Protein AF-A0A4P7U8J5-F1 (afdb_monomer)

Solvent-accessible surface area (backbone atoms only — not comparable to full-atom values): 35203 Å² total; per-residue (Å²): 111,86,79,91,78,89,62,98,45,68,66,58,45,52,50,46,52,50,49,41,49,44,25,62,70,63,44,39,82,47,34,66,60,30,37,75,66,49,39,64,59,63,67,57,52,42,52,40,6,74,71,35,60,39,12,22,60,36,51,53,96,56,41,22,54,55,38,52,48,50,54,44,32,50,49,28,16,47,33,5,31,53,33,48,37,57,22,49,46,44,38,42,25,40,45,30,48,40,48,45,77,73,45,36,53,71,67,53,34,72,72,47,33,43,50,42,20,44,18,82,39,44,36,12,51,36,64,28,24,92,93,7,60,96,49,51,62,67,56,76,30,31,29,45,83,59,89,70,25,26,38,25,38,41,58,28,35,75,16,50,36,35,78,72,27,52,29,34,32,36,52,27,30,60,53,92,52,71,64,24,20,20,26,33,61,43,56,48,84,39,65,45,48,46,51,50,76,68,6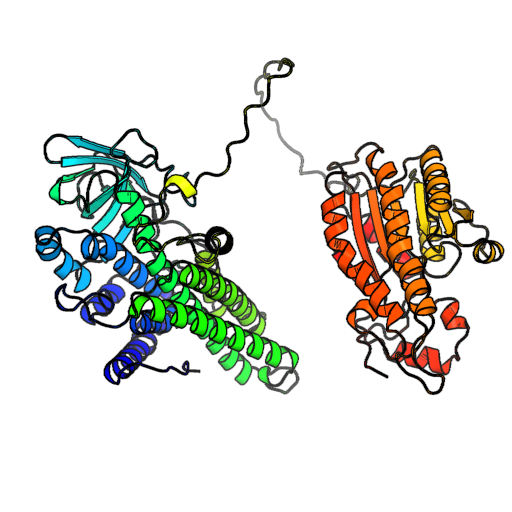4,93,60,87,35,44,36,26,36,42,26,7,34,37,38,30,52,69,20,70,41,52,55,83,38,44,37,55,54,87,40,38,16,56,60,51,52,55,65,39,44,44,60,38,22,38,36,53,13,20,19,27,24,10,32,21,46,32,24,46,36,52,32,51,57,47,26,70,68,41,68,56,98,91,39,42,42,50,76,39,66,75,50,39,50,52,53,49,52,36,52,50,38,36,51,52,17,46,52,40,35,45,52,23,26,48,30,48,67,69,73,41,93,28,63,56,41,16,32,50,12,25,39,48,6,17,55,33,14,37,51,29,12,49,50,23,18,58,69,49,43,79,55,15,76,33,88,93,35,69,33,41,54,46,34,37,39,28,57,55,58,38,46,53,87,56,28,49,65,51,25,49,50,52,45,54,58,61,67,73,53,70,94,81,70,84,87,67,99,65,78,84,65,83,80,77,74,68,74,87,78,76,78,84,80,81,87,76,84,89,80,86,83,81,81,88,84,83,91,77,83,90,82,86,90,78,80,85,76,84,83,75,97,81,85,74,55,56,74,54,48,73,20,16,32,42,19,27,27,18,46,44,47,54,14,27,34,31,40,51,57,40,20,78,51,47,15,48,24,35,23,29,22,44,60,79,48,48,77,74,32,81,93,49,83,50,55,44,79,41,74,27,53,54,69,37,68,68,47,39,46,57,51,45,50,51,43,52,66,65,84,30,53,35,31,39,36,38,38,48,43,66,64,71,82,77,50,41,72,64,50,99,91,43,67,52,62,63,68,60,36,50,49,31,28,39,42,35,29,49,8,44,49,47,48,48,54,59,42,46,58,56,17,51,70,37,76,63,48,78,94,52,35,25,30,40,37,37,39,59,42,30,46,42,38,79,55,33,46,74,26,28,60,40,42,18,52,17,22,31,47,43,59,67,43,27,42,58,51,15,62,67,36,42,84,49,21,27,35,20,34,29,41,21,39,42,66,56,66,28,72,75,61,70,76,53,56,68,70,58,52,51,56,54,14,69,58,16,72,47,66,66,42,59,44,49,27,61,59,52,23,51,50,54,51,51,57,51,38,40,73,84,72,59,34,47,74,48,75,54,36,34,81,50,71,56,71,83,107

Mean predicted aligned error: 16.63 Å

Foldseek 3Di:
DDDDDDDPDPVLVVLLVVLLVCLVPPVQVCALVLFVVLAAPLVVLLVCLQVQLLQACACVVLQHNVDFLLSNLLSLLSNLLRHLLVLLQSLQLNLQCQLCRPQNDPVSSVVPSNCSSSRVFGEKEFQADPVDAQNSLPDDWAWEDDPQKTFTFDKGFFIWCAVNGQWYFHWHAHDPDSLQIWTFIGGCPFPQWHWDDFDDALASSNTTTTMIGGDRGIGGPSRTGHDGSCRVVSNVVSLLSSLLSLLSSLLSLLVSLLVLLVVQQQPDDDPHDRNCVPPVLVVLSVLSVVLSVVLSVLSSVLSVCVSVVHDRSLSSLVSLLSSLVSSLSSLVSSLVSVPPVSCDSVDCSSNSNSHSPCSCPPSAHNVRSVVSNVVVVPDDPPDDDDPDDDDPVPPDDDDDDDDDDDDDDDDDDDDDDDDDDDDDDDDDDDPDAAFQQLAQAFEEFEVCQWFLNVLLQQLSVVSHHQYEYEYAPVSNVNGDDDPSYDYQHDQLLDLVSLLVSLVVRCPVNGAHAYYEYPWADFDFAACADPVGGDDVVVLVVRLSGQAVSLVSNCVSNLVRQLVDAAGPPRARHEYEHEAACCLPQNEGRRPSNNVNSVNVLVVFQVVQVVSVVSNYAGEYEHEAAEPIVVCVPDDPVVQLVSLCQQQPPSHHHYSNVSSVVSVVVNGHRPDGSYYHYHHNPHRDDYD

Radius of gyration: 32.77 Å; Cα contacts (8 Å, |Δi|>4): 1343; chains: 1; bounding box: 68×78×96 Å

pLDDT: mean 90.34, std 17.29, range [29.05, 98.94]

Secondary structure (DSSP, 8-state):
-------SSHHHHHHHHHHHHHIIIIIHHHHHHHHHTT---HHHHHHHHHTT-TTTTS-GGGTS----HHHHHHHHHHHHTT-HHHHHHHHHHHHHHHHHHHH--HHHHHHHHHHHHTTSS-EEEE--BTTBSS-GGG---EEEEETTEEEEEEEEEEEETTTT-SEEEEEEE-SSSTT-EEEEEEETTSTTEEE-PPP--SS-TTS-EEEEEEEEEEEEGGGEESSTT-HHHHHHHHHHHHHHHHHHHHHHHHHHHHHHHHHHHHH-EETTEEGGGSHHHHHHHHHHHHHHHHHHHHHHHHHHHHHTT---HHHHHHHHHHHHHHHHHHHHHHHHHHGGGGGSTTSTHHHHHHHHHHHTTSSS-HHHHHHHHHHHHSS-TT---------GGGGPPPPPPPPPPPPP-PPPPPPPP-------PPP---S-SSS---TT-EEEEETTTSHHHHHHHHHHHHTT-EEEEEE-HHHHTTS---TTEEEEE--TT-HHHHHHHHHHHHTSSS-EEEEEE-------B-SEETTEE--HHHHHHHHIIIIIHHHHHHHHHHHHHHHSPP-GGG--EEEEEE--GGGTS--TTBHHHHHHHHHHHHHHHHHHHHHHTTTEEEEEEEE-SB--TTGGGS-HHHHHHHHTTSSSSSS-B-HHHHHHHHHHHHH-SS--S-EEEESTT------

Sequence (687 aa):
MPARRTMPTTEARDLLSLVRQVATTELLPRSAQSEATETFPRDVFRMLGSMGVLGLPYPEELGGGGQPYEVYLQVLEEIGAVWSSVGVGVSVHALSCFGLATFGTDEQKQQWLPDMLGGDLLGAYCLSEPHAGSDPAAMRTTARLDGDEYVLNGAKAWTTHGGEADFYKVMARTGEGRNDISCFLVPADTPGLSADHPEKKMGLTGSTTATMLFNDVRVPVERRLGAEGDGLRIALAGLDSGRLGIAAVATGLAQGALDQAVAYAQQRETFGERIIDHQGLAFLLADMEAAVQTARATTLHAARLKDAGLEFSREASIAKLVATDNAMKVTTDAVQVFGGFGYTRDFPVERYMREAKVMQIFEGTNQIQRMVISRSLDRAPGGDHRPGGLSPTSYALPVRPPRTPSARLQHAPPQPDTAQPDTAGPPRHTREGITMQVNDTAAIVTGGASGLGAATAAALAERGATVFAFDLPASIENAPAVEGISYVPVDVTDAEQVQGAVDTAAGAGVPLRTVVNCAGIGPSARILSRKGPHDLALFAKIVQVNLLGSFNVMTLAAEKIAATEPLEHDQRGVIINTASVAAYDGQVGQAAYSASKGGIVGLTLPAARDLAQFGIRVLTIAPGIIETPMLATVSEEFRASLAAGVPFPQRLGRPDEYAQLALSLIDHDYLNGEVIRMDGALRMAPR

Organism: NCBI:txid402297

Nearest PDB structures (foldseek):
  2vig-assembly2_G  TM=9.762E-01  e=6.461E-37  Homo sapiens
  5jsc-assembly1_A-2  TM=9.267E-01  e=1.061E-30  Paraburkholderia xenovorans LB400
  5jsc-assembly1_D  TM=9.277E-01  e=2.181E-30  Paraburkholderia xenovorans LB400
  5jsc-assembly1_C  TM=9.252E-01  e=4.071E-30  Paraburkholderia xenovorans LB400
  5idu-assembly1_B  TM=9.352E-01  e=9.211E-30  Paraburkholderia phymatum STM815

Structure (mmCIF, N/CA/C/O backbone):
data_AF-A0A4P7U8J5-F1
#
_entry.id   AF-A0A4P7U8J5-F1
#
loop_
_atom_site.group_PDB
_atom_site.id
_atom_site.type_symbol
_atom_site.label_atom_id
_atom_site.label_alt_id
_atom_site.label_comp_id
_atom_site.label_asym_id
_atom_site.label_entity_id
_atom_site.label_seq_id
_atom_site.pdbx_PDB_ins_code
_atom_site.Cartn_x
_atom_site.Cartn_y
_atom_site.Cartn_z
_atom_site.occupancy
_atom_site.B_iso_or_equiv
_atom_site.auth_seq_id
_atom_site.auth_comp_id
_atom_site.auth_asym_id
_atom_site.auth_atom_id
_atom_site.pdbx_PDB_model_num
ATOM 1 N N . MET A 1 1 ? -19.398 11.813 -4.703 1.00 61.66 1 MET A N 1
ATOM 2 C CA . MET A 1 1 ? -19.413 13.280 -4.904 1.00 61.66 1 MET A CA 1
ATOM 3 C C . MET A 1 1 ? -18.322 13.610 -5.903 1.00 61.66 1 MET A C 1
ATOM 5 O O . MET A 1 1 ? -17.231 13.076 -5.755 1.00 61.66 1 MET A O 1
ATOM 9 N N . PRO A 1 2 ? -18.563 14.465 -6.912 1.00 65.50 2 PRO A N 1
ATOM 10 C CA . PRO A 1 2 ? -17.525 14.770 -7.888 1.00 65.50 2 PRO A CA 1
ATOM 11 C C . PRO A 1 2 ? -16.310 15.399 -7.199 1.00 65.50 2 PRO A C 1
ATOM 13 O O . PRO A 1 2 ? -16.456 16.304 -6.373 1.00 65.50 2 PRO A O 1
ATOM 16 N N . ALA A 1 3 ? -15.114 14.932 -7.561 1.00 80.88 3 ALA A N 1
ATOM 17 C CA . ALA A 1 3 ? -13.868 15.486 -7.052 1.00 80.88 3 ALA A CA 1
ATOM 18 C C . ALA A 1 3 ? -13.797 16.995 -7.336 1.00 80.88 3 ALA A C 1
ATOM 20 O O . ALA A 1 3 ? -14.087 17.455 -8.447 1.00 80.88 3 ALA A O 1
ATOM 21 N N . ARG A 1 4 ? -13.380 17.779 -6.336 1.00 84.19 4 ARG A N 1
ATOM 22 C CA . ARG A 1 4 ? -13.104 19.206 -6.517 1.00 84.19 4 ARG A CA 1
ATOM 23 C C . ARG A 1 4 ? -11.762 19.362 -7.231 1.00 84.19 4 ARG A C 1
ATOM 25 O O . ARG A 1 4 ? -10.722 19.056 -6.655 1.00 84.19 4 ARG A O 1
ATOM 32 N N . ARG A 1 5 ? -11.788 19.851 -8.473 1.00 87.62 5 ARG A N 1
ATOM 33 C CA . ARG A 1 5 ? -10.603 19.959 -9.339 1.00 87.62 5 ARG A CA 1
ATOM 34 C C . ARG A 1 5 ? -10.240 21.411 -9.633 1.00 87.62 5 ARG A C 1
ATOM 36 O O . ARG A 1 5 ? -11.112 22.260 -9.815 1.00 87.62 5 ARG A O 1
ATOM 43 N N . THR A 1 6 ? -8.941 21.673 -9.719 1.00 86.94 6 THR A N 1
ATOM 44 C CA . THR A 1 6 ? -8.375 22.888 -10.315 1.00 86.94 6 THR A CA 1
ATOM 45 C C . THR A 1 6 ? -7.746 22.500 -11.645 1.00 86.94 6 THR A C 1
ATOM 47 O O . THR A 1 6 ? -6.842 21.666 -11.650 1.00 86.94 6 THR A O 1
ATOM 50 N N . MET A 1 7 ? -8.225 23.085 -12.743 1.00 91.94 7 MET A N 1
ATOM 51 C CA . MET A 1 7 ? -7.727 22.805 -14.094 1.00 91.94 7 MET A CA 1
ATOM 52 C C . MET A 1 7 ? -6.913 23.984 -14.625 1.00 91.94 7 MET A C 1
ATOM 54 O O . MET A 1 7 ? -7.284 25.123 -14.326 1.00 91.94 7 MET A O 1
ATOM 58 N N . PRO A 1 8 ? -5.849 23.728 -15.408 1.00 89.31 8 PRO A N 1
ATOM 59 C CA . PRO A 1 8 ? -4.989 24.779 -15.942 1.00 89.31 8 PRO A CA 1
ATOM 60 C C . PRO A 1 8 ? -5.705 25.638 -16.991 1.00 89.31 8 PRO A C 1
ATOM 62 O O . PRO A 1 8 ? -5.408 26.824 -17.109 1.00 89.31 8 PRO A O 1
ATOM 65 N N . THR A 1 9 ? -6.673 25.071 -17.719 1.00 92.69 9 THR A N 1
ATOM 66 C CA . THR A 1 9 ? -7.418 25.756 -18.785 1.00 92.69 9 THR A CA 1
ATOM 67 C C . THR A 1 9 ? -8.913 25.416 -18.754 1.00 92.69 9 THR A C 1
ATOM 69 O O . THR A 1 9 ? -9.350 24.503 -18.039 1.00 92.69 9 THR A O 1
ATOM 72 N N . THR A 1 10 ? -9.715 26.173 -19.509 1.00 92.19 10 THR A N 1
ATOM 73 C CA . THR A 1 10 ? -11.150 25.891 -19.691 1.00 92.19 10 THR A CA 1
ATOM 74 C C . THR A 1 10 ? -11.338 24.633 -20.532 1.00 92.19 10 THR A C 1
ATOM 76 O O . THR A 1 10 ? -12.123 23.769 -20.161 1.00 92.19 10 THR A O 1
ATOM 79 N N . GLU A 1 11 ? -10.530 24.465 -21.574 1.00 91.62 11 GLU A N 1
ATOM 80 C CA . GLU A 1 11 ? -10.522 23.301 -22.458 1.00 91.62 11 GLU A CA 1
ATOM 81 C C . GLU A 1 11 ? -10.271 22.011 -21.663 1.00 91.62 11 GLU A C 1
ATOM 83 O O . GLU A 1 11 ? -10.993 21.029 -21.819 1.00 91.62 11 GLU A O 1
ATOM 88 N N . ALA A 1 12 ? -9.320 22.030 -20.722 1.00 93.69 12 ALA A N 1
ATOM 89 C CA . ALA A 1 12 ? -9.046 20.888 -19.852 1.00 93.69 12 ALA A CA 1
ATOM 90 C C . ALA A 1 12 ? -10.222 20.565 -18.907 1.00 93.69 12 ALA A C 1
ATOM 92 O O . ALA A 1 12 ? -10.451 19.405 -18.557 1.00 93.69 12 ALA A O 1
ATOM 93 N N . ARG A 1 13 ? -10.990 21.580 -18.483 1.00 94.00 13 ARG A N 1
ATOM 94 C CA . ARG A 1 13 ? -12.208 21.393 -17.676 1.00 94.00 13 ARG A CA 1
ATOM 95 C C . ARG A 1 13 ? -13.341 20.784 -18.502 1.00 94.00 13 ARG A C 1
ATOM 97 O O . ARG A 1 13 ? -14.036 19.897 -18.000 1.00 94.00 13 ARG A O 1
ATOM 104 N N . ASP A 1 14 ? -13.519 21.245 -19.733 1.00 93.94 14 ASP A N 1
ATOM 105 C CA . ASP A 1 14 ? -14.551 20.747 -20.644 1.00 93.94 14 ASP A CA 1
ATOM 106 C C . ASP A 1 14 ? -14.247 19.302 -21.058 1.00 93.94 14 ASP A C 1
ATOM 108 O O . ASP A 1 14 ? -15.127 18.443 -20.980 1.00 93.94 14 ASP A O 1
ATOM 112 N N . LEU A 1 15 ? -12.977 18.999 -21.351 1.00 94.06 15 LEU A N 1
ATOM 113 C CA . LEU A 1 15 ? -12.490 17.644 -21.603 1.00 94.06 15 LEU A CA 1
ATOM 114 C C . LEU A 1 15 ? -12.809 16.695 -20.441 1.00 94.06 15 LEU A C 1
ATOM 116 O O . LEU A 1 15 ? -13.383 15.630 -20.649 1.00 94.06 15 LEU A O 1
ATOM 120 N N . LEU A 1 16 ? -12.480 17.075 -19.203 1.00 94.88 16 LEU A N 1
ATOM 121 C CA . LEU A 1 16 ? -12.802 16.256 -18.030 1.00 94.88 16 LEU A CA 1
ATOM 122 C C . LEU A 1 16 ? -14.303 16.055 -17.838 1.00 94.88 16 LEU A C 1
ATOM 124 O O . LEU A 1 16 ? -14.733 14.983 -17.416 1.00 94.88 16 LEU A O 1
ATOM 128 N N . SER A 1 17 ? -15.099 17.083 -18.127 1.00 93.88 17 SER A N 1
ATOM 129 C CA . SER A 1 17 ? -16.557 17.000 -18.032 1.00 93.88 17 SER A CA 1
ATOM 130 C C . SER A 1 17 ? -17.109 16.001 -19.052 1.00 93.88 17 SER A C 1
ATOM 132 O O . SER A 1 17 ? -17.935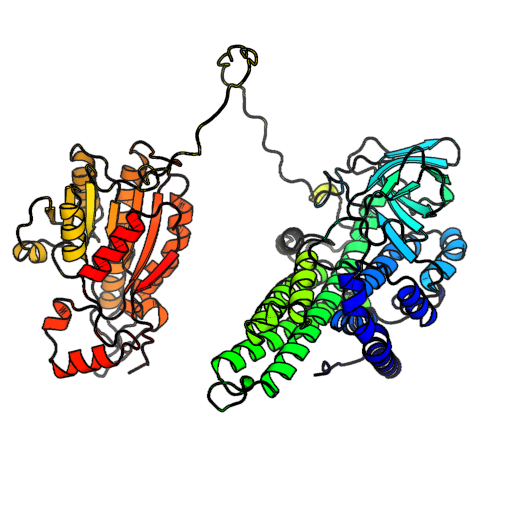 15.162 -18.691 1.00 93.88 17 SER A O 1
ATOM 134 N N . LEU A 1 18 ? -16.589 16.025 -20.284 1.00 95.00 18 LEU A N 1
ATOM 135 C CA . LEU A 1 18 ? -16.916 15.057 -21.329 1.00 95.00 18 LEU A CA 1
ATOM 136 C C . LEU A 1 18 ? -16.490 13.635 -20.941 1.00 95.00 18 LEU A C 1
ATOM 138 O O . LEU A 1 18 ? -17.295 12.712 -21.027 1.00 95.00 18 LEU A O 1
ATOM 142 N N . VAL A 1 19 ? -15.257 13.448 -20.460 1.00 96.38 19 VAL A N 1
ATOM 143 C CA . VAL A 1 19 ? -14.762 12.134 -20.018 1.00 96.38 19 VAL A CA 1
ATOM 144 C C . VAL A 1 19 ? -15.615 11.584 -18.881 1.00 96.38 19 VAL A C 1
ATOM 146 O O . VAL A 1 19 ? -15.977 10.413 -18.913 1.00 96.38 19 VAL A O 1
ATOM 149 N N . ARG A 1 20 ? -15.995 12.410 -17.901 1.00 95.38 20 ARG A N 1
ATOM 150 C CA . ARG A 1 20 ? -16.896 11.992 -16.819 1.00 95.38 20 ARG A CA 1
ATOM 151 C C . ARG A 1 20 ? -18.266 11.578 -17.349 1.00 95.38 20 ARG A C 1
ATOM 153 O O . ARG A 1 20 ? -18.826 10.580 -16.894 1.00 95.38 20 ARG A O 1
ATOM 160 N N . GLN A 1 21 ? -18.819 12.329 -18.299 1.00 96.12 21 GLN A N 1
ATOM 161 C CA . GLN A 1 21 ? -20.080 11.967 -18.940 1.00 96.12 21 GLN A CA 1
ATOM 162 C C . GLN A 1 21 ? -19.958 10.611 -19.642 1.00 96.12 21 GLN A C 1
ATOM 164 O O . GLN A 1 21 ? -20.782 9.736 -19.402 1.00 96.12 21 GLN A O 1
ATOM 169 N N . VAL A 1 22 ? -18.907 10.392 -20.432 1.00 97.25 22 VAL A N 1
ATOM 170 C CA . VAL A 1 22 ? -18.656 9.108 -21.104 1.00 97.25 22 VAL A CA 1
ATOM 171 C C . VAL A 1 22 ? -18.448 7.984 -20.087 1.00 97.25 22 VAL A C 1
ATOM 173 O O . VAL A 1 22 ? -19.083 6.939 -20.189 1.00 97.25 22 VAL A O 1
ATOM 176 N N . ALA A 1 23 ? -17.656 8.205 -19.037 1.00 96.94 23 ALA A N 1
ATOM 177 C CA . ALA A 1 23 ? -17.443 7.223 -17.978 1.00 96.94 23 ALA A CA 1
ATOM 178 C C . ALA A 1 23 ? -18.766 6.803 -17.313 1.00 96.94 23 ALA A C 1
ATOM 180 O O . ALA A 1 23 ? -19.017 5.619 -17.105 1.00 96.94 23 ALA A O 1
ATOM 181 N N . THR A 1 24 ? -19.649 7.757 -17.025 1.00 94.06 24 THR A N 1
ATOM 182 C CA . THR A 1 24 ? -20.931 7.483 -16.356 1.00 94.06 24 THR A CA 1
ATOM 183 C C . THR A 1 24 ? -21.998 6.891 -17.276 1.00 94.06 24 THR A C 1
ATOM 185 O O . THR A 1 24 ? -22.774 6.053 -16.823 1.00 94.06 24 THR A O 1
ATOM 188 N N . THR A 1 25 ? -22.048 7.299 -18.544 1.00 96.44 25 THR A N 1
ATOM 189 C CA . THR A 1 25 ? -23.111 6.898 -19.485 1.00 96.44 25 THR A CA 1
ATOM 190 C C . THR A 1 25 ? -22.755 5.667 -20.313 1.00 96.44 25 THR A C 1
ATOM 192 O O . THR A 1 25 ? -23.612 4.812 -20.508 1.00 96.44 25 THR A O 1
ATOM 195 N N . GLU A 1 26 ? -21.494 5.531 -20.726 1.00 97.19 26 GLU A N 1
ATOM 196 C CA . GLU A 1 26 ? -21.039 4.465 -21.625 1.00 97.19 26 GLU A CA 1
ATOM 197 C C . GLU A 1 26 ? -20.281 3.356 -20.880 1.00 97.19 26 GLU A C 1
ATOM 199 O O . GLU A 1 26 ? -20.496 2.170 -21.131 1.00 97.19 26 GLU A O 1
ATOM 204 N N . LEU A 1 27 ? -19.393 3.706 -19.938 1.00 97.94 27 LEU A N 1
ATOM 205 C CA . LEU A 1 27 ? -18.515 2.718 -19.289 1.00 97.94 27 LEU A CA 1
ATOM 206 C C . LEU A 1 27 ? -19.191 2.049 -18.084 1.00 97.94 27 LEU A C 1
ATOM 208 O O . LEU A 1 27 ? -19.151 0.823 -17.949 1.00 97.94 27 LEU A O 1
ATOM 212 N N . LEU A 1 28 ? -19.816 2.835 -17.200 1.00 96.38 28 LEU A N 1
ATOM 213 C CA . LEU A 1 28 ? -20.381 2.345 -15.937 1.00 96.38 28 LEU A CA 1
ATOM 214 C C . LEU A 1 28 ? -21.385 1.199 -16.127 1.00 96.38 28 LEU A C 1
ATOM 216 O O . LEU A 1 28 ? -21.189 0.172 -15.465 1.00 96.38 28 LEU A O 1
ATOM 220 N N . PRO A 1 29 ? -22.372 1.287 -17.046 1.00 96.25 29 PRO A N 1
ATOM 221 C CA . PRO A 1 29 ? -23.368 0.228 -17.229 1.00 96.25 29 PRO A CA 1
ATOM 222 C C . PRO A 1 29 ? -22.776 -1.112 -17.685 1.00 96.25 29 PRO A C 1
ATOM 224 O O . PRO A 1 29 ? -23.374 -2.161 -17.465 1.00 96.25 29 PRO A O 1
ATOM 227 N N . ARG A 1 30 ? -21.596 -1.090 -18.314 1.00 96.38 30 ARG A N 1
ATOM 228 C CA . ARG A 1 30 ? -20.950 -2.265 -18.919 1.00 96.38 30 ARG A CA 1
ATOM 229 C C . ARG A 1 30 ? -19.931 -2.934 -18.003 1.00 96.38 30 ARG A C 1
ATOM 231 O O . ARG A 1 30 ? -19.630 -4.118 -18.166 1.00 96.38 30 ARG A O 1
ATOM 238 N N . SER A 1 31 ? -19.395 -2.170 -17.054 1.00 95.75 31 SER A N 1
ATOM 239 C CA . SER A 1 31 ? -18.229 -2.559 -16.266 1.00 95.75 31 SER A CA 1
ATOM 240 C C . SER A 1 31 ? -18.448 -3.845 -15.459 1.00 95.75 31 SER A C 1
ATOM 242 O O . SER A 1 31 ? -17.624 -4.749 -15.512 1.00 95.75 31 SER A O 1
ATOM 244 N N . ALA A 1 32 ? -19.560 -3.976 -14.729 1.00 94.00 32 ALA A N 1
ATOM 245 C CA . ALA A 1 32 ? -19.788 -5.127 -13.849 1.00 94.00 32 ALA A CA 1
ATOM 246 C C . ALA A 1 32 ? -19.934 -6.441 -14.631 1.00 94.00 32 ALA A C 1
ATOM 248 O O . ALA A 1 32 ? -19.315 -7.441 -14.273 1.00 94.00 32 ALA A O 1
ATOM 249 N N . GLN A 1 33 ? -20.705 -6.422 -15.723 1.00 95.12 33 GLN A N 1
ATOM 250 C CA . GLN A 1 33 ? -20.909 -7.601 -16.561 1.00 95.12 33 GLN A CA 1
ATOM 251 C C . GLN A 1 33 ? -19.608 -8.032 -17.236 1.00 95.12 33 GLN A C 1
ATOM 253 O O . GLN A 1 33 ? -19.260 -9.203 -17.167 1.00 95.12 33 GLN A O 1
ATOM 258 N N . SER A 1 34 ? -18.878 -7.088 -17.832 1.00 96.19 34 SER A N 1
ATOM 259 C CA . SER A 1 34 ? -17.638 -7.391 -18.555 1.00 96.19 34 SER A CA 1
ATOM 260 C C . SER A 1 34 ? -16.556 -7.946 -17.629 1.00 96.19 34 SER A C 1
ATOM 262 O O . SER A 1 34 ? -15.823 -8.849 -18.011 1.00 96.19 34 SER A O 1
ATOM 264 N N . GLU A 1 35 ? -16.478 -7.448 -16.392 1.00 97.12 35 GLU A N 1
ATOM 265 C CA . GLU A 1 35 ? -15.586 -8.003 -15.371 1.00 97.12 35 GLU A CA 1
ATOM 266 C C . GLU A 1 35 ? -16.028 -9.413 -14.955 1.00 97.12 35 GLU A C 1
ATOM 268 O O . GLU A 1 35 ? -15.208 -10.322 -14.888 1.00 97.12 35 GLU A O 1
ATOM 273 N N . ALA A 1 36 ? -17.328 -9.639 -14.746 1.00 95.50 36 ALA A N 1
ATOM 274 C CA . ALA A 1 36 ? -17.849 -10.956 -14.381 1.00 95.50 36 ALA A CA 1
ATOM 275 C C . ALA A 1 36 ? -17.676 -12.015 -15.485 1.00 95.50 36 ALA A C 1
ATOM 277 O O . ALA A 1 36 ? -17.515 -13.192 -15.166 1.00 95.50 36 ALA A O 1
ATOM 278 N N . THR A 1 37 ? -17.719 -11.616 -16.760 1.00 96.75 37 THR A N 1
ATOM 279 C CA . THR A 1 37 ? -17.520 -12.506 -17.915 1.00 96.75 37 THR A CA 1
ATOM 280 C C . THR A 1 37 ? -16.092 -12.480 -18.458 1.00 96.75 37 THR A C 1
ATOM 282 O O . THR A 1 37 ? -15.853 -13.055 -19.517 1.00 96.75 37 THR A O 1
ATOM 285 N N . GLU A 1 38 ? -15.159 -11.807 -17.771 1.00 97.31 38 GLU A N 1
ATOM 286 C CA . GLU A 1 38 ? -13.746 -11.676 -18.168 1.00 97.31 38 GLU A CA 1
ATOM 287 C C . GLU A 1 38 ? -13.576 -11.201 -19.628 1.00 97.31 38 GLU A C 1
ATOM 289 O O . GLU A 1 38 ? -12.707 -11.653 -20.368 1.00 97.31 38 GLU A O 1
ATOM 294 N N . THR A 1 39 ? -14.465 -10.313 -20.085 1.00 97.31 39 THR A N 1
ATOM 295 C CA . THR A 1 39 ? -14.545 -9.886 -21.488 1.00 97.31 39 THR A CA 1
ATOM 296 C C . THR A 1 39 ? -13.713 -8.632 -21.733 1.00 97.31 39 THR A C 1
ATOM 298 O O . THR A 1 39 ? -13.939 -7.599 -21.099 1.00 97.31 39 THR A O 1
ATOM 301 N N . PHE A 1 40 ? -12.794 -8.704 -22.701 1.00 98.06 40 PHE A N 1
ATOM 302 C CA . PHE A 1 40 ? -11.969 -7.571 -23.111 1.00 98.06 40 PHE A CA 1
ATOM 303 C C . PHE A 1 40 ? -12.784 -6.507 -23.876 1.00 98.06 40 PHE A C 1
ATOM 305 O O . PHE A 1 40 ? -13.367 -6.810 -24.923 1.00 98.06 40 PHE A O 1
ATOM 312 N N . PRO A 1 41 ? -12.824 -5.241 -23.419 1.00 97.12 41 PRO A N 1
ATOM 313 C CA . PRO A 1 41 ? -13.689 -4.218 -24.004 1.00 97.12 41 PRO A CA 1
ATOM 314 C C . PRO A 1 41 ? -13.013 -3.483 -25.178 1.00 97.12 41 PRO A C 1
ATOM 316 O O . PRO A 1 41 ? -12.803 -2.269 -25.134 1.00 97.12 41 PRO A O 1
ATOM 319 N N . ARG A 1 42 ? -12.649 -4.206 -26.249 1.00 97.00 42 ARG A N 1
ATOM 320 C CA . ARG A 1 42 ? -11.929 -3.641 -27.414 1.00 97.00 42 ARG A CA 1
ATOM 321 C C . ARG A 1 42 ? -12.650 -2.450 -28.052 1.00 97.00 42 ARG A C 1
ATOM 323 O O . ARG A 1 42 ? -12.009 -1.503 -28.499 1.00 97.00 42 ARG A O 1
ATOM 330 N N . ASP A 1 43 ? -13.975 -2.492 -28.112 1.00 96.44 43 ASP A N 1
ATOM 331 C CA . ASP A 1 43 ? -14.797 -1.414 -28.659 1.00 96.44 43 ASP A CA 1
ATOM 332 C C . ASP A 1 43 ? -14.735 -0.135 -27.806 1.00 96.44 43 ASP A C 1
ATOM 334 O O . ASP A 1 43 ? -14.691 0.960 -28.362 1.00 96.44 43 ASP A O 1
ATOM 338 N N . VAL A 1 44 ? -14.626 -0.263 -26.477 1.00 97.62 44 VAL A N 1
ATOM 339 C CA . VAL A 1 44 ? -14.413 0.880 -25.572 1.00 97.62 44 VAL A CA 1
ATOM 340 C C . VAL A 1 44 ? -13.067 1.541 -25.853 1.00 97.62 44 VAL A C 1
ATOM 342 O O . VAL A 1 44 ? -13.000 2.764 -25.936 1.00 97.62 44 VAL A O 1
ATOM 345 N N . PHE A 1 45 ? -12.002 0.761 -26.058 1.00 97.81 45 PHE A N 1
ATOM 346 C CA . PHE A 1 45 ? -10.694 1.322 -26.408 1.00 97.81 45 PHE A CA 1
ATOM 347 C C . PHE A 1 45 ? -10.712 2.048 -27.756 1.00 97.81 45 PHE A C 1
ATOM 349 O O . PHE A 1 45 ? -10.153 3.137 -27.843 1.00 97.81 45 PHE A O 1
ATOM 356 N N . ARG A 1 46 ? -11.405 1.516 -28.773 1.00 95.88 46 ARG A N 1
ATOM 357 C CA . ARG A 1 46 ? -11.581 2.212 -30.064 1.00 95.88 46 ARG A CA 1
ATOM 358 C C . ARG A 1 46 ? -12.343 3.527 -29.911 1.00 95.88 46 ARG A C 1
ATOM 360 O O . ARG A 1 46 ? -11.935 4.537 -30.472 1.00 95.88 46 ARG A O 1
ATOM 367 N N . MET A 1 47 ? -13.420 3.533 -29.124 1.00 96.38 47 MET A N 1
ATOM 368 C CA . MET A 1 47 ? -14.171 4.754 -28.822 1.00 96.38 47 MET A CA 1
ATOM 369 C C . MET A 1 47 ? -13.274 5.795 -28.138 1.00 96.38 47 MET A C 1
ATOM 371 O O . MET A 1 47 ? -13.193 6.930 -28.601 1.00 96.38 47 MET A O 1
ATOM 375 N N . LEU A 1 48 ? -12.548 5.408 -27.086 1.00 96.50 48 LEU A N 1
ATOM 376 C CA . LEU A 1 48 ? -11.620 6.303 -26.388 1.00 96.50 48 LEU A CA 1
ATOM 377 C C . LEU A 1 48 ? -10.476 6.782 -27.299 1.00 96.50 48 LEU A C 1
ATOM 379 O O . LEU A 1 48 ? -10.069 7.938 -27.202 1.00 96.50 48 LEU A O 1
ATOM 383 N N . GLY A 1 49 ? -10.002 5.928 -28.208 1.00 95.06 49 GLY A N 1
ATOM 384 C CA . GLY A 1 49 ? -9.051 6.275 -29.264 1.00 95.06 49 GLY A CA 1
ATOM 385 C C . GLY A 1 49 ? -9.584 7.375 -30.178 1.00 95.06 49 GLY A C 1
ATOM 386 O O . GLY A 1 49 ? -8.969 8.429 -30.277 1.00 95.06 49 GLY A O 1
ATOM 387 N N . SER A 1 50 ? -10.796 7.200 -30.718 1.00 92.62 50 SER A N 1
ATOM 388 C CA . SER A 1 50 ? -11.457 8.199 -31.577 1.00 92.62 50 SER A CA 1
ATOM 389 C C . SER A 1 50 ? -11.738 9.539 -30.882 1.00 92.62 50 SER A C 1
ATOM 391 O O . SER A 1 50 ? -11.865 10.570 -31.538 1.00 92.62 50 SER A O 1
ATOM 393 N N . MET A 1 51 ? -11.814 9.538 -29.547 1.00 93.50 51 MET A N 1
ATOM 394 C CA . MET A 1 51 ? -11.925 10.744 -28.722 1.00 93.50 51 MET A CA 1
ATOM 395 C C . MET A 1 51 ? -10.565 11.401 -28.415 1.00 93.50 51 MET A C 1
ATOM 397 O O . MET A 1 51 ? -10.531 12.424 -27.734 1.00 93.50 51 MET A O 1
ATOM 401 N N . GLY A 1 52 ? -9.447 10.809 -28.846 1.00 94.06 52 GLY A N 1
ATOM 402 C CA . GLY A 1 52 ? -8.087 11.288 -28.580 1.00 94.06 52 GLY A CA 1
ATOM 403 C C . GLY A 1 52 ? -7.549 10.955 -27.183 1.00 94.06 52 GLY A C 1
ATOM 404 O O . GLY A 1 52 ? -6.504 11.466 -26.785 1.00 94.06 52 GLY A O 1
ATOM 405 N N . VAL A 1 53 ? -8.230 10.101 -26.409 1.00 96.00 53 VAL A N 1
ATOM 406 C CA . VAL A 1 53 ? -7.846 9.800 -25.015 1.00 96.00 53 VAL A CA 1
ATOM 407 C C . VAL A 1 53 ? -6.574 8.945 -24.941 1.00 96.00 53 VAL A C 1
ATOM 409 O O . VAL A 1 53 ? -5.788 9.100 -24.007 1.00 96.00 53 VAL A O 1
ATOM 412 N N . LEU A 1 54 ? -6.343 8.064 -25.919 1.00 96.38 54 LEU A N 1
ATOM 413 C CA . LEU A 1 54 ? -5.195 7.145 -25.930 1.00 96.38 54 LEU A CA 1
ATOM 414 C C . LEU A 1 54 ? -3.846 7.857 -26.158 1.00 96.38 54 LEU A C 1
ATOM 416 O O . LEU A 1 54 ? -2.849 7.495 -25.532 1.00 96.38 54 LEU A O 1
ATOM 420 N N . GLY A 1 55 ? -3.832 8.908 -26.981 1.00 95.62 55 GLY A N 1
ATOM 421 C CA . GLY A 1 55 ? -2.662 9.749 -27.259 1.00 95.62 55 GLY A CA 1
ATOM 422 C C . GLY A 1 55 ? -2.615 11.062 -26.468 1.00 95.62 55 GLY A C 1
ATOM 423 O O . GLY A 1 55 ? -1.777 11.918 -26.749 1.00 95.62 55 GLY A O 1
ATOM 424 N N . LEU A 1 56 ? -3.498 11.249 -25.483 1.00 96.12 56 LEU A N 1
ATOM 425 C CA . LEU A 1 56 ? -3.766 12.547 -24.856 1.00 96.12 56 LEU A CA 1
ATOM 426 C C . LEU A 1 56 ? -2.535 13.326 -24.332 1.00 96.12 56 LEU A C 1
ATOM 428 O O . LEU A 1 56 ? -2.473 14.531 -24.581 1.00 96.12 56 LEU A O 1
ATOM 432 N N . PRO A 1 57 ? -1.560 12.709 -23.625 1.00 95.81 57 PRO A N 1
ATOM 433 C CA . PRO A 1 57 ? -0.410 13.436 -23.081 1.00 95.81 57 PRO A CA 1
ATOM 434 C C . PRO A 1 57 ? 0.719 13.666 -24.099 1.00 95.81 57 PRO A C 1
ATOM 436 O O . PRO A 1 57 ? 1.750 14.236 -23.740 1.00 95.81 57 PRO A O 1
ATOM 439 N N . TYR A 1 58 ? 0.588 13.152 -25.325 1.00 96.62 58 TYR A N 1
ATOM 440 C CA . TYR A 1 58 ? 1.610 13.292 -26.358 1.00 96.62 58 TYR A CA 1
ATOM 441 C C . TYR A 1 58 ? 1.422 14.582 -27.161 1.00 96.62 58 TYR A C 1
ATOM 443 O O . TYR A 1 58 ? 0.287 15.036 -27.305 1.00 96.62 58 TYR A O 1
ATOM 451 N N . PRO A 1 59 ? 2.507 15.171 -27.696 1.00 94.00 59 PRO A N 1
ATOM 452 C CA . PRO A 1 59 ? 2.431 16.400 -28.480 1.00 94.00 59 PRO A CA 1
ATOM 453 C C . PRO A 1 59 ? 1.554 16.268 -29.729 1.00 94.00 59 PRO A C 1
ATOM 455 O O . PRO A 1 59 ? 1.525 15.210 -30.365 1.00 94.00 59 PRO A O 1
ATOM 458 N N . GLU A 1 60 ? 0.885 17.357 -30.109 1.00 93.62 60 GLU A N 1
ATOM 459 C CA . GLU A 1 60 ? 0.019 17.409 -31.296 1.00 93.62 60 GLU A CA 1
ATOM 460 C C . GLU A 1 60 ? 0.806 17.144 -32.584 1.00 93.62 60 GLU A C 1
ATOM 462 O O . GLU A 1 60 ? 0.316 16.456 -33.476 1.00 93.62 60 GLU A O 1
ATOM 467 N N . GLU A 1 61 ? 2.062 17.598 -32.665 1.00 91.25 61 GLU A N 1
ATOM 468 C CA . GLU A 1 61 ? 2.935 17.359 -33.819 1.00 91.25 61 GLU A CA 1
ATOM 469 C C . GLU A 1 61 ? 3.275 15.878 -34.045 1.00 91.25 61 GLU A C 1
ATOM 471 O O . GLU A 1 61 ? 3.695 15.505 -35.140 1.00 91.25 61 GLU A O 1
ATOM 476 N N . LEU A 1 62 ? 3.083 15.029 -33.030 1.00 90.69 62 LEU A N 1
ATOM 477 C CA . LEU A 1 62 ? 3.228 13.576 -33.138 1.00 90.69 62 LEU A CA 1
ATOM 478 C C . LEU A 1 62 ? 1.885 12.862 -33.365 1.00 90.69 62 LEU A C 1
ATOM 480 O O . LEU A 1 62 ? 1.876 11.642 -33.500 1.00 90.69 62 LEU A O 1
ATOM 484 N N . GLY A 1 63 ? 0.768 13.595 -33.408 1.00 88.25 63 GLY A N 1
ATOM 485 C CA . GLY A 1 63 ? -0.591 13.047 -33.484 1.00 88.25 63 GLY A CA 1
ATOM 486 C C . GLY A 1 63 ? -1.255 12.812 -32.121 1.00 88.25 63 GLY A C 1
ATOM 487 O O . GLY A 1 63 ? -2.241 12.084 -32.044 1.00 88.25 63 GLY A O 1
ATOM 488 N N . GLY A 1 64 ? -0.709 13.382 -31.041 1.00 93.88 64 GLY A N 1
ATOM 489 C CA . GLY A 1 64 ? -1.294 13.330 -29.699 1.00 93.88 64 GLY A CA 1
ATOM 490 C C . GLY A 1 64 ? -2.249 14.489 -29.388 1.00 93.88 64 GLY A C 1
ATOM 491 O O . GLY A 1 64 ? -2.540 15.327 -30.237 1.00 93.88 64 GLY A O 1
ATOM 492 N N . GLY A 1 65 ? -2.742 14.539 -28.146 1.00 93.44 65 GLY A N 1
ATOM 493 C CA . GLY A 1 65 ? -3.711 15.551 -27.691 1.00 93.44 65 GLY A CA 1
ATOM 494 C C . GLY A 1 65 ? -3.115 16.808 -27.040 1.00 93.44 65 GLY A C 1
ATOM 495 O O . GLY A 1 65 ? -3.867 17.684 -26.607 1.00 93.44 65 GLY A O 1
ATOM 496 N N . GLY A 1 66 ? -1.789 16.878 -26.891 1.00 94.31 66 GLY A N 1
ATOM 497 C CA . GLY A 1 66 ? -1.064 18.045 -26.380 1.00 94.31 66 GLY A CA 1
ATOM 498 C C . GLY A 1 66 ? -1.393 18.452 -24.941 1.00 94.31 66 GLY A C 1
ATOM 499 O O . GLY A 1 66 ? -1.036 19.552 -24.522 1.00 94.31 66 GLY A O 1
ATOM 500 N N . GLN A 1 67 ? -2.088 17.612 -24.167 1.00 96.62 67 GLN A N 1
ATOM 501 C CA . GLN A 1 67 ? -2.520 17.993 -22.824 1.00 96.62 67 GLN A CA 1
ATOM 502 C C . GLN A 1 67 ? -1.400 17.811 -21.791 1.00 96.62 67 GLN A C 1
ATOM 504 O O . GLN A 1 67 ? -0.676 16.811 -21.841 1.00 96.62 67 GLN A O 1
ATOM 509 N N . PRO A 1 68 ? -1.300 18.709 -20.788 1.00 96.62 68 PRO A N 1
ATOM 510 C CA . PRO A 1 68 ? -0.416 18.504 -19.647 1.00 96.62 68 PRO A CA 1
ATOM 511 C C . PRO A 1 68 ? -0.676 17.155 -18.975 1.00 96.62 68 PRO A C 1
ATOM 513 O O . PRO A 1 68 ? -1.816 16.678 -18.897 1.00 96.62 68 PRO A O 1
ATOM 516 N N . TYR A 1 69 ? 0.370 16.545 -18.432 1.00 96.88 69 TYR A N 1
ATOM 517 C CA . TYR A 1 69 ? 0.267 15.255 -17.768 1.00 96.88 69 TYR A CA 1
ATOM 518 C C . TYR A 1 69 ? -0.677 15.325 -16.561 1.00 96.88 69 TYR A C 1
ATOM 520 O O . TYR A 1 69 ? -1.409 14.369 -16.311 1.00 96.88 69 TYR A O 1
ATOM 528 N N . GLU A 1 70 ? -0.755 16.464 -15.858 1.00 97.31 70 GLU A N 1
ATOM 529 C CA . GLU A 1 70 ? -1.750 16.660 -14.793 1.00 97.31 70 GLU A CA 1
ATOM 530 C C . GLU A 1 70 ? -3.209 16.560 -15.275 1.00 97.31 70 GLU A C 1
ATOM 532 O O . GLU A 1 70 ? -4.088 16.194 -14.493 1.00 97.31 70 GLU A O 1
ATOM 537 N N . VAL A 1 71 ? -3.494 16.872 -16.543 1.00 98.06 71 VAL A N 1
ATOM 538 C CA . VAL A 1 71 ? -4.833 16.742 -17.139 1.00 98.06 71 VAL A CA 1
ATOM 539 C C . VAL A 1 71 ? -5.079 15.287 -17.520 1.00 98.06 71 VAL A C 1
ATOM 541 O O . VAL A 1 71 ? -6.103 14.719 -17.141 1.00 98.06 71 VAL A O 1
ATOM 544 N N . TYR A 1 72 ? -4.108 14.661 -18.189 1.00 98.31 72 TYR A N 1
ATOM 545 C CA . TYR A 1 72 ? -4.159 13.247 -18.564 1.00 98.31 72 TYR A CA 1
ATOM 546 C C . TYR A 1 72 ? -4.402 12.324 -17.360 1.00 98.31 72 TYR A C 1
ATOM 548 O O . TYR A 1 72 ? -5.276 11.459 -17.402 1.00 98.31 72 TYR A O 1
ATOM 556 N N . LEU A 1 73 ? -3.698 12.540 -16.246 1.00 98.38 73 LEU A N 1
ATOM 557 C CA . LEU A 1 73 ? -3.912 11.741 -15.039 1.00 98.38 73 LEU A CA 1
ATOM 558 C C . LEU A 1 73 ? -5.320 11.914 -14.463 1.00 98.38 73 LEU A C 1
ATOM 560 O O . LEU A 1 73 ? -5.904 10.956 -13.974 1.00 98.38 73 LEU A O 1
ATOM 564 N N . GLN A 1 74 ? -5.909 13.105 -14.541 1.00 98.12 74 GLN A N 1
ATOM 565 C CA . GLN A 1 74 ? -7.280 13.296 -14.065 1.00 98.12 74 GLN A CA 1
ATOM 566 C C . GLN A 1 74 ? -8.305 12.623 -14.984 1.00 98.12 74 GLN A C 1
ATOM 568 O O . GLN A 1 74 ? -9.318 12.136 -14.492 1.00 98.12 74 GLN A O 1
ATOM 573 N N . VAL A 1 75 ? -8.034 12.531 -16.289 1.00 98.38 75 VAL A N 1
ATOM 574 C CA . VAL A 1 75 ? -8.834 11.718 -17.220 1.00 98.38 75 VAL A CA 1
ATOM 575 C C . VAL A 1 75 ? -8.785 10.239 -16.824 1.00 98.38 75 VAL A C 1
ATOM 577 O O . VAL A 1 75 ? -9.834 9.603 -16.722 1.00 98.38 75 VAL A O 1
ATOM 580 N N . LEU A 1 76 ? -7.599 9.704 -16.508 1.00 98.62 76 LEU A N 1
ATOM 581 C CA . LEU A 1 76 ? -7.466 8.338 -15.983 1.00 98.62 76 LEU A CA 1
ATOM 582 C C . LEU A 1 76 ? -8.196 8.141 -14.650 1.00 98.62 76 LEU A C 1
ATOM 584 O O . LEU A 1 76 ? -8.768 7.079 -14.424 1.00 98.62 76 LEU A O 1
ATOM 588 N N . GLU A 1 77 ? -8.189 9.147 -13.775 1.00 98.44 77 GLU A N 1
ATOM 589 C CA . GLU A 1 77 ? -8.905 9.112 -12.498 1.00 98.44 77 GLU A CA 1
ATOM 590 C C . GLU A 1 77 ? -10.427 8.987 -12.706 1.00 98.44 77 GLU A C 1
ATOM 592 O O . GLU A 1 77 ? -11.063 8.160 -12.055 1.00 98.44 77 GLU A O 1
ATOM 597 N N . GLU A 1 78 ? -11.017 9.747 -13.638 1.00 98.12 78 GLU A N 1
ATOM 598 C CA . GLU A 1 78 ? -12.454 9.651 -13.957 1.00 98.12 78 GLU A CA 1
ATOM 599 C C . GLU A 1 78 ? -12.825 8.281 -14.549 1.00 98.12 78 GLU A C 1
ATOM 601 O O . GLU A 1 78 ? -13.848 7.705 -14.180 1.00 98.12 78 GLU A O 1
ATOM 606 N N . ILE A 1 79 ? -11.981 7.724 -15.424 1.00 98.62 79 ILE A N 1
ATOM 607 C CA . ILE A 1 79 ? -12.192 6.380 -15.986 1.00 98.62 79 ILE A CA 1
ATOM 608 C C . ILE A 1 79 ? -12.045 5.315 -14.888 1.00 98.62 79 ILE A C 1
ATOM 610 O O . ILE A 1 79 ? -12.889 4.427 -14.758 1.00 98.62 79 ILE A O 1
ATOM 614 N N . GLY A 1 80 ? -10.996 5.413 -14.066 1.00 98.19 80 GLY A N 1
ATOM 615 C CA . GLY A 1 80 ? -10.686 4.471 -12.988 1.00 98.19 80 GLY A CA 1
ATOM 616 C C . GLY A 1 80 ? -11.743 4.422 -11.885 1.00 98.19 80 GLY A C 1
ATOM 617 O O . GLY A 1 80 ? -11.963 3.361 -11.304 1.00 98.19 80 GLY A O 1
ATOM 618 N N . ALA A 1 81 ? -12.453 5.530 -11.648 1.00 97.81 81 ALA A N 1
ATOM 619 C CA . ALA A 1 81 ? -13.579 5.585 -10.712 1.00 97.81 81 ALA A CA 1
ATOM 620 C C . ALA A 1 81 ? -14.767 4.706 -11.112 1.00 97.81 81 ALA A C 1
ATOM 622 O O . ALA A 1 81 ? -15.610 4.386 -10.275 1.00 97.81 81 ALA A O 1
ATOM 623 N N . VAL A 1 82 ? -14.819 4.297 -12.378 1.00 97.44 82 VAL A N 1
ATOM 624 C CA . VAL A 1 82 ? -15.899 3.489 -12.934 1.00 97.44 82 VAL A CA 1
ATOM 625 C C . VAL A 1 82 ? -15.413 2.098 -13.335 1.00 97.44 82 VAL A C 1
ATOM 627 O O . VAL A 1 82 ? -16.061 1.097 -13.010 1.00 97.44 82 VAL A O 1
ATOM 630 N N . TRP A 1 83 ? -14.293 2.027 -14.058 1.00 98.44 83 TRP A N 1
ATOM 631 C CA . TRP A 1 83 ? -13.800 0.788 -14.645 1.00 98.44 83 TRP A CA 1
ATOM 632 C C . TRP A 1 83 ? -12.272 0.769 -14.741 1.00 98.44 83 TRP A C 1
ATOM 634 O O . TRP A 1 83 ? -11.664 1.226 -15.714 1.00 98.44 83 TRP A O 1
ATOM 644 N N . SER A 1 84 ? -11.635 0.185 -13.726 1.00 98.44 84 SER A N 1
ATOM 645 C CA . SER A 1 84 ? -10.174 0.192 -13.614 1.00 98.44 84 SER A CA 1
ATOM 646 C C . SER A 1 84 ? -9.458 -0.581 -14.720 1.00 98.44 84 SER A C 1
ATOM 648 O O . SER A 1 84 ? -8.381 -0.156 -15.123 1.00 98.44 84 SER A O 1
ATOM 650 N N . SER A 1 85 ? -10.041 -1.650 -15.277 1.00 98.56 85 SER A N 1
ATOM 651 C CA . SER A 1 85 ? -9.446 -2.371 -16.419 1.00 98.56 85 SER A CA 1
ATOM 652 C C . SER A 1 85 ? -9.252 -1.474 -17.640 1.00 98.56 85 SER A C 1
ATOM 654 O O . SER A 1 85 ? -8.212 -1.544 -18.295 1.00 98.56 85 SER A O 1
ATOM 656 N N . VAL A 1 86 ? -10.213 -0.586 -17.913 1.00 98.69 86 VAL A N 1
ATOM 657 C CA . VAL A 1 86 ? -10.108 0.392 -19.004 1.00 98.69 86 VAL A CA 1
ATOM 658 C C . VAL A 1 86 ? -9.091 1.473 -18.648 1.00 98.69 86 VAL A C 1
ATOM 660 O O . VAL A 1 86 ? -8.209 1.757 -19.452 1.00 98.69 86 VAL A O 1
ATOM 663 N N . GLY A 1 87 ? -9.148 2.028 -17.431 1.00 98.56 87 GLY A N 1
ATOM 664 C CA . GLY A 1 87 ? -8.194 3.050 -16.982 1.00 98.56 87 GLY A CA 1
ATOM 665 C C . GLY A 1 87 ? -6.737 2.573 -17.037 1.00 98.56 87 GLY A C 1
ATOM 666 O O . GLY A 1 87 ? -5.874 3.261 -17.581 1.00 98.56 87 GLY A O 1
ATOM 667 N N . VAL A 1 88 ? -6.462 1.360 -16.543 1.00 98.50 88 VAL A N 1
ATOM 668 C CA . VAL A 1 88 ? -5.140 0.723 -16.652 1.00 98.50 88 VAL A CA 1
ATOM 669 C C . VAL A 1 88 ? -4.771 0.494 -18.115 1.00 98.50 88 VAL A C 1
ATOM 671 O O . VAL A 1 88 ? -3.644 0.792 -18.498 1.00 98.50 88 VAL A O 1
ATOM 674 N N . GLY A 1 89 ? -5.697 0.013 -18.948 1.00 98.38 89 GLY A N 1
ATOM 675 C CA . GLY A 1 89 ? -5.428 -0.226 -20.366 1.00 98.38 89 GLY A CA 1
ATOM 676 C C . GLY A 1 89 ? -5.041 1.042 -21.133 1.00 98.38 89 GLY A C 1
ATOM 677 O O . GLY A 1 89 ? -4.064 1.029 -21.881 1.00 98.38 89 GLY A O 1
ATOM 678 N N . VAL A 1 90 ? -5.721 2.168 -20.887 1.00 98.56 90 VAL A N 1
ATOM 679 C CA . VAL A 1 90 ? -5.351 3.475 -21.464 1.00 98.56 90 VAL A CA 1
ATOM 680 C C . VAL A 1 90 ? -3.930 3.858 -21.034 1.00 98.56 90 VAL A C 1
ATOM 682 O O . VAL A 1 90 ? -3.105 4.217 -21.875 1.00 98.56 90 VAL A O 1
ATOM 685 N N . SER A 1 91 ? -3.610 3.691 -19.745 1.00 98.12 91 SER A N 1
ATOM 686 C CA . SER A 1 91 ? -2.266 3.947 -19.213 1.00 98.12 91 SER A CA 1
ATOM 687 C C . SER A 1 91 ? -1.191 3.066 -19.857 1.00 98.12 91 SER A C 1
ATOM 689 O O . SER A 1 91 ? -0.131 3.559 -20.244 1.00 98.12 91 SER A O 1
ATOM 691 N N . VAL A 1 92 ? -1.466 1.771 -20.031 1.00 97.88 92 VAL A N 1
ATOM 692 C CA . VAL A 1 92 ? -0.545 0.812 -20.660 1.00 97.88 92 VAL A CA 1
ATOM 693 C C . VAL A 1 92 ? -0.334 1.124 -22.138 1.00 97.88 92 VAL A C 1
ATOM 695 O O . VAL A 1 92 ? 0.801 1.052 -22.614 1.00 97.88 92 VAL A O 1
ATOM 698 N N . HIS A 1 93 ? -1.382 1.503 -22.870 1.00 98.25 93 HIS A N 1
ATOM 699 C CA . HIS A 1 93 ? -1.242 1.934 -24.258 1.00 98.25 93 HIS A CA 1
ATOM 700 C C . HIS A 1 93 ? -0.326 3.166 -24.347 1.00 98.25 93 HIS A C 1
ATOM 702 O O . HIS A 1 93 ? 0.665 3.144 -25.083 1.00 98.25 93 HIS A O 1
ATOM 708 N N . ALA A 1 94 ? -0.584 4.198 -23.535 1.00 97.00 94 ALA A N 1
ATOM 709 C CA . ALA A 1 94 ? 0.248 5.395 -23.509 1.00 97.00 94 ALA A CA 1
ATOM 710 C C . ALA A 1 94 ? 1.708 5.050 -23.165 1.00 97.00 94 ALA A C 1
ATOM 712 O O . ALA A 1 94 ? 2.627 5.492 -23.853 1.00 97.00 94 ALA A O 1
ATOM 713 N N . LEU A 1 95 ? 1.949 4.187 -22.171 1.00 95.81 95 LEU A N 1
ATOM 714 C CA . LEU A 1 95 ? 3.288 3.693 -21.830 1.00 95.81 95 LEU A CA 1
ATOM 715 C C . LEU A 1 95 ? 3.947 2.927 -22.990 1.00 95.81 95 LEU A C 1
ATOM 717 O O . LEU A 1 95 ? 5.164 3.011 -23.191 1.00 95.81 95 LEU A O 1
ATOM 721 N N . SER A 1 96 ? 3.174 2.174 -23.767 1.00 96.94 96 SER A N 1
ATOM 722 C CA . SER A 1 96 ? 3.673 1.403 -24.911 1.00 96.94 96 SER A CA 1
ATOM 723 C C . SER A 1 96 ? 4.160 2.319 -26.038 1.00 96.94 96 SER A C 1
ATOM 725 O O . SER A 1 96 ? 5.204 2.039 -26.624 1.00 96.94 96 SER A O 1
ATOM 727 N N . CYS A 1 97 ? 3.520 3.474 -26.237 1.00 97.19 97 CYS A N 1
ATOM 728 C CA . CYS A 1 97 ? 3.935 4.491 -27.211 1.00 97.19 97 CYS A CA 1
ATOM 729 C C . CYS A 1 97 ? 5.222 5.242 -26.817 1.00 97.19 97 CYS A C 1
ATOM 731 O O . CYS A 1 97 ? 5.979 5.684 -27.683 1.00 97.19 97 CYS A O 1
ATOM 733 N N . PHE A 1 98 ? 5.527 5.329 -25.516 1.00 95.62 98 PHE A N 1
ATOM 734 C CA . PHE A 1 98 ? 6.595 6.184 -24.973 1.00 95.62 98 PHE A CA 1
ATOM 735 C C . PHE A 1 98 ? 7.973 5.954 -25.602 1.00 95.62 98 PHE A C 1
ATOM 737 O O . PHE A 1 98 ? 8.720 6.903 -25.844 1.00 95.62 98 PHE A O 1
ATOM 744 N N . GLY A 1 99 ? 8.321 4.687 -25.855 1.00 93.81 99 GLY A N 1
ATOM 745 C CA . GLY A 1 99 ? 9.632 4.327 -26.395 1.00 93.81 99 GLY A CA 1
ATOM 746 C C . GLY A 1 99 ? 9.861 4.930 -27.778 1.00 93.81 99 GLY A C 1
ATOM 747 O O . GLY A 1 99 ? 10.916 5.504 -28.025 1.00 93.81 99 GLY A O 1
ATOM 748 N N . LEU A 1 100 ? 8.848 4.848 -28.643 1.00 97.00 100 LEU A N 1
ATOM 749 C CA . LEU A 1 100 ? 8.904 5.389 -29.995 1.00 97.00 100 LEU A CA 1
ATOM 750 C C . LEU A 1 100 ? 8.819 6.922 -29.982 1.00 97.00 100 LEU A C 1
ATOM 752 O O . LEU A 1 100 ? 9.635 7.584 -30.616 1.00 97.00 100 LEU A O 1
ATOM 756 N N . ALA A 1 101 ? 7.902 7.487 -29.193 1.00 96.44 101 ALA A N 1
ATOM 757 C CA . ALA A 1 101 ? 7.740 8.936 -29.062 1.00 96.44 101 ALA A CA 1
ATOM 758 C C . ALA A 1 101 ? 9.016 9.645 -28.584 1.00 96.44 101 ALA A C 1
ATOM 760 O O . ALA A 1 101 ? 9.334 10.735 -29.053 1.00 96.44 101 ALA A O 1
ATOM 761 N N . THR A 1 102 ? 9.774 9.013 -27.686 1.00 94.69 102 THR A N 1
ATOM 762 C CA . THR A 1 102 ? 10.932 9.649 -27.041 1.00 94.69 102 THR A CA 1
ATOM 763 C C . THR A 1 102 ? 12.259 9.279 -27.700 1.00 94.69 102 THR A C 1
ATOM 765 O O . THR A 1 102 ? 13.133 10.130 -27.834 1.00 94.69 102 THR A O 1
ATOM 768 N N . PHE A 1 103 ? 12.429 8.017 -28.107 1.00 95.94 103 PHE A N 1
ATOM 769 C CA . PHE A 1 103 ? 13.716 7.481 -28.576 1.00 95.94 103 PHE A CA 1
ATOM 770 C C . PHE A 1 103 ? 13.695 7.005 -30.030 1.00 95.94 103 PHE A C 1
ATOM 772 O O . PHE A 1 103 ? 14.721 6.541 -30.525 1.00 95.94 103 PHE A O 1
ATOM 779 N N . GLY A 1 104 ? 12.549 7.100 -30.707 1.00 96.69 104 GLY A N 1
ATOM 780 C CA . GLY A 1 104 ? 12.449 6.830 -32.135 1.00 96.69 104 GLY A CA 1
ATOM 781 C C . GLY A 1 104 ? 13.177 7.876 -32.975 1.00 96.69 104 GLY A C 1
ATOM 782 O O . GLY A 1 104 ? 13.242 9.054 -32.611 1.00 96.69 104 GLY A O 1
ATOM 783 N N . THR A 1 105 ? 13.688 7.433 -34.116 1.00 97.31 105 THR A N 1
ATOM 784 C CA . THR A 1 105 ? 14.103 8.304 -35.225 1.00 97.31 105 THR A CA 1
ATOM 785 C C . THR A 1 105 ? 12.893 9.014 -35.830 1.00 97.31 105 THR A C 1
ATOM 787 O O . THR A 1 105 ? 11.749 8.604 -35.611 1.00 97.31 105 THR A O 1
ATOM 790 N N . ASP A 1 106 ? 13.130 10.082 -36.587 1.00 96.81 106 ASP A N 1
ATOM 791 C CA . ASP A 1 106 ? 12.047 10.850 -37.203 1.00 96.81 106 ASP A CA 1
ATOM 792 C C . ASP A 1 106 ? 11.270 10.000 -38.216 1.00 96.81 106 ASP A C 1
ATOM 794 O O . ASP A 1 106 ? 10.044 10.073 -38.260 1.00 96.81 106 ASP A O 1
ATOM 798 N N . GLU A 1 107 ? 11.955 9.111 -38.937 1.00 96.81 107 GLU A N 1
ATOM 799 C CA . GLU A 1 107 ? 11.348 8.153 -39.859 1.00 96.81 107 GLU A CA 1
ATOM 800 C C . GLU A 1 107 ? 10.424 7.172 -39.122 1.00 96.81 107 GLU A C 1
ATOM 802 O O . GLU A 1 107 ? 9.260 7.027 -39.491 1.00 96.81 107 GLU A O 1
ATOM 807 N N . GLN A 1 108 ? 10.896 6.554 -38.030 1.00 97.44 108 GLN A N 1
ATOM 808 C CA . GLN A 1 108 ? 10.076 5.632 -37.230 1.00 97.44 108 GLN A CA 1
ATOM 809 C C . GLN A 1 108 ? 8.846 6.334 -36.635 1.00 97.44 108 GLN A C 1
ATOM 811 O O . GLN A 1 108 ? 7.753 5.766 -36.588 1.00 97.44 108 GLN A O 1
ATOM 816 N N . LYS A 1 109 ? 9.021 7.572 -36.151 1.00 97.44 109 LYS A N 1
ATOM 817 C CA . LYS A 1 109 ? 7.935 8.378 -35.579 1.00 97.44 109 LYS A CA 1
ATOM 818 C C . LYS A 1 109 ? 6.874 8.680 -36.628 1.00 97.44 109 LYS A C 1
ATOM 820 O O . LYS A 1 109 ? 5.706 8.407 -36.378 1.00 97.44 109 LYS A O 1
ATOM 825 N N . GLN A 1 110 ? 7.280 9.188 -37.792 1.00 95.06 110 GLN A N 1
ATOM 826 C CA . GLN A 1 110 ? 6.371 9.497 -38.898 1.00 95.06 110 GLN A CA 1
ATOM 827 C C . GLN A 1 110 ? 5.635 8.253 -39.401 1.00 95.06 110 GLN A C 1
ATOM 829 O O . GLN A 1 110 ? 4.468 8.345 -39.767 1.00 95.06 110 GLN A O 1
ATOM 834 N N . GLN A 1 111 ? 6.304 7.098 -39.402 1.00 95.50 111 GLN A N 1
ATOM 835 C CA . GLN A 1 111 ? 5.739 5.866 -39.937 1.00 95.50 111 GLN A CA 1
ATOM 836 C C . GLN A 1 111 ? 4.705 5.209 -39.014 1.00 95.50 111 GLN A C 1
ATOM 838 O O . GLN A 1 111 ? 3.756 4.623 -39.528 1.00 95.50 111 GLN A O 1
ATOM 843 N N . TRP A 1 112 ? 4.880 5.251 -37.686 1.00 95.81 112 TRP A N 1
ATOM 844 C CA . TRP A 1 112 ? 4.051 4.441 -36.775 1.00 95.81 112 TRP A CA 1
ATOM 845 C C . TRP A 1 112 ? 3.307 5.216 -35.686 1.00 95.81 112 TRP A C 1
ATOM 847 O O . TRP A 1 112 ? 2.253 4.753 -35.256 1.00 95.81 112 TRP A O 1
ATOM 857 N N . LEU A 1 113 ? 3.801 6.369 -35.213 1.00 95.44 113 LEU A N 1
ATOM 858 C CA . LEU A 1 113 ? 3.112 7.085 -34.127 1.00 95.44 113 LEU A CA 1
ATOM 859 C C . LEU A 1 113 ? 1.701 7.565 -34.473 1.00 95.44 113 LEU A C 1
ATOM 861 O O . LEU A 1 113 ? 0.872 7.472 -33.569 1.00 95.44 113 LEU A O 1
ATOM 865 N N . PRO A 1 114 ? 1.393 8.049 -35.695 1.00 92.56 114 PRO A N 1
ATOM 866 C CA . PRO A 1 114 ? 0.054 8.545 -36.002 1.00 92.56 114 PRO A CA 1
ATOM 867 C C . PRO A 1 114 ? -1.047 7.517 -35.712 1.00 92.56 114 PRO A C 1
ATOM 869 O O . PRO A 1 114 ? -1.996 7.836 -35.003 1.00 92.56 114 PRO A O 1
ATOM 872 N N . ASP A 1 115 ? -0.874 6.267 -36.149 1.00 91.56 115 ASP A N 1
ATOM 873 C CA . ASP A 1 115 ? -1.869 5.202 -35.947 1.00 91.56 115 ASP A CA 1
ATOM 874 C C . ASP A 1 115 ? -1.927 4.729 -34.482 1.00 91.56 115 ASP A C 1
ATOM 876 O O . ASP A 1 115 ? -2.969 4.300 -33.980 1.00 91.56 115 ASP A O 1
ATOM 880 N N . MET A 1 116 ? -0.799 4.815 -33.768 1.00 96.06 116 MET A N 1
ATOM 881 C CA . MET A 1 116 ? -0.729 4.492 -32.342 1.00 96.06 116 MET A CA 1
ATOM 882 C C . MET A 1 116 ? -1.454 5.555 -31.507 1.00 96.06 116 MET A C 1
ATOM 884 O O . MET A 1 116 ? -2.345 5.225 -30.733 1.00 96.06 116 MET A O 1
ATOM 888 N N . LEU A 1 117 ? -1.103 6.832 -31.674 1.00 94.88 117 LEU A N 1
ATOM 889 C CA . LEU A 1 117 ? -1.635 7.938 -30.873 1.00 94.88 117 LEU A CA 1
ATOM 890 C C . LEU A 1 117 ? -3.057 8.341 -31.282 1.00 94.88 117 LEU A C 1
ATOM 892 O O . LEU A 1 117 ? -3.844 8.726 -30.416 1.00 94.88 117 LEU A O 1
ATOM 896 N N . GLY A 1 118 ? -3.401 8.179 -32.564 1.00 86.81 118 GLY A N 1
ATOM 897 C CA . GLY A 1 118 ? -4.760 8.332 -33.087 1.00 86.81 118 GLY A CA 1
ATOM 898 C C . GLY A 1 118 ? -5.735 7.264 -32.579 1.00 86.81 118 GLY A C 1
ATOM 899 O O . GLY A 1 118 ? -6.947 7.436 -32.684 1.00 86.81 118 GLY A O 1
ATOM 900 N N . GLY A 1 119 ? -5.222 6.190 -31.967 1.00 85.81 119 GLY A N 1
ATOM 901 C CA . GLY A 1 119 ? -6.021 5.174 -31.286 1.00 85.81 119 GLY A CA 1
ATOM 902 C C . GLY A 1 119 ? -6.597 4.081 -32.187 1.00 85.81 119 GLY A C 1
ATOM 903 O O . GLY A 1 119 ? -7.424 3.296 -31.718 1.00 85.81 119 GLY A O 1
ATOM 904 N N . ASP A 1 120 ? -6.145 3.998 -33.442 1.00 89.00 120 ASP A N 1
ATOM 905 C CA . ASP A 1 120 ? -6.454 2.882 -34.344 1.00 89.00 120 ASP A CA 1
ATOM 906 C C . ASP A 1 120 ? -5.782 1.589 -33.862 1.00 89.00 120 ASP A C 1
ATOM 908 O O . ASP A 1 120 ? -6.371 0.501 -33.919 1.00 89.00 120 ASP A O 1
ATOM 912 N N . LEU A 1 121 ? -4.569 1.721 -33.315 1.00 96.62 121 LEU A N 1
ATOM 913 C CA . LEU A 1 121 ? -3.801 0.624 -32.740 1.00 96.62 121 LEU A CA 1
ATOM 914 C C . LEU A 1 121 ? -3.782 0.676 -31.209 1.00 96.62 121 LEU A C 1
ATOM 916 O O . LEU A 1 121 ? -3.610 1.719 -30.584 1.00 96.62 121 LEU A O 1
ATOM 920 N N . LEU A 1 122 ? -3.867 -0.494 -30.587 1.00 98.19 122 LEU A N 1
ATOM 921 C CA . LEU A 1 122 ? -3.710 -0.707 -29.159 1.00 98.19 122 LEU A CA 1
ATOM 922 C C . LEU A 1 122 ? -2.345 -1.336 -28.868 1.00 98.19 122 LEU A C 1
ATOM 924 O O . LEU A 1 122 ? -1.929 -2.288 -29.525 1.00 98.19 122 LEU A O 1
ATOM 928 N N . GLY A 1 123 ? -1.665 -0.823 -27.844 1.00 98.19 123 GLY A N 1
ATOM 929 C CA . GLY A 1 123 ? -0.309 -1.228 -27.497 1.00 98.19 123 GLY A CA 1
ATOM 930 C C . GLY A 1 123 ? -0.243 -2.066 -26.232 1.00 98.19 123 GLY A C 1
ATOM 931 O O . GLY A 1 123 ? -1.020 -1.853 -25.298 1.00 98.19 123 GLY A O 1
ATOM 932 N N . ALA A 1 124 ? 0.735 -2.964 -26.189 1.00 98.25 124 ALA A N 1
ATOM 933 C CA . ALA A 1 124 ? 1.123 -3.729 -25.011 1.00 98.25 124 ALA A CA 1
ATOM 934 C C . ALA A 1 124 ? 2.609 -3.541 -24.671 1.00 98.25 124 ALA A C 1
ATOM 936 O O . ALA A 1 124 ? 3.453 -3.289 -25.537 1.00 98.25 124 ALA A O 1
ATOM 937 N N . TYR A 1 125 ? 2.939 -3.723 -23.391 1.00 97.19 125 TYR A N 1
ATOM 938 C CA . TYR A 1 125 ? 4.284 -3.541 -22.848 1.00 97.19 125 TYR A CA 1
ATOM 939 C C . TYR A 1 125 ? 4.856 -4.870 -22.333 1.00 97.19 125 TYR A C 1
ATOM 941 O O . TYR A 1 125 ? 4.347 -5.447 -21.375 1.00 97.19 125 TYR A O 1
ATOM 949 N N . CYS A 1 126 ? 5.947 -5.333 -22.943 1.00 98.00 126 CYS A N 1
ATOM 950 C CA . CYS A 1 126 ? 6.541 -6.654 -22.736 1.00 98.00 126 CYS A CA 1
ATOM 951 C C . CYS A 1 126 ? 7.938 -6.552 -22.104 1.00 98.00 126 CYS A C 1
ATOM 953 O O . CYS A 1 126 ? 8.958 -6.553 -22.799 1.00 98.00 126 CYS A O 1
ATOM 955 N N . LEU A 1 127 ? 7.989 -6.505 -20.769 1.00 97.25 127 LEU A N 1
ATOM 956 C CA . LEU A 1 127 ? 9.241 -6.433 -20.004 1.00 97.25 127 LEU A CA 1
ATOM 957 C C . LEU A 1 127 ? 9.489 -7.687 -19.164 1.00 97.25 127 LEU A C 1
ATOM 959 O O . LEU A 1 127 ? 10.527 -8.335 -19.324 1.00 97.25 127 LEU A O 1
ATOM 963 N N . SER A 1 128 ? 8.550 -7.987 -18.268 1.00 97.31 128 SER A N 1
ATOM 964 C CA . SER A 1 128 ? 8.689 -9.016 -17.242 1.00 97.31 128 SER A CA 1
ATOM 965 C C . SER A 1 128 ? 8.689 -10.429 -17.814 1.00 97.31 128 SER A C 1
ATOM 967 O O . SER A 1 128 ? 8.106 -10.706 -18.858 1.00 97.31 128 SER A O 1
ATOM 969 N N . GLU A 1 129 ? 9.337 -11.334 -17.091 1.00 98.00 129 GLU A N 1
ATOM 970 C CA . GLU A 1 129 ? 9.369 -12.771 -17.373 1.00 98.00 129 GLU A CA 1
ATOM 971 C C . GLU A 1 129 ? 9.020 -13.544 -16.098 1.00 98.00 129 GLU A C 1
ATOM 973 O O . GLU A 1 129 ? 9.132 -12.969 -15.009 1.00 98.00 129 GLU A O 1
ATOM 978 N N . PRO A 1 130 ? 8.641 -14.834 -16.181 1.00 91.69 130 PRO A N 1
ATOM 979 C CA . PRO A 1 130 ? 8.232 -15.606 -15.006 1.00 91.69 130 PRO A CA 1
ATOM 980 C C . PRO A 1 130 ? 9.244 -15.557 -13.850 1.00 91.69 130 PRO A C 1
ATOM 982 O O . PRO A 1 130 ? 8.858 -15.474 -12.688 1.00 91.69 130 PRO A O 1
ATOM 985 N N . HIS A 1 131 ? 10.546 -15.544 -14.159 1.00 92.38 131 HIS A N 1
ATOM 986 C CA . HIS A 1 131 ? 11.628 -15.441 -13.172 1.00 92.38 131 HIS A CA 1
ATOM 987 C C . HIS A 1 131 ? 12.181 -14.016 -12.982 1.00 92.38 131 HIS A C 1
ATOM 989 O O . HIS A 1 131 ? 13.025 -13.817 -12.110 1.00 92.38 131 HIS A O 1
ATOM 995 N N . ALA A 1 132 ? 11.750 -13.034 -13.782 1.00 92.25 132 ALA A N 1
ATOM 996 C CA . ALA A 1 132 ? 12.297 -11.675 -13.811 1.00 92.25 132 ALA A CA 1
ATOM 997 C C . ALA A 1 132 ? 11.179 -10.613 -13.791 1.00 92.25 132 ALA A C 1
ATOM 999 O O . ALA A 1 132 ? 10.804 -10.046 -14.817 1.00 92.25 132 ALA A O 1
ATOM 1000 N N . GLY A 1 133 ? 10.641 -10.348 -12.594 1.00 92.94 133 GLY A N 1
ATOM 1001 C CA . GLY A 1 133 ? 9.683 -9.265 -12.335 1.00 92.94 133 GLY A CA 1
ATOM 1002 C C . GLY A 1 133 ? 10.377 -7.996 -11.832 1.00 92.94 133 GLY A C 1
ATOM 1003 O O . GLY A 1 133 ? 10.687 -7.092 -12.601 1.00 92.94 133 GLY A O 1
ATOM 1004 N N . SER A 1 134 ? 10.654 -7.949 -10.525 1.00 91.31 134 SER A N 1
ATOM 1005 C CA . SER A 1 134 ? 11.318 -6.818 -9.855 1.00 91.31 134 SER A CA 1
ATOM 1006 C C . SER A 1 134 ? 12.783 -6.595 -10.268 1.00 91.31 134 SER A C 1
ATOM 1008 O O . SER A 1 134 ? 13.299 -5.497 -10.079 1.00 91.31 134 SER A O 1
ATOM 1010 N N . ASP A 1 135 ? 13.447 -7.616 -10.825 1.00 93.06 135 ASP A N 1
ATOM 1011 C CA . ASP A 1 135 ? 14.788 -7.537 -11.427 1.00 93.06 135 ASP A CA 1
ATOM 1012 C C . ASP A 1 135 ? 14.684 -7.746 -12.949 1.00 93.06 135 ASP A C 1
ATOM 1014 O O . ASP A 1 135 ? 14.994 -8.828 -13.453 1.00 93.06 135 ASP A O 1
ATOM 1018 N N . PRO A 1 136 ? 14.211 -6.740 -13.710 1.00 91.06 136 PRO A N 1
ATOM 1019 C CA . PRO A 1 136 ? 13.986 -6.889 -15.147 1.00 91.06 136 PRO A CA 1
ATOM 1020 C C . PRO A 1 136 ? 15.281 -7.170 -15.925 1.00 91.06 136 PRO A C 1
ATOM 1022 O O . PRO A 1 136 ? 15.238 -7.753 -17.005 1.00 91.06 136 PRO A O 1
ATOM 1025 N N . ALA A 1 137 ? 16.449 -6.815 -15.379 1.00 95.19 137 ALA A N 1
ATOM 1026 C CA . ALA A 1 137 ? 17.738 -7.085 -16.010 1.00 95.19 137 ALA A CA 1
ATOM 1027 C C . ALA A 1 137 ? 18.094 -8.586 -16.045 1.00 95.19 137 ALA A C 1
ATOM 1029 O O . ALA A 1 137 ? 18.971 -8.985 -16.811 1.00 95.19 137 ALA A O 1
ATOM 1030 N N . ALA A 1 138 ? 17.418 -9.427 -15.252 1.00 95.94 138 ALA A N 1
ATOM 1031 C CA . ALA A 1 138 ? 17.592 -10.882 -15.236 1.00 95.94 138 ALA A CA 1
ATOM 1032 C C . ALA A 1 138 ? 16.831 -11.617 -16.363 1.00 95.94 138 ALA A C 1
ATOM 1034 O O . ALA A 1 138 ? 16.780 -12.851 -16.378 1.00 95.94 138 ALA A O 1
ATOM 1035 N N . MET A 1 139 ? 16.235 -10.880 -17.306 1.00 97.19 139 MET A N 1
ATOM 1036 C CA . MET A 1 139 ? 15.506 -11.448 -18.440 1.00 97.19 139 MET A CA 1
ATOM 1037 C C . MET A 1 139 ? 16.366 -12.396 -19.294 1.00 97.19 139 MET A C 1
ATOM 1039 O O . MET A 1 139 ? 17.581 -12.224 -19.420 1.00 97.19 139 MET A O 1
ATOM 1043 N N . ARG A 1 140 ? 15.727 -13.400 -19.884 1.00 97.00 140 ARG A N 1
ATOM 1044 C CA . ARG A 1 140 ? 16.328 -14.431 -20.733 1.00 97.00 140 ARG A CA 1
ATOM 1045 C C . ARG A 1 140 ? 15.827 -14.383 -22.169 1.00 97.00 140 ARG A C 1
ATOM 1047 O O . ARG A 1 140 ? 16.473 -14.994 -23.007 1.00 97.00 140 ARG A O 1
ATOM 1054 N N . THR A 1 141 ? 14.736 -13.672 -22.466 1.00 98.44 141 THR A N 1
ATOM 1055 C CA . THR A 1 141 ? 14.309 -13.455 -23.857 1.00 98.44 141 THR A CA 1
ATOM 1056 C C . THR A 1 141 ? 15.448 -12.805 -24.635 1.00 98.44 141 THR A C 1
ATOM 1058 O O . THR A 1 141 ? 15.967 -11.767 -24.217 1.00 98.44 141 THR A O 1
ATOM 1061 N N . THR A 1 142 ? 15.830 -13.409 -25.755 1.00 98.50 142 THR A N 1
ATOM 1062 C CA . THR A 1 142 ? 16.950 -12.979 -26.601 1.00 98.50 142 THR A CA 1
ATOM 1063 C C . THR A 1 142 ? 16.458 -12.381 -27.909 1.00 98.50 142 THR A C 1
ATOM 1065 O O . THR A 1 142 ? 15.399 -12.766 -28.391 1.00 98.50 142 THR A O 1
ATOM 1068 N N . ALA A 1 143 ? 17.259 -11.508 -28.508 1.00 98.69 143 ALA A N 1
ATOM 1069 C CA . ALA A 1 143 ? 17.115 -11.007 -29.867 1.00 98.69 143 ALA A CA 1
ATOM 1070 C C . ALA A 1 143 ? 18.478 -11.106 -30.565 1.00 98.69 143 ALA A C 1
ATOM 1072 O O . ALA A 1 143 ? 19.388 -10.342 -30.253 1.00 98.69 143 ALA A O 1
ATOM 1073 N N . ARG A 1 144 ? 18.642 -12.054 -31.492 1.00 98.25 144 ARG A N 1
ATOM 1074 C CA . ARG A 1 144 ? 19.897 -12.238 -32.241 1.00 98.25 144 ARG A CA 1
ATOM 1075 C C . ARG A 1 144 ? 19.795 -11.556 -33.599 1.00 98.25 144 ARG A C 1
ATOM 1077 O O . ARG A 1 144 ? 18.862 -11.851 -34.336 1.00 98.25 144 ARG A O 1
ATOM 1084 N N . LEU A 1 145 ? 20.763 -10.711 -33.949 1.00 98.25 145 LEU A N 1
ATOM 1085 C CA . LEU A 1 145 ? 20.850 -10.140 -35.294 1.00 98.25 145 LEU A CA 1
ATOM 1086 C C . LEU A 1 145 ? 21.147 -11.239 -36.333 1.00 98.25 145 LEU A C 1
ATOM 1088 O O . LEU A 1 145 ? 22.030 -12.081 -36.137 1.00 98.25 145 LEU A O 1
ATOM 1092 N N . ASP A 1 146 ? 20.396 -11.232 -37.428 1.00 98.00 146 ASP A N 1
ATOM 1093 C CA . ASP A 1 146 ? 20.430 -12.212 -38.509 1.00 98.00 146 ASP A CA 1
ATOM 1094 C C . ASP A 1 146 ? 20.177 -11.519 -39.857 1.00 98.00 146 ASP A C 1
ATOM 1096 O O . ASP A 1 146 ? 19.056 -11.485 -40.361 1.00 98.00 146 ASP A O 1
ATOM 1100 N N . GLY A 1 147 ? 21.232 -10.926 -40.423 1.00 96.94 147 GLY A N 1
ATOM 1101 C CA . GLY A 1 147 ? 21.115 -10.070 -41.604 1.00 96.94 147 GLY A CA 1
ATOM 1102 C C . GLY A 1 147 ? 20.571 -8.689 -41.237 1.00 96.94 147 GLY A C 1
ATOM 1103 O O . GLY A 1 147 ? 21.185 -7.976 -40.445 1.00 96.94 147 GLY A O 1
ATOM 1104 N N . ASP A 1 148 ? 19.439 -8.317 -41.826 1.00 97.12 148 ASP A N 1
ATOM 1105 C CA . ASP A 1 148 ? 18.707 -7.062 -41.616 1.00 97.12 148 ASP A CA 1
ATOM 1106 C C . ASP A 1 148 ? 17.540 -7.190 -40.617 1.00 97.12 148 ASP A C 1
ATOM 1108 O O . ASP A 1 148 ? 16.765 -6.249 -40.426 1.00 97.12 148 ASP A O 1
ATOM 1112 N N . GLU A 1 149 ? 17.448 -8.325 -39.918 1.00 98.50 149 GLU A N 1
ATOM 1113 C CA . GLU A 1 149 ? 16.409 -8.618 -38.931 1.00 98.50 149 GLU A CA 1
ATOM 1114 C C . GLU A 1 149 ? 16.997 -9.149 -37.618 1.00 98.50 149 GLU A C 1
ATOM 1116 O O . GLU A 1 149 ? 18.066 -9.755 -37.580 1.00 98.50 149 GLU A O 1
ATOM 1121 N N . TYR A 1 150 ? 16.267 -8.970 -36.523 1.00 98.75 150 TYR A N 1
ATOM 1122 C CA . TYR A 1 150 ? 16.487 -9.660 -35.259 1.00 98.75 150 TYR A CA 1
ATOM 1123 C C . TYR A 1 150 ? 15.549 -10.855 -35.141 1.00 98.75 150 TYR A C 1
ATOM 1125 O O . TYR A 1 150 ? 14.360 -10.745 -35.421 1.00 98.75 150 TYR A O 1
ATOM 1133 N N . VAL A 1 151 ? 16.071 -11.974 -34.649 1.00 98.81 151 VAL A N 1
ATOM 1134 C CA . VAL A 1 151 ? 15.293 -13.169 -34.317 1.00 98.81 151 VAL A CA 1
ATOM 1135 C C . VAL A 1 151 ? 15.085 -13.216 -32.808 1.00 98.81 151 VAL A C 1
ATOM 1137 O O . VAL A 1 151 ? 16.039 -13.408 -32.046 1.00 98.81 151 VAL A O 1
ATOM 1140 N N . LEU A 1 152 ? 13.843 -13.003 -32.378 1.00 98.81 152 LEU A N 1
ATOM 1141 C CA . LEU A 1 152 ? 13.435 -12.979 -30.979 1.00 98.81 152 LEU A CA 1
ATOM 1142 C C . LEU A 1 152 ? 12.964 -14.363 -30.526 1.00 98.81 152 LEU A C 1
ATOM 1144 O O . LEU A 1 152 ? 12.128 -14.989 -31.177 1.00 98.81 152 LEU A O 1
ATOM 1148 N N . ASN A 1 153 ? 13.471 -14.806 -29.375 1.00 98.81 153 ASN A N 1
ATOM 1149 C CA . ASN A 1 153 ? 13.105 -16.074 -28.746 1.00 98.81 153 ASN A CA 1
ATOM 1150 C C . ASN A 1 153 ? 12.950 -15.915 -27.231 1.00 98.81 153 ASN A C 1
ATOM 1152 O O . ASN A 1 153 ? 13.818 -15.333 -26.574 1.00 98.81 153 ASN A O 1
ATOM 1156 N N . GLY A 1 154 ? 11.866 -16.450 -26.670 1.00 98.19 154 GLY A N 1
ATOM 1157 C CA . GLY A 1 154 ? 11.602 -16.425 -25.232 1.00 98.19 154 GLY A CA 1
ATOM 1158 C C . GLY A 1 154 ? 10.127 -16.256 -24.880 1.00 98.19 154 GLY A C 1
ATOM 1159 O O . GLY A 1 154 ? 9.237 -16.492 -25.693 1.00 98.19 154 GLY A O 1
ATOM 1160 N N . ALA A 1 155 ? 9.874 -15.840 -23.642 1.00 98.19 155 ALA A N 1
ATOM 1161 C CA . ALA A 1 155 ? 8.529 -15.619 -23.131 1.00 98.19 155 ALA A CA 1
ATOM 1162 C C . ALA A 1 155 ? 8.497 -14.389 -22.223 1.00 98.19 155 ALA A C 1
ATOM 1164 O O . ALA A 1 155 ? 9.349 -14.225 -21.345 1.00 98.19 155 ALA A O 1
ATOM 1165 N N . LYS A 1 156 ? 7.484 -13.546 -22.416 1.00 98.62 156 LYS A N 1
ATOM 1166 C CA . LYS A 1 156 ? 7.180 -12.394 -21.566 1.00 98.62 156 LYS A CA 1
ATOM 1167 C C . LYS A 1 156 ? 5.917 -12.680 -20.789 1.00 98.62 156 LYS A C 1
ATOM 1169 O O . LYS A 1 156 ? 4.927 -13.083 -21.376 1.00 98.62 156 LYS A O 1
ATOM 1174 N N . ALA A 1 157 ? 5.963 -12.501 -19.480 1.00 97.38 157 ALA A N 1
ATOM 1175 C CA . ALA A 1 157 ? 4.859 -12.837 -18.596 1.00 97.38 157 ALA A CA 1
ATOM 1176 C C . ALA A 1 157 ? 4.100 -11.587 -18.160 1.00 97.38 157 ALA A C 1
ATOM 1178 O O . ALA A 1 157 ? 4.676 -10.500 -18.055 1.00 97.38 157 ALA A O 1
ATOM 1179 N N . TRP A 1 158 ? 2.828 -11.793 -17.816 1.00 97.19 158 TRP A N 1
ATOM 1180 C CA . TRP A 1 158 ? 1.963 -10.774 -17.219 1.00 97.19 158 TRP A CA 1
ATOM 1181 C C . TRP A 1 158 ? 1.719 -9.564 -18.132 1.00 97.19 158 TRP A C 1
ATOM 1183 O O . TRP A 1 158 ? 1.571 -8.438 -17.655 1.00 97.19 158 TRP A O 1
ATOM 1193 N N . THR A 1 159 ? 1.679 -9.781 -19.448 1.00 98.44 159 THR A N 1
ATOM 1194 C CA . THR A 1 159 ? 1.487 -8.709 -20.426 1.00 98.44 159 THR A CA 1
ATOM 1195 C C . THR A 1 159 ? 0.024 -8.285 -20.459 1.00 98.44 159 THR A C 1
ATOM 1197 O O . THR A 1 159 ? -0.838 -9.018 -20.948 1.00 98.44 159 THR A O 1
ATOM 1200 N N . THR A 1 160 ? -0.261 -7.079 -19.968 1.00 98.44 160 THR A N 1
ATOM 1201 C CA . THR A 1 160 ? -1.552 -6.410 -20.176 1.00 98.44 160 THR A CA 1
ATOM 1202 C C . THR A 1 160 ? -1.793 -6.186 -21.673 1.00 98.44 160 THR A C 1
ATOM 1204 O O . THR A 1 160 ? -0.880 -5.766 -22.382 1.00 98.44 160 THR A O 1
ATOM 1207 N N . HIS A 1 161 ? -3.016 -6.471 -22.137 1.00 98.50 161 HIS A N 1
ATOM 1208 C CA . HIS A 1 161 ? -3.402 -6.581 -23.555 1.00 98.50 161 HIS A CA 1
ATOM 1209 C C . HIS A 1 161 ? -2.734 -7.751 -24.308 1.00 98.50 161 HIS A C 1
ATOM 1211 O O . HIS A 1 161 ? -2.656 -7.752 -25.540 1.00 98.50 161 HIS A O 1
ATOM 1217 N N . GLY A 1 162 ? -2.235 -8.764 -23.595 1.00 97.94 162 GLY A N 1
ATOM 1218 C CA . GLY A 1 162 ? -1.708 -9.977 -24.221 1.00 97.94 162 GLY A CA 1
ATOM 1219 C C . GLY A 1 162 ? -2.772 -10.657 -25.089 1.00 97.94 162 GLY A C 1
ATOM 1220 O O . GLY A 1 162 ? -3.882 -10.882 -24.623 1.00 97.94 162 GLY A O 1
ATOM 1221 N N . GLY A 1 163 ? -2.454 -10.916 -26.358 1.00 96.94 163 GLY A N 1
ATOM 1222 C CA . GLY A 1 163 ? -3.392 -11.443 -27.360 1.00 96.94 163 GLY A CA 1
ATOM 1223 C C . GLY A 1 163 ? -4.406 -10.443 -27.936 1.00 96.94 163 GLY A C 1
ATOM 1224 O O . GLY A 1 163 ? -5.044 -10.763 -28.930 1.00 96.94 163 GLY A O 1
ATOM 1225 N N . GLU A 1 164 ? -4.535 -9.244 -27.360 1.00 98.06 164 GLU A N 1
ATOM 1226 C CA . GLU A 1 164 ? -5.546 -8.239 -27.746 1.00 98.06 164 GLU A CA 1
ATOM 1227 C C . GLU A 1 164 ? -4.951 -6.970 -28.380 1.00 98.06 164 GLU A C 1
ATOM 1229 O O . GLU A 1 164 ? -5.664 -6.179 -29.007 1.00 98.06 164 GLU A O 1
ATOM 1234 N N . ALA A 1 165 ? -3.661 -6.718 -28.147 1.00 98.44 165 ALA A N 1
ATOM 1235 C CA . ALA A 1 165 ? -2.935 -5.578 -28.694 1.00 98.44 165 ALA A CA 1
ATOM 1236 C C . ALA A 1 165 ? -2.594 -5.783 -30.174 1.00 98.44 165 ALA A C 1
ATOM 1238 O O . ALA A 1 165 ? -2.394 -6.907 -30.619 1.00 98.44 165 ALA A O 1
ATOM 1239 N N . ASP A 1 166 ? -2.462 -4.682 -30.911 1.00 98.56 166 ASP A N 1
ATOM 1240 C CA . ASP A 1 166 ? -2.041 -4.683 -32.318 1.00 98.56 166 ASP A CA 1
ATOM 1241 C C . ASP A 1 166 ? -0.516 -4.532 -32.453 1.00 98.56 166 ASP A C 1
ATOM 1243 O O . ASP A 1 166 ? 0.069 -4.874 -33.482 1.00 98.56 166 ASP A O 1
ATOM 1247 N N . PHE A 1 167 ? 0.156 -4.062 -31.398 1.00 98.56 167 PHE A N 1
ATOM 1248 C CA . PHE A 1 167 ? 1.613 -4.042 -31.310 1.00 98.56 167 PHE A CA 1
ATOM 1249 C C . PHE A 1 167 ? 2.116 -4.250 -29.879 1.00 98.56 167 PHE A C 1
ATOM 1251 O O . PHE A 1 167 ? 1.467 -3.902 -28.888 1.00 98.56 167 PHE A O 1
ATOM 1258 N N . TYR A 1 168 ? 3.343 -4.753 -29.779 1.00 98.69 168 TYR A N 1
ATOM 1259 C CA . TYR A 1 168 ? 4.039 -5.023 -28.530 1.00 98.69 168 TYR A CA 1
ATOM 1260 C C . TYR A 1 168 ? 5.358 -4.256 -28.492 1.00 98.69 168 TYR A C 1
ATOM 1262 O O . TYR A 1 168 ? 6.207 -4.410 -29.369 1.00 98.69 168 TYR A O 1
ATOM 1270 N N . LYS A 1 169 ? 5.573 -3.461 -27.442 1.00 98.06 169 LYS A N 1
ATOM 1271 C CA . LYS A 1 169 ? 6.900 -2.928 -27.122 1.00 98.06 169 LYS A CA 1
ATOM 1272 C C . LYS A 1 169 ? 7.653 -3.960 -26.288 1.00 98.06 169 LYS A C 1
ATOM 1274 O O . LYS A 1 169 ? 7.300 -4.183 -25.131 1.00 98.06 169 LYS A O 1
ATOM 1279 N N . VAL A 1 170 ? 8.669 -4.589 -26.868 1.00 98.62 170 VAL A N 1
ATOM 1280 C CA . VAL A 1 170 ? 9.347 -5.769 -26.316 1.00 98.62 170 VAL A CA 1
ATOM 1281 C C . VAL A 1 170 ? 10.780 -5.446 -25.923 1.00 98.62 170 VAL A C 1
ATOM 1283 O O . VAL A 1 170 ? 11.540 -4.887 -26.710 1.00 98.62 170 VAL A O 1
ATOM 1286 N N . MET A 1 171 ? 11.170 -5.852 -24.717 1.00 98.50 171 MET A N 1
ATOM 1287 C CA . MET A 1 171 ? 12.559 -5.800 -24.268 1.00 98.50 171 MET A CA 1
ATOM 1288 C C . MET A 1 171 ? 13.190 -7.178 -24.406 1.00 98.50 171 MET A C 1
ATOM 1290 O O . MET A 1 171 ? 12.698 -8.141 -23.821 1.00 98.50 171 MET A O 1
ATOM 1294 N N . ALA A 1 172 ? 14.296 -7.275 -25.133 1.00 98.50 172 ALA A N 1
ATOM 1295 C CA . ALA A 1 172 ? 15.002 -8.535 -25.341 1.00 98.50 172 ALA A CA 1
ATOM 1296 C C . ALA A 1 172 ? 16.516 -8.324 -25.312 1.00 98.50 172 ALA A C 1
ATOM 1298 O O . ALA A 1 172 ? 17.021 -7.264 -25.679 1.00 98.50 172 ALA A O 1
ATOM 1299 N N . ARG A 1 173 ? 17.243 -9.337 -24.848 1.00 98.44 173 ARG A N 1
ATOM 1300 C CA . ARG A 1 173 ? 18.697 -9.318 -24.713 1.00 98.44 173 ARG A CA 1
ATOM 1301 C C . ARG A 1 173 ? 19.369 -9.509 -26.073 1.00 98.44 173 ARG A C 1
ATOM 1303 O O . ARG A 1 173 ? 19.151 -10.530 -26.714 1.00 98.44 173 ARG A O 1
ATOM 1310 N N . THR A 1 174 ? 20.191 -8.551 -26.487 1.00 98.12 174 THR A N 1
ATOM 1311 C CA . THR A 1 174 ? 20.946 -8.578 -27.753 1.00 98.12 174 THR A CA 1
ATOM 1312 C C . THR A 1 174 ? 22.418 -8.948 -27.580 1.00 98.12 174 THR A C 1
ATOM 1314 O O . THR A 1 174 ? 23.077 -9.253 -28.568 1.00 98.12 174 THR A O 1
ATOM 1317 N N . GLY A 1 175 ? 22.943 -8.939 -26.350 1.00 94.00 175 GLY A N 1
ATOM 1318 C CA . GLY A 1 175 ? 24.333 -9.301 -26.047 1.00 94.00 175 GLY A CA 1
ATOM 1319 C C . GLY A 1 175 ? 24.483 -10.189 -24.810 1.00 94.00 175 GLY A C 1
ATOM 1320 O O . GLY A 1 175 ? 23.510 -10.544 -24.150 1.00 94.00 175 GLY A O 1
ATOM 1321 N N . GLU A 1 176 ? 25.721 -10.548 -24.482 1.00 90.00 176 GLU A N 1
ATOM 1322 C CA . GLU A 1 176 ? 26.049 -11.450 -23.364 1.00 90.00 176 GLU A CA 1
ATOM 1323 C C . GLU A 1 176 ? 25.995 -10.747 -21.994 1.00 90.00 176 GLU A C 1
ATOM 1325 O O . GLU A 1 176 ? 25.839 -11.378 -20.946 1.00 90.00 176 GLU A O 1
ATOM 1330 N N . GLY A 1 177 ? 26.125 -9.419 -21.975 1.00 90.25 177 GLY A N 1
ATOM 1331 C CA . GLY A 1 177 ? 26.114 -8.618 -20.762 1.00 90.25 177 GLY A CA 1
ATOM 1332 C C . GLY A 1 177 ? 24.728 -8.540 -20.130 1.00 90.25 177 GLY A C 1
ATOM 1333 O O . GLY A 1 177 ? 23.703 -8.453 -20.807 1.00 90.25 177 GLY A O 1
ATOM 1334 N N . ARG A 1 178 ? 24.682 -8.483 -18.790 1.00 89.94 178 ARG A N 1
ATOM 1335 C CA . ARG A 1 178 ? 23.431 -8.359 -18.013 1.00 89.94 178 ARG A CA 1
ATOM 1336 C C . ARG A 1 178 ? 22.556 -7.183 -18.467 1.00 89.94 178 ARG A C 1
ATOM 1338 O O . ARG A 1 178 ? 21.333 -7.301 -18.431 1.00 89.94 178 ARG A O 1
ATOM 1345 N N . ASN A 1 179 ? 23.169 -6.090 -18.913 1.00 91.00 179 ASN A N 1
ATOM 1346 C CA . ASN A 1 179 ? 22.470 -4.879 -19.341 1.00 91.00 179 ASN A CA 1
ATOM 1347 C C . ASN A 1 179 ? 22.343 -4.748 -20.866 1.00 91.00 179 ASN A C 1
ATOM 1349 O O . ASN A 1 179 ? 21.799 -3.745 -21.314 1.00 91.00 179 ASN A O 1
ATOM 1353 N N . ASP A 1 180 ? 22.785 -5.740 -21.648 1.00 96.19 180 ASP A N 1
ATOM 1354 C CA . ASP A 1 180 ? 22.753 -5.715 -23.118 1.00 96.19 180 ASP A CA 1
ATOM 1355 C C . ASP A 1 180 ? 21.339 -6.034 -23.623 1.00 96.19 180 ASP A C 1
ATOM 1357 O O . ASP A 1 180 ? 21.086 -7.026 -24.306 1.00 96.19 180 ASP A O 1
ATOM 1361 N N . ILE A 1 181 ? 20.381 -5.220 -23.194 1.00 98.38 181 ILE A N 1
ATOM 1362 C CA . ILE A 1 181 ? 18.956 -5.342 -23.472 1.00 98.38 181 ILE A CA 1
ATOM 1363 C C . ILE A 1 181 ? 18.597 -4.244 -24.459 1.00 98.38 181 ILE A C 1
ATOM 1365 O O . ILE A 1 181 ? 18.951 -3.092 -24.245 1.00 98.38 181 ILE A O 1
ATOM 1369 N N . SER A 1 182 ? 17.855 -4.584 -25.503 1.00 98.62 182 SER A N 1
ATOM 1370 C CA . SER A 1 182 ? 17.362 -3.661 -26.525 1.00 98.62 182 SER A CA 1
ATOM 1371 C C . SER A 1 182 ? 15.834 -3.604 -26.512 1.00 98.62 182 SER A C 1
ATOM 1373 O O . SER A 1 182 ? 15.175 -4.456 -25.912 1.00 98.62 182 SER A O 1
ATOM 1375 N N . CYS A 1 183 ? 15.271 -2.560 -27.122 1.00 98.56 183 CYS A N 1
ATOM 1376 C CA . CYS A 1 183 ? 13.832 -2.313 -27.191 1.00 98.56 183 CYS A CA 1
ATOM 1377 C C . CYS A 1 183 ? 13.350 -2.455 -28.638 1.00 98.56 183 CYS A C 1
ATOM 1379 O O . CYS A 1 183 ? 13.965 -1.896 -29.543 1.00 98.56 183 CYS A O 1
ATOM 1381 N N . PHE A 1 184 ? 12.249 -3.168 -28.849 1.00 98.75 184 PHE A N 1
ATOM 1382 C CA . PHE A 1 184 ? 11.698 -3.470 -30.168 1.00 98.75 184 PHE A CA 1
ATOM 1383 C C . PHE A 1 184 ? 10.211 -3.133 -30.225 1.00 98.75 184 PHE A C 1
ATOM 1385 O O . PHE A 1 184 ? 9.491 -3.329 -29.246 1.00 98.75 184 PHE A O 1
ATOM 1392 N N . LEU A 1 185 ? 9.749 -2.664 -31.380 1.00 98.38 185 LEU A N 1
ATOM 1393 C CA . LEU A 1 185 ? 8.333 -2.510 -31.695 1.00 98.38 185 LEU A CA 1
ATOM 1394 C C . LEU A 1 185 ? 7.885 -3.679 -32.580 1.00 98.38 185 LEU A C 1
ATOM 1396 O O . LEU A 1 185 ? 8.250 -3.741 -33.747 1.00 98.38 185 LEU A O 1
ATOM 1400 N N . VAL A 1 186 ? 7.100 -4.611 -32.046 1.00 98.62 186 VAL A N 1
ATOM 1401 C CA . VAL A 1 186 ? 6.734 -5.859 -32.737 1.00 98.62 186 VAL A CA 1
ATOM 1402 C C . VAL A 1 186 ? 5.238 -5.853 -33.083 1.00 98.62 186 VAL A C 1
ATOM 1404 O O . VAL A 1 186 ? 4.427 -5.771 -32.159 1.00 98.62 186 VAL A O 1
ATOM 1407 N N . PRO A 1 187 ? 4.839 -5.926 -34.369 1.00 98.31 187 PRO A N 1
ATOM 1408 C CA . PRO A 1 187 ? 3.442 -6.133 -34.767 1.00 98.31 187 PRO A CA 1
ATOM 1409 C C . PRO A 1 187 ? 2.848 -7.409 -34.178 1.00 98.31 187 PRO A C 1
ATOM 1411 O O . PRO A 1 187 ? 3.535 -8.429 -34.103 1.00 98.31 187 PRO A O 1
ATOM 1414 N N . ALA A 1 188 ? 1.570 -7.379 -33.808 1.00 97.88 188 ALA A N 1
ATOM 1415 C CA . ALA A 1 188 ? 0.883 -8.539 -33.244 1.00 97.88 188 ALA A CA 1
ATOM 1416 C C . ALA A 1 188 ? 0.746 -9.719 -34.219 1.00 97.88 188 ALA A C 1
ATOM 1418 O O . ALA A 1 188 ? 0.696 -10.865 -33.782 1.00 97.88 188 ALA A O 1
ATOM 1419 N N . ASP A 1 189 ? 0.722 -9.449 -35.525 1.00 97.38 189 ASP A N 1
ATOM 1420 C CA . ASP A 1 189 ? 0.614 -10.439 -36.599 1.00 97.38 189 ASP A CA 1
ATOM 1421 C C . ASP A 1 189 ? 1.972 -10.985 -37.077 1.00 97.38 189 ASP A C 1
ATOM 1423 O O . ASP A 1 189 ? 2.026 -11.771 -38.026 1.00 97.38 189 ASP A O 1
ATOM 1427 N N . THR A 1 190 ? 3.075 -10.610 -36.415 1.00 98.56 190 THR A N 1
ATOM 1428 C CA . THR A 1 190 ? 4.411 -11.109 -36.766 1.00 98.56 190 THR A CA 1
ATOM 1429 C C . THR A 1 190 ? 4.466 -12.634 -36.593 1.00 98.56 190 THR A C 1
ATOM 1431 O O . THR A 1 190 ? 4.194 -13.130 -35.495 1.00 98.56 190 THR A O 1
ATOM 1434 N N . PRO A 1 191 ? 4.862 -13.410 -37.623 1.00 98.62 191 PRO A N 1
ATOM 1435 C CA . PRO A 1 191 ? 4.977 -14.859 -37.508 1.00 98.62 191 PRO A CA 1
ATOM 1436 C C . PRO A 1 191 ? 5.855 -15.288 -36.325 1.00 98.62 191 PRO A C 1
ATOM 1438 O O . PRO A 1 191 ? 6.926 -14.727 -36.095 1.00 98.62 191 PRO A O 1
ATOM 1441 N N . GLY A 1 192 ? 5.389 -16.290 -35.576 1.00 98.31 192 GLY A N 1
ATOM 1442 C CA . GLY A 1 192 ? 6.072 -16.809 -34.386 1.00 98.31 192 GLY A CA 1
ATOM 1443 C C . GLY A 1 192 ? 5.700 -16.113 -33.071 1.00 98.31 192 GLY A C 1
ATOM 1444 O O . GLY A 1 192 ? 6.025 -16.641 -32.004 1.00 98.31 192 GLY A O 1
ATOM 1445 N N . LEU A 1 193 ? 5.012 -14.963 -33.123 1.00 98.69 193 LEU A N 1
ATOM 1446 C CA . LEU A 1 193 ? 4.467 -14.290 -31.946 1.00 98.69 193 LEU A CA 1
ATOM 1447 C C . LEU A 1 193 ? 3.080 -14.853 -31.637 1.00 98.69 193 LEU A C 1
ATOM 1449 O O . LEU A 1 193 ? 2.216 -14.933 -32.506 1.00 98.69 193 LEU A O 1
ATOM 1453 N N . SER A 1 194 ? 2.856 -15.248 -30.388 1.00 98.38 194 SER A N 1
ATOM 1454 C CA . SER A 1 194 ? 1.548 -15.731 -29.934 1.00 98.38 194 SER A CA 1
ATOM 1455 C C . SER A 1 194 ? 1.318 -15.405 -28.463 1.00 98.38 194 SER A C 1
ATOM 1457 O O . SER A 1 194 ? 2.269 -15.199 -27.710 1.00 98.38 194 SER A O 1
ATOM 1459 N N . ALA A 1 195 ? 0.055 -15.337 -28.053 1.00 98.12 195 ALA A N 1
ATOM 1460 C CA . ALA A 1 195 ? -0.322 -15.262 -26.647 1.00 98.12 195 ALA A CA 1
ATOM 1461 C C . ALA A 1 195 ? -0.678 -16.661 -26.130 1.00 98.12 195 ALA A C 1
ATOM 1463 O O . ALA A 1 195 ? -1.341 -17.431 -26.825 1.00 98.12 195 ALA A O 1
ATOM 1464 N N . ASP A 1 196 ? -0.253 -16.968 -24.909 1.00 97.19 196 ASP A N 1
ATOM 1465 C CA . ASP A 1 196 ? -0.756 -18.107 -24.145 1.00 97.19 196 ASP A CA 1
ATOM 1466 C C . ASP A 1 196 ? -2.167 -17.805 -23.603 1.00 97.19 196 ASP A C 1
ATOM 1468 O O . ASP A 1 196 ? -2.700 -16.700 -23.760 1.00 97.19 196 ASP A O 1
ATOM 1472 N N . HIS A 1 197 ? -2.785 -18.781 -22.943 1.00 95.88 197 HIS A N 1
ATOM 1473 C CA . HIS A 1 197 ? -4.077 -18.611 -22.297 1.00 95.88 197 HIS A CA 1
ATOM 1474 C C . HIS A 1 197 ? -4.068 -17.432 -21.304 1.00 95.88 197 HIS A C 1
ATOM 1476 O O . HIS A 1 197 ? -3.122 -17.294 -20.522 1.00 95.88 197 HIS A O 1
ATOM 1482 N N . PRO A 1 198 ? -5.126 -16.597 -21.290 1.00 97.19 198 PRO A N 1
ATOM 1483 C CA . PRO A 1 198 ? -5.234 -15.508 -20.330 1.00 97.19 198 PRO A CA 1
ATOM 1484 C C . PRO A 1 198 ? -5.178 -15.971 -18.869 1.00 97.19 198 PRO A C 1
ATOM 1486 O O . PRO A 1 198 ? -5.736 -17.002 -18.488 1.00 97.19 198 PRO A O 1
ATOM 1489 N N . GLU A 1 199 ? -4.539 -15.155 -18.036 1.00 97.31 199 GLU A N 1
ATOM 1490 C CA . GLU A 1 199 ? -4.370 -15.383 -16.605 1.00 97.31 199 GLU A CA 1
ATOM 1491 C C . GLU A 1 199 ? -5.696 -15.260 -15.845 1.00 97.31 199 GLU A C 1
ATOM 1493 O O . GLU A 1 199 ? -6.437 -14.282 -16.003 1.00 97.31 199 GLU A O 1
ATOM 1498 N N . LYS A 1 200 ? -5.940 -16.199 -14.922 1.00 97.50 200 LYS A N 1
ATOM 1499 C CA . LYS A 1 200 ? -7.075 -16.156 -13.986 1.00 97.50 200 LYS A CA 1
ATOM 1500 C C . LYS A 1 200 ? -6.728 -15.270 -12.793 1.00 97.50 200 LYS A C 1
ATOM 1502 O O . LYS A 1 200 ? -5.928 -15.651 -11.938 1.00 97.50 200 LYS A O 1
ATOM 1507 N N . LYS A 1 201 ? -7.321 -14.077 -12.734 1.00 97.25 201 LYS A N 1
ATOM 1508 C CA . LYS A 1 201 ? -6.940 -13.015 -11.787 1.00 97.25 201 LYS A CA 1
ATOM 1509 C C . LYS A 1 201 ? -7.997 -12.780 -10.708 1.00 97.25 201 LYS A C 1
ATOM 1511 O O . LYS A 1 201 ? -9.177 -13.035 -10.900 1.00 97.25 201 LYS A O 1
ATOM 1516 N N . MET A 1 202 ? -7.563 -12.224 -9.573 1.00 97.88 202 MET A N 1
ATOM 1517 C CA . MET A 1 202 ? -8.446 -11.805 -8.473 1.00 97.88 202 MET A CA 1
ATOM 1518 C C . MET A 1 202 ? -9.393 -10.662 -8.882 1.00 97.88 202 MET A C 1
ATOM 1520 O O . MET A 1 202 ? -10.565 -10.659 -8.512 1.00 97.88 202 MET A O 1
ATOM 1524 N N . GLY A 1 203 ? -8.886 -9.687 -9.634 1.00 97.06 203 GLY A N 1
ATOM 1525 C CA . GLY A 1 203 ? -9.604 -8.511 -10.128 1.00 97.06 203 GLY A CA 1
ATOM 1526 C C . GLY A 1 203 ? -8.941 -7.985 -11.402 1.00 97.06 203 GLY A C 1
ATOM 1527 O O . GLY A 1 203 ? -7.956 -8.571 -11.859 1.00 97.06 203 GLY A O 1
ATOM 1528 N N . LEU A 1 204 ? -9.478 -6.903 -11.975 1.00 97.38 204 LEU A N 1
ATOM 1529 C CA . LEU A 1 204 ? -9.158 -6.449 -13.340 1.00 97.38 204 LEU A CA 1
ATOM 1530 C C . LEU A 1 204 ? -9.351 -7.580 -14.363 1.00 97.38 204 LEU A C 1
ATOM 1532 O O . LEU A 1 204 ? -8.529 -7.820 -15.244 1.00 97.38 204 LEU A O 1
ATOM 1536 N N . THR A 1 205 ? -10.419 -8.340 -14.179 1.00 97.31 205 THR A N 1
ATOM 1537 C CA . THR A 1 205 ? -10.796 -9.511 -14.970 1.00 97.31 205 THR A CA 1
ATOM 1538 C C . THR A 1 205 ? -11.130 -9.158 -16.421 1.00 97.31 205 THR A C 1
ATOM 1540 O O . THR A 1 205 ? -10.803 -9.932 -17.311 1.00 97.31 205 THR A O 1
ATOM 1543 N N . GLY A 1 206 ? -11.670 -7.964 -16.685 1.00 96.31 206 GLY A N 1
ATOM 1544 C CA . GLY A 1 206 ? -11.874 -7.430 -18.039 1.00 96.31 206 GLY A CA 1
ATOM 1545 C C . GLY A 1 206 ? -10.591 -6.930 -18.719 1.00 96.31 206 GLY A C 1
ATOM 1546 O O . GLY A 1 206 ? -10.609 -6.571 -19.895 1.00 96.31 206 GLY A O 1
ATOM 1547 N N . SER A 1 207 ? -9.464 -6.885 -18.000 1.00 97.75 207 SER A N 1
ATOM 1548 C CA . SER A 1 207 ? -8.143 -6.613 -18.568 1.00 97.75 207 SER A CA 1
ATOM 1549 C C . SER A 1 207 ? -7.464 -7.935 -18.906 1.00 97.75 207 SER A C 1
ATOM 1551 O O . SER A 1 207 ? -7.027 -8.668 -18.013 1.00 97.75 207 SER A O 1
ATOM 1553 N N . THR A 1 208 ? -7.359 -8.261 -20.193 1.00 98.12 208 THR A N 1
ATOM 1554 C CA . THR A 1 208 ? -6.640 -9.464 -20.618 1.00 98.12 208 THR A CA 1
ATOM 1555 C C . THR A 1 208 ? -5.170 -9.340 -20.232 1.00 98.12 208 THR A C 1
ATOM 1557 O O . THR A 1 208 ? -4.498 -8.350 -20.530 1.00 98.12 208 THR A O 1
ATOM 1560 N N . THR A 1 209 ? -4.671 -10.361 -19.544 1.00 98.44 209 THR A N 1
ATOM 1561 C CA . THR A 1 209 ? -3.270 -10.492 -19.150 1.00 98.44 209 THR A CA 1
ATOM 1562 C C . THR A 1 209 ? -2.835 -11.871 -19.590 1.00 98.44 209 THR A C 1
ATOM 1564 O O . THR A 1 209 ? -3.497 -12.831 -19.214 1.00 98.44 209 THR A O 1
ATOM 1567 N N . ALA A 1 210 ? -1.770 -11.975 -20.373 1.00 98.25 210 ALA A N 1
ATOM 1568 C CA . ALA A 1 210 ? -1.296 -13.259 -20.871 1.00 98.25 210 ALA A CA 1
ATOM 1569 C C . ALA A 1 210 ? 0.230 -13.293 -20.926 1.00 98.25 210 ALA A C 1
ATOM 1571 O O . ALA A 1 210 ? 0.903 -12.256 -20.883 1.00 98.25 210 ALA A O 1
ATOM 1572 N N . THR A 1 211 ? 0.768 -14.502 -21.042 1.00 98.44 211 THR A N 1
ATOM 1573 C CA . THR A 1 211 ? 2.156 -14.702 -21.451 1.00 98.44 211 THR A CA 1
ATOM 1574 C C . THR A 1 211 ? 2.258 -14.524 -22.966 1.00 98.44 211 THR A C 1
ATOM 1576 O O . THR A 1 211 ? 1.469 -15.096 -23.709 1.00 98.44 211 THR A O 1
ATOM 1579 N N . MET A 1 212 ? 3.224 -13.738 -23.436 1.00 98.69 212 MET A N 1
ATOM 1580 C CA . MET A 1 212 ? 3.551 -13.605 -24.855 1.00 98.69 212 MET A CA 1
ATOM 1581 C C . MET A 1 212 ? 4.745 -14.495 -25.183 1.00 98.69 212 MET A C 1
ATOM 1583 O O . MET A 1 212 ? 5.801 -14.376 -24.557 1.00 98.69 212 MET A O 1
ATOM 1587 N N . LEU A 1 213 ? 4.576 -15.373 -26.163 1.00 98.62 213 LEU A N 1
ATOM 1588 C CA . LEU A 1 213 ? 5.552 -16.356 -26.611 1.00 98.62 213 LEU A CA 1
ATOM 1589 C C . LEU A 1 213 ? 6.203 -15.880 -27.908 1.00 98.62 213 LEU A C 1
ATOM 1591 O O . LEU A 1 213 ? 5.513 -15.481 -28.848 1.00 98.62 213 LEU A O 1
ATOM 1595 N N . PHE A 1 214 ? 7.529 -15.950 -27.950 1.00 98.75 214 PHE A N 1
ATOM 1596 C CA . PHE A 1 214 ? 8.348 -15.581 -29.096 1.00 98.75 214 PHE A CA 1
ATOM 1597 C C . PHE A 1 214 ? 9.098 -16.828 -29.559 1.00 98.75 214 PHE A C 1
ATOM 1599 O O . PHE A 1 214 ? 10.009 -17.279 -28.865 1.00 98.75 214 PHE A O 1
ATOM 1606 N N . ASN A 1 215 ? 8.702 -17.372 -30.709 1.00 98.56 215 ASN A N 1
ATOM 1607 C CA . ASN A 1 215 ? 9.343 -18.521 -31.345 1.00 98.56 215 ASN A CA 1
ATOM 1608 C C . ASN A 1 215 ? 9.860 -18.101 -32.721 1.00 98.56 215 ASN A C 1
ATOM 1610 O O . ASN A 1 215 ? 9.080 -17.995 -33.665 1.00 98.56 215 ASN A O 1
ATOM 1614 N N . ASP A 1 216 ? 11.159 -17.825 -32.812 1.00 98.56 216 ASP A N 1
ATOM 1615 C CA . ASP A 1 216 ? 11.825 -17.329 -34.021 1.00 98.56 216 ASP A CA 1
ATOM 1616 C C . ASP A 1 216 ? 11.134 -16.112 -34.666 1.00 98.56 216 ASP A C 1
ATOM 1618 O O . ASP A 1 216 ? 11.030 -15.996 -35.888 1.00 98.56 216 ASP A O 1
ATOM 1622 N N . VAL A 1 217 ? 10.679 -15.172 -33.833 1.00 98.81 217 VAL A N 1
ATOM 1623 C CA . VAL A 1 217 ? 9.992 -13.953 -34.285 1.00 98.81 217 VAL A CA 1
ATOM 1624 C C . VAL A 1 217 ? 10.988 -13.039 -34.983 1.00 98.81 217 VAL A C 1
ATOM 1626 O O . VAL A 1 217 ? 11.901 -12.517 -34.341 1.00 98.81 217 VAL A O 1
ATOM 1629 N N . ARG A 1 218 ? 10.817 -12.833 -36.290 1.00 98.69 218 ARG A N 1
ATOM 1630 C CA . ARG A 1 218 ? 11.709 -11.996 -37.103 1.00 98.69 218 ARG A CA 1
ATOM 1631 C C . ARG A 1 218 ? 11.223 -10.550 -37.119 1.00 98.69 218 ARG A C 1
ATOM 1633 O O . ARG A 1 218 ? 10.076 -10.275 -37.459 1.00 98.69 218 ARG A O 1
ATOM 1640 N N . VAL A 1 219 ? 12.093 -9.635 -36.702 1.00 98.44 219 VAL A N 1
ATOM 1641 C CA . VAL A 1 219 ? 11.792 -8.210 -36.530 1.00 98.44 219 VAL A CA 1
ATOM 1642 C C . VAL A 1 219 ? 12.837 -7.387 -37.285 1.00 98.44 219 VAL A C 1
ATOM 1644 O O . VAL A 1 219 ? 14.008 -7.447 -36.911 1.00 98.44 219 VAL A O 1
ATOM 1647 N N . PRO A 1 220 ? 12.461 -6.586 -38.295 1.00 98.19 220 PRO A N 1
ATOM 1648 C CA . PRO A 1 220 ? 13.404 -5.731 -39.016 1.00 98.19 220 PRO A CA 1
ATOM 1649 C C . PRO A 1 220 ? 14.209 -4.813 -38.088 1.00 98.19 220 PRO A C 1
ATOM 1651 O O . PRO A 1 220 ? 13.678 -4.304 -37.098 1.00 98.19 220 PRO A O 1
ATOM 1654 N N . VAL A 1 221 ? 15.479 -4.553 -38.418 1.00 98.12 221 VAL A N 1
ATOM 1655 C CA . VAL A 1 221 ? 16.361 -3.667 -37.626 1.00 98.12 221 VAL A CA 1
ATOM 1656 C C . VAL A 1 221 ? 15.747 -2.277 -37.430 1.00 98.12 221 VAL A C 1
ATOM 1658 O O . VAL A 1 221 ? 15.881 -1.697 -36.351 1.00 98.12 221 VAL A O 1
ATOM 1661 N N . GLU A 1 222 ? 15.007 -1.769 -38.420 1.00 97.44 222 GLU A N 1
ATOM 1662 C CA . GLU A 1 222 ? 14.279 -0.495 -38.342 1.00 97.44 222 GLU A CA 1
ATOM 1663 C C . GLU A 1 222 ? 13.228 -0.453 -37.227 1.00 97.44 222 GLU A C 1
ATOM 1665 O O . GLU A 1 222 ? 12.821 0.628 -36.827 1.00 97.44 222 GLU A O 1
ATOM 1670 N N . ARG A 1 223 ? 12.800 -1.593 -36.674 1.00 97.75 223 ARG A N 1
ATOM 1671 C CA . ARG A 1 223 ? 11.856 -1.650 -35.549 1.00 97.75 223 ARG A CA 1
ATOM 1672 C C . ARG A 1 223 ? 12.534 -1.645 -34.177 1.00 97.75 223 ARG A C 1
ATOM 1674 O O . ARG A 1 223 ? 11.848 -1.697 -33.152 1.00 97.75 223 ARG A O 1
ATOM 1681 N N . ARG A 1 224 ? 13.868 -1.568 -34.125 1.00 98.31 224 ARG A N 1
ATOM 1682 C CA . ARG A 1 224 ? 14.613 -1.345 -32.881 1.00 98.31 224 ARG A CA 1
ATOM 1683 C C . ARG A 1 224 ? 14.510 0.123 -32.473 1.00 98.31 224 ARG A C 1
ATOM 1685 O O . ARG A 1 224 ? 14.839 1.024 -33.240 1.00 98.31 224 ARG A O 1
ATOM 1692 N N . LEU A 1 225 ? 14.085 0.367 -31.240 1.00 97.81 225 LEU A N 1
ATOM 1693 C CA . LEU A 1 225 ? 13.979 1.705 -30.668 1.00 97.81 225 LEU A CA 1
ATOM 1694 C C . LEU A 1 225 ? 15.271 2.036 -29.915 1.00 97.81 225 LEU A C 1
ATOM 1696 O O . LEU A 1 225 ? 15.629 1.342 -28.962 1.00 97.81 225 LEU A O 1
ATOM 1700 N N . GLY A 1 226 ? 15.955 3.102 -30.333 1.00 96.81 226 GLY A N 1
ATOM 1701 C CA . GLY A 1 226 ? 17.275 3.468 -29.815 1.00 96.81 226 GLY A CA 1
ATOM 1702 C C . GLY A 1 226 ? 18.412 2.561 -30.308 1.00 96.81 226 GLY A C 1
ATOM 1703 O O . GLY A 1 226 ? 18.282 1.810 -31.284 1.00 96.81 226 GLY A O 1
ATOM 1704 N N . ALA A 1 227 ? 19.566 2.655 -29.643 1.00 96.56 227 ALA A N 1
ATOM 1705 C CA . ALA A 1 227 ? 20.716 1.810 -29.940 1.00 96.56 227 ALA A CA 1
ATOM 1706 C C . ALA A 1 227 ? 20.590 0.424 -29.282 1.00 96.56 227 ALA A C 1
ATOM 1708 O O . ALA A 1 227 ? 19.785 0.202 -28.375 1.00 96.56 227 ALA A O 1
ATOM 1709 N N . GLU A 1 228 ? 21.413 -0.526 -29.721 1.00 97.25 228 GLU A N 1
ATOM 1710 C CA . GLU A 1 228 ? 21.591 -1.775 -28.978 1.00 97.25 228 GLU A CA 1
ATOM 1711 C C . GLU A 1 228 ? 22.060 -1.492 -27.542 1.00 97.25 228 GLU A C 1
ATOM 1713 O O . GLU A 1 228 ? 22.928 -0.650 -27.321 1.00 97.25 228 GLU A O 1
ATOM 1718 N N . GLY A 1 229 ? 21.472 -2.182 -26.560 1.00 96.25 229 GLY A N 1
ATOM 1719 C CA . GLY A 1 229 ? 21.785 -1.995 -25.136 1.00 96.25 229 GLY A CA 1
ATOM 1720 C C . GLY A 1 229 ? 21.022 -0.856 -24.440 1.00 96.25 229 GLY A C 1
ATOM 1721 O O . GLY A 1 229 ? 21.064 -0.749 -23.214 1.00 96.25 229 GLY A O 1
ATOM 1722 N N . 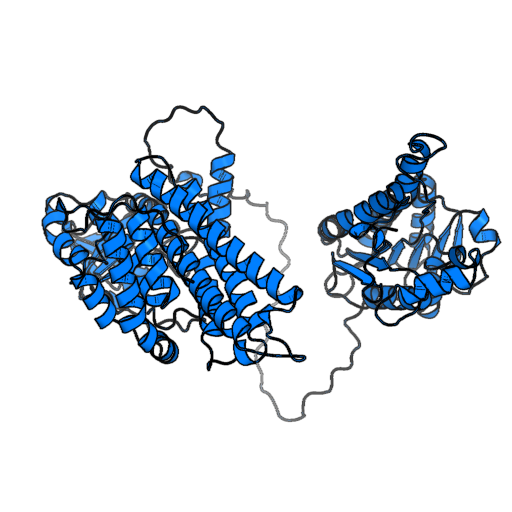ASP A 1 230 ? 20.263 -0.034 -25.174 1.00 96.19 230 ASP A N 1
ATOM 1723 C CA . ASP A 1 230 ? 19.457 1.046 -24.582 1.00 96.19 230 ASP A CA 1
ATOM 1724 C C . ASP A 1 230 ? 18.141 0.571 -23.943 1.00 96.19 230 ASP A C 1
ATOM 1726 O O . ASP A 1 230 ? 17.469 1.328 -23.239 1.00 96.19 230 ASP A O 1
ATOM 1730 N N . GLY A 1 231 ? 17.737 -0.675 -24.167 1.00 96.31 231 GLY A N 1
ATOM 1731 C CA . GLY A 1 231 ? 16.405 -1.179 -23.850 1.00 96.31 231 GLY A CA 1
ATOM 1732 C C . GLY A 1 231 ? 16.023 -1.057 -22.379 1.00 96.31 231 GLY A C 1
ATOM 1733 O O . GLY A 1 231 ? 14.907 -0.632 -22.079 1.00 96.31 231 GLY A O 1
ATOM 1734 N N . LEU A 1 232 ? 16.939 -1.345 -21.447 1.00 93.75 232 LEU A N 1
ATOM 1735 C CA . LEU A 1 232 ? 16.653 -1.180 -20.016 1.00 93.75 232 LEU A CA 1
ATOM 1736 C C . LEU A 1 232 ? 16.505 0.302 -19.631 1.00 93.75 232 LEU A C 1
ATOM 1738 O O . LEU A 1 232 ? 15.638 0.646 -18.830 1.00 93.75 232 LEU A O 1
ATOM 1742 N N . ARG A 1 233 ? 17.301 1.193 -20.232 1.00 93.88 233 ARG A N 1
ATOM 1743 C CA . ARG A 1 233 ? 17.203 2.644 -20.019 1.00 93.88 233 ARG A CA 1
ATOM 1744 C C . ARG A 1 233 ? 15.861 3.179 -20.524 1.00 93.88 233 ARG A C 1
ATOM 1746 O O . ARG A 1 233 ? 15.194 3.915 -19.803 1.00 93.88 233 ARG A O 1
ATOM 1753 N N . ILE A 1 234 ? 15.445 2.765 -21.722 1.00 94.62 234 ILE A N 1
ATOM 1754 C CA . ILE A 1 234 ? 14.150 3.123 -22.322 1.00 94.62 234 ILE A CA 1
ATOM 1755 C C . ILE A 1 234 ? 12.989 2.598 -21.466 1.00 94.62 234 ILE A C 1
ATOM 1757 O O . ILE A 1 234 ? 12.031 3.329 -21.209 1.00 94.62 234 ILE A O 1
ATOM 1761 N N . ALA A 1 235 ? 13.083 1.351 -20.994 1.00 91.81 235 ALA A N 1
ATOM 1762 C CA . ALA A 1 235 ? 12.095 0.730 -20.116 1.00 91.81 235 ALA A CA 1
ATOM 1763 C C . ALA A 1 235 ? 11.895 1.536 -18.824 1.00 91.81 235 ALA A C 1
ATOM 1765 O O . ALA A 1 235 ? 10.776 1.925 -18.490 1.00 91.81 235 ALA A O 1
ATOM 1766 N N . LEU A 1 236 ? 12.990 1.817 -18.113 1.00 88.50 236 LEU A N 1
ATOM 1767 C CA . LEU A 1 236 ? 12.954 2.515 -16.829 1.00 88.50 236 LEU A CA 1
ATOM 1768 C C . LEU A 1 236 ? 12.486 3.969 -16.967 1.00 88.50 236 LEU A C 1
ATOM 1770 O O . LEU A 1 236 ? 11.720 4.424 -16.124 1.00 88.50 236 LEU A O 1
ATOM 1774 N N . ALA A 1 237 ? 12.875 4.666 -18.039 1.00 87.94 237 ALA A N 1
ATOM 1775 C CA . ALA A 1 237 ? 12.427 6.036 -18.298 1.00 87.94 237 ALA A CA 1
ATOM 1776 C C . ALA A 1 237 ? 10.899 6.134 -18.478 1.00 87.94 237 ALA A C 1
ATOM 1778 O O . ALA A 1 237 ? 10.281 7.093 -18.021 1.00 87.94 237 ALA A O 1
ATOM 1779 N N . GLY A 1 238 ? 10.275 5.127 -19.099 1.00 88.12 238 GLY A N 1
ATOM 1780 C CA . GLY A 1 238 ? 8.818 5.084 -19.251 1.00 88.12 238 GLY A CA 1
ATOM 1781 C C . GLY A 1 238 ? 8.082 4.777 -17.944 1.00 88.12 238 GLY A C 1
ATOM 1782 O O . GLY A 1 238 ? 7.002 5.317 -17.704 1.00 88.12 238 GLY A O 1
ATOM 1783 N N . LEU A 1 239 ? 8.668 3.944 -17.077 1.00 88.38 239 LEU A N 1
ATOM 1784 C CA . LEU A 1 239 ? 8.008 3.469 -15.854 1.00 88.38 239 LEU A CA 1
ATOM 1785 C C . LEU A 1 239 ? 7.731 4.578 -14.834 1.00 88.38 239 LEU A C 1
ATOM 1787 O O . LEU A 1 239 ? 6.755 4.473 -14.099 1.00 88.38 239 LEU A O 1
ATOM 1791 N N . ASP A 1 240 ? 8.519 5.653 -14.792 1.00 87.06 240 ASP A N 1
ATOM 1792 C CA . ASP A 1 240 ? 8.214 6.784 -13.904 1.00 87.06 240 ASP A CA 1
ATOM 1793 C C . ASP A 1 240 ? 6.899 7.479 -14.300 1.00 87.06 240 ASP A C 1
ATOM 1795 O O . ASP A 1 240 ? 6.103 7.851 -13.438 1.00 87.06 240 ASP A O 1
ATOM 1799 N N . SER A 1 241 ? 6.619 7.568 -15.603 1.00 87.88 241 SER A N 1
ATOM 1800 C CA . SER A 1 241 ? 5.346 8.084 -16.123 1.00 87.88 241 SER A CA 1
ATOM 1801 C C . SER A 1 241 ? 4.202 7.074 -15.945 1.00 87.88 241 SER A C 1
ATOM 1803 O O . SER A 1 241 ? 3.089 7.468 -15.588 1.00 87.88 241 SER A O 1
ATOM 1805 N N . GLY A 1 242 ? 4.474 5.777 -16.124 1.00 90.69 242 GLY A N 1
ATOM 1806 C CA . GLY A 1 242 ? 3.502 4.698 -15.903 1.00 90.69 242 GLY A CA 1
ATOM 1807 C C . GLY A 1 242 ? 3.026 4.592 -14.446 1.00 90.69 242 GLY A C 1
ATOM 1808 O O . GLY A 1 242 ? 1.823 4.531 -14.184 1.00 90.69 242 GLY A O 1
ATOM 1809 N N . ARG A 1 243 ? 3.938 4.745 -13.471 1.00 97.12 243 ARG A N 1
ATOM 1810 C CA . ARG A 1 243 ? 3.616 4.811 -12.029 1.00 97.12 243 ARG A CA 1
ATOM 1811 C C . ARG A 1 243 ? 2.562 5.865 -11.704 1.00 97.12 243 ARG A C 1
ATOM 1813 O O . ARG A 1 243 ? 1.689 5.616 -10.874 1.00 97.12 243 ARG A O 1
ATOM 1820 N N . LEU A 1 244 ? 2.632 7.027 -12.353 1.00 97.81 244 LEU A N 1
ATOM 1821 C CA . LEU A 1 244 ? 1.644 8.092 -12.189 1.00 97.81 244 LEU A CA 1
ATOM 1822 C C . LE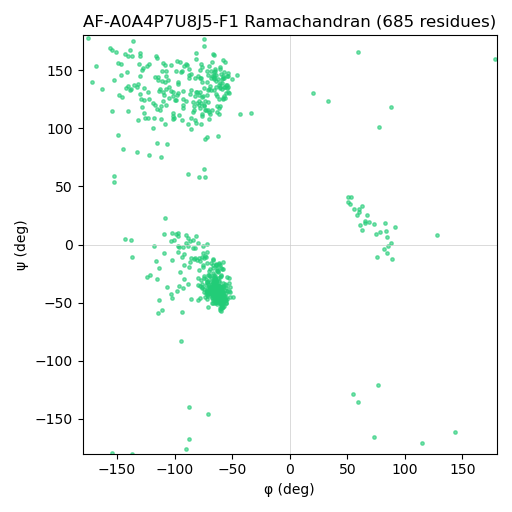U A 1 244 ? 0.281 7.723 -12.780 1.00 97.81 244 LEU A C 1
ATOM 1824 O O . LEU A 1 244 ? -0.740 8.038 -12.171 1.00 97.81 244 LEU A O 1
ATOM 1828 N N . GLY A 1 245 ? 0.256 7.015 -13.913 1.00 98.25 245 GLY A N 1
ATOM 1829 C CA . GLY A 1 245 ? -0.978 6.474 -14.484 1.00 98.25 245 GLY A CA 1
ATOM 1830 C C . GLY A 1 245 ? -1.666 5.501 -13.527 1.00 98.25 245 GLY A C 1
ATOM 1831 O O . GLY A 1 245 ? -2.850 5.649 -13.230 1.00 98.25 245 GLY A O 1
ATOM 1832 N N . ILE A 1 246 ? -0.904 4.581 -12.930 1.00 98.69 246 ILE A N 1
ATOM 1833 C CA . ILE A 1 246 ? -1.416 3.677 -11.892 1.00 98.69 246 ILE A CA 1
ATOM 1834 C C . ILE A 1 246 ? -1.899 4.435 -10.650 1.00 98.69 246 ILE A C 1
ATOM 1836 O O . ILE A 1 246 ? -2.956 4.108 -10.112 1.00 98.69 246 ILE A O 1
ATOM 1840 N N . ALA A 1 247 ? -1.161 5.450 -10.193 1.00 98.81 247 ALA A N 1
ATOM 1841 C CA . ALA A 1 247 ? -1.573 6.271 -9.055 1.00 98.81 247 ALA A CA 1
ATOM 1842 C C . ALA A 1 247 ? -2.919 6.975 -9.314 1.00 98.81 247 ALA A C 1
ATOM 1844 O O . ALA A 1 247 ? -3.782 7.017 -8.433 1.00 98.81 247 ALA A O 1
ATOM 1845 N N . ALA A 1 248 ? -3.127 7.469 -10.535 1.00 98.75 248 ALA A N 1
ATOM 1846 C CA . ALA A 1 248 ? -4.373 8.099 -10.948 1.00 98.75 248 ALA A CA 1
ATOM 1847 C C . ALA A 1 248 ? -5.549 7.116 -10.988 1.00 98.75 248 ALA A C 1
ATOM 1849 O O . ALA A 1 248 ? -6.597 7.401 -10.409 1.00 98.75 248 ALA A O 1
ATOM 1850 N N . VAL A 1 249 ? -5.371 5.937 -11.594 1.00 98.88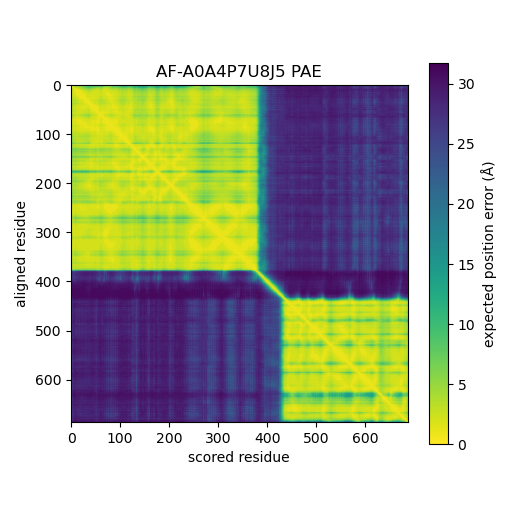 249 VAL A N 1
ATOM 1851 C CA . VAL A 1 249 ? -6.427 4.912 -11.637 1.00 98.88 249 VAL A CA 1
ATOM 1852 C C . VAL A 1 249 ? -6.770 4.420 -10.228 1.00 98.88 249 VAL A C 1
ATOM 1854 O O . VAL A 1 249 ? -7.947 4.308 -9.901 1.00 98.88 249 VAL A O 1
ATOM 1857 N N . ALA A 1 250 ? -5.772 4.211 -9.361 1.00 98.88 250 ALA A N 1
ATOM 1858 C CA 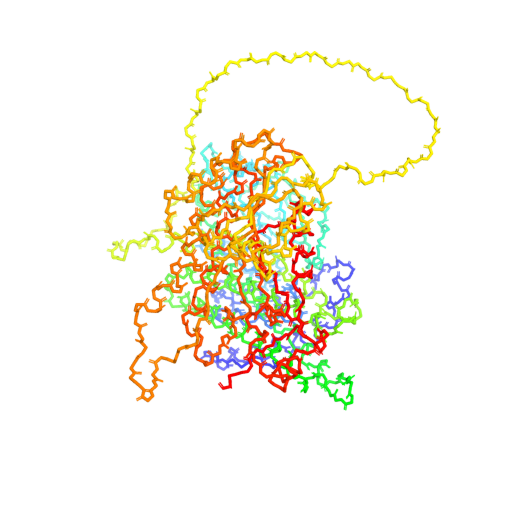. ALA A 1 250 ? -5.991 3.836 -7.962 1.00 98.88 250 ALA A CA 1
ATOM 1859 C C . ALA A 1 250 ? -6.771 4.908 -7.186 1.00 98.88 250 ALA A C 1
ATOM 1861 O O . ALA A 1 250 ? -7.688 4.587 -6.432 1.00 98.88 250 ALA A O 1
ATOM 1862 N N . THR A 1 251 ? -6.441 6.185 -7.406 1.00 98.81 251 THR A N 1
ATOM 1863 C CA . THR A 1 251 ? -7.176 7.320 -6.827 1.00 98.81 251 THR A CA 1
ATOM 1864 C C . THR A 1 251 ? -8.626 7.340 -7.315 1.00 98.81 251 THR A C 1
ATOM 1866 O O . THR A 1 251 ? -9.538 7.524 -6.510 1.00 98.81 251 THR A O 1
ATOM 1869 N N . GLY A 1 252 ? -8.846 7.102 -8.611 1.00 98.56 252 GLY A N 1
ATOM 1870 C CA . GLY A 1 252 ? -10.174 6.985 -9.208 1.00 98.56 252 GLY A CA 1
ATOM 1871 C C . GLY A 1 252 ? -10.980 5.857 -8.577 1.00 98.56 252 GLY A C 1
ATOM 1872 O O . GLY A 1 252 ? -12.051 6.098 -8.030 1.00 98.56 252 GLY A O 1
ATOM 1873 N N . LEU A 1 253 ? -10.438 4.641 -8.568 1.00 98.75 253 LEU A N 1
ATOM 1874 C CA . LEU A 1 253 ? -11.068 3.461 -7.973 1.00 98.75 253 LEU A CA 1
ATOM 1875 C C . LEU A 1 253 ? -11.439 3.680 -6.498 1.00 98.75 253 LEU A C 1
ATOM 1877 O O . LEU A 1 253 ? -12.540 3.326 -6.075 1.00 98.75 253 LEU A O 1
ATOM 1881 N N . ALA A 1 254 ? -10.556 4.318 -5.725 1.00 98.81 254 ALA A N 1
ATOM 1882 C CA . ALA A 1 254 ? -10.833 4.683 -4.341 1.00 98.81 254 ALA A CA 1
ATOM 1883 C C . ALA A 1 254 ? -11.994 5.690 -4.233 1.00 98.81 254 ALA A C 1
ATOM 1885 O O . ALA A 1 254 ? -12.882 5.512 -3.400 1.00 98.81 254 ALA A O 1
ATOM 1886 N N . GLN A 1 255 ? -12.033 6.706 -5.103 1.00 98.56 255 GLN A N 1
ATOM 1887 C CA . GLN A 1 255 ? -13.148 7.655 -5.178 1.00 98.56 255 GLN A CA 1
ATOM 1888 C C . GLN A 1 255 ? -14.466 6.956 -5.533 1.00 98.56 255 GLN A C 1
ATOM 1890 O O . GLN A 1 255 ? -15.482 7.229 -4.901 1.00 98.56 255 GLN A O 1
ATOM 1895 N N . GLY A 1 256 ? -14.459 6.037 -6.503 1.00 98.06 256 GLY A N 1
ATOM 1896 C CA . GLY A 1 256 ? -15.641 5.264 -6.891 1.00 98.06 256 GLY A CA 1
ATOM 1897 C C . GLY A 1 256 ? -16.192 4.426 -5.736 1.00 98.06 256 GLY A C 1
ATOM 1898 O O . GLY A 1 256 ? -17.396 4.431 -5.479 1.00 98.06 256 GLY A O 1
ATOM 1899 N N . ALA A 1 257 ? -15.314 3.762 -4.981 1.00 98.62 257 ALA A N 1
ATOM 1900 C CA . ALA A 1 257 ? -15.704 2.991 -3.803 1.00 98.62 257 ALA A CA 1
ATOM 1901 C C . ALA A 1 257 ? -16.245 3.872 -2.666 1.00 98.62 257 ALA A C 1
ATOM 1903 O O . ALA A 1 257 ? -17.265 3.533 -2.063 1.00 98.62 257 ALA A O 1
ATOM 1904 N N . LEU A 1 258 ? -15.611 5.019 -2.405 1.00 98.69 258 LEU A N 1
ATOM 1905 C CA . LEU A 1 258 ? -16.099 6.002 -1.439 1.00 98.69 258 LEU A CA 1
ATOM 1906 C C . LEU A 1 258 ? -17.476 6.547 -1.831 1.00 98.69 258 LEU A C 1
ATOM 1908 O O . LEU A 1 258 ? -18.366 6.628 -0.990 1.00 98.69 258 LEU A O 1
ATOM 1912 N N . ASP A 1 259 ? -17.680 6.870 -3.105 1.00 98.00 259 ASP A N 1
ATOM 1913 C CA . ASP A 1 259 ? -18.952 7.379 -3.609 1.00 98.00 259 ASP A CA 1
ATOM 1914 C C . ASP A 1 259 ? -20.093 6.374 -3.398 1.00 98.00 259 ASP A C 1
ATOM 1916 O O . ASP A 1 259 ? -21.175 6.759 -2.950 1.00 98.00 259 ASP A O 1
ATOM 1920 N N . GLN A 1 260 ? -19.840 5.084 -3.647 1.00 97.88 260 GLN A N 1
ATOM 1921 C CA . GLN A 1 260 ? -20.799 4.012 -3.361 1.00 97.88 260 GLN A CA 1
ATOM 1922 C C . GLN A 1 260 ? -21.064 3.866 -1.859 1.00 97.88 260 GLN A C 1
ATOM 1924 O O . GLN A 1 260 ? -22.219 3.755 -1.448 1.00 97.88 260 GLN A O 1
ATOM 1929 N N . ALA A 1 261 ? -20.014 3.904 -1.034 1.00 98.38 261 ALA A N 1
ATOM 1930 C CA . ALA A 1 261 ? -20.125 3.806 0.420 1.00 98.38 261 ALA A CA 1
ATOM 1931 C C . ALA A 1 261 ? -20.947 4.957 1.014 1.00 98.38 261 ALA A C 1
ATOM 1933 O O . ALA A 1 261 ? -21.857 4.713 1.804 1.00 98.38 261 ALA A O 1
ATOM 1934 N N . VAL A 1 262 ? -20.691 6.199 0.594 1.00 98.31 262 VAL A N 1
ATOM 1935 C CA . VAL A 1 262 ? -21.451 7.378 1.035 1.00 98.31 262 VAL A CA 1
ATOM 1936 C C . VAL A 1 262 ? -22.906 7.287 0.584 1.00 98.31 262 VAL A C 1
ATOM 1938 O O . VAL A 1 262 ? -23.802 7.504 1.399 1.00 98.31 262 VAL A O 1
ATOM 1941 N N . ALA A 1 263 ? -23.157 6.942 -0.683 1.00 97.62 263 ALA A N 1
ATOM 1942 C CA . ALA A 1 263 ? -24.516 6.821 -1.206 1.00 97.62 263 ALA A CA 1
ATOM 1943 C C . ALA A 1 263 ? -25.330 5.769 -0.437 1.00 97.62 263 ALA A C 1
ATOM 1945 O O . ALA A 1 263 ? -26.461 6.039 -0.031 1.00 97.62 263 ALA A O 1
ATOM 1946 N N . TYR A 1 264 ? -24.741 4.601 -0.169 1.00 98.19 264 TYR A N 1
ATOM 1947 C CA . TYR A 1 264 ? -25.376 3.563 0.637 1.00 98.19 264 TYR A CA 1
ATOM 1948 C C . TYR A 1 264 ? -25.583 4.012 2.085 1.00 98.19 264 TYR A C 1
ATOM 1950 O O . TYR A 1 264 ? -26.667 3.831 2.638 1.00 98.19 264 TYR A O 1
ATOM 1958 N N . ALA A 1 265 ? -24.586 4.666 2.687 1.00 97.88 265 ALA A N 1
ATOM 1959 C CA . ALA A 1 265 ? -24.663 5.111 4.071 1.00 97.88 265 ALA A CA 1
ATOM 1960 C C . ALA A 1 265 ? -25.744 6.173 4.323 1.00 97.88 265 ALA A C 1
ATOM 1962 O O . ALA A 1 265 ? -26.318 6.232 5.410 1.00 97.88 265 ALA A O 1
ATOM 1963 N N . GLN A 1 266 ? -26.048 6.989 3.311 1.00 98.00 266 GLN A N 1
ATOM 1964 C CA . GLN A 1 266 ? -27.123 7.982 3.350 1.00 98.00 266 GLN A CA 1
ATOM 1965 C C . GLN A 1 266 ? -28.527 7.378 3.212 1.00 98.00 266 GLN A C 1
ATOM 1967 O O . GLN A 1 266 ? -29.497 8.048 3.557 1.00 98.00 266 GLN A O 1
ATOM 1972 N N . GLN A 1 267 ? -28.649 6.155 2.691 1.00 97.50 267 GLN A N 1
ATOM 1973 C CA . GLN A 1 267 ? -29.936 5.504 2.421 1.00 97.50 267 GLN A CA 1
ATOM 1974 C C . GLN A 1 267 ? -30.255 4.383 3.409 1.00 97.50 267 GLN A C 1
ATOM 1976 O O . GLN A 1 267 ? -31.412 4.169 3.759 1.00 97.50 267 GLN A O 1
ATOM 1981 N N . ARG A 1 268 ? -29.241 3.628 3.835 1.00 97.50 268 ARG A N 1
ATOM 1982 C CA . ARG A 1 268 ? -29.417 2.484 4.724 1.00 97.50 268 ARG A CA 1
ATOM 1983 C C . ARG A 1 268 ? -29.707 2.960 6.141 1.00 97.50 268 ARG A C 1
ATOM 1985 O O . ARG A 1 268 ? -28.975 3.791 6.663 1.00 97.50 268 ARG A O 1
ATOM 1992 N N . GLU A 1 269 ? -30.694 2.347 6.789 1.00 97.62 269 GLU A N 1
ATOM 1993 C CA . GLU A 1 269 ? -31.022 2.597 8.194 1.00 97.62 269 GLU A CA 1
ATOM 1994 C C . GLU A 1 269 ? -30.763 1.366 9.071 1.00 97.62 269 GLU A C 1
ATOM 1996 O O . GLU A 1 269 ? -31.017 0.221 8.678 1.00 97.62 269 GLU A O 1
ATOM 2001 N N . THR A 1 270 ? -30.264 1.608 10.282 1.00 93.75 270 THR A N 1
ATOM 2002 C CA . THR A 1 270 ? -30.188 0.627 11.373 1.00 93.75 270 THR A CA 1
ATOM 2003 C C . THR A 1 270 ? -30.379 1.349 12.695 1.00 93.75 270 THR A C 1
ATOM 2005 O O . THR A 1 270 ? -29.922 2.479 12.837 1.00 93.75 270 THR A O 1
ATOM 2008 N N . PHE A 1 271 ? -31.014 0.694 13.669 1.00 93.38 271 PHE A N 1
ATOM 2009 C CA . PHE A 1 271 ? -31.314 1.302 14.973 1.00 93.38 271 PHE A CA 1
ATOM 2010 C C . PHE A 1 271 ? -32.169 2.584 14.884 1.00 93.38 271 PHE A C 1
ATOM 2012 O O . PHE A 1 271 ? -32.155 3.400 15.795 1.00 93.38 271 PHE A O 1
ATOM 2019 N N . GLY A 1 272 ? -32.961 2.730 13.814 1.00 95.38 272 GLY A N 1
ATOM 2020 C CA . GLY A 1 272 ? -33.889 3.852 13.631 1.00 95.38 272 GLY A CA 1
ATOM 2021 C C . GLY A 1 272 ? -33.275 5.124 13.036 1.00 95.38 272 GLY A C 1
ATOM 2022 O O . GLY A 1 272 ? -33.974 6.128 12.955 1.00 95.38 272 GLY A O 1
ATOM 2023 N N . GLU A 1 273 ? -32.012 5.092 12.605 1.00 96.50 273 GLU A N 1
ATOM 2024 C CA . GLU A 1 273 ? -31.345 6.212 11.932 1.00 96.50 273 GLU A CA 1
ATOM 2025 C C . GLU A 1 273 ? -30.514 5.742 10.734 1.00 96.50 273 GLU A C 1
ATOM 2027 O O . GLU A 1 273 ? -30.197 4.551 10.600 1.00 96.50 273 GLU A O 1
ATOM 2032 N N . ARG A 1 274 ? -30.166 6.676 9.842 1.00 97.88 274 ARG A N 1
ATOM 2033 C CA . ARG A 1 274 ? -29.319 6.381 8.681 1.00 97.88 274 ARG A CA 1
ATOM 2034 C C . ARG A 1 274 ? -27.936 6.006 9.167 1.00 97.88 274 ARG A C 1
ATOM 2036 O O . ARG A 1 274 ? -27.425 6.599 10.113 1.00 97.88 274 ARG A O 1
ATOM 2043 N N . ILE A 1 275 ? -27.282 5.068 8.493 1.00 97.62 275 ILE A N 1
ATOM 2044 C CA . ILE A 1 275 ? -26.025 4.560 9.026 1.00 97.62 275 ILE A CA 1
ATOM 2045 C C . ILE A 1 275 ? -24.911 5.617 9.028 1.00 97.62 275 ILE A C 1
ATOM 2047 O O . ILE A 1 275 ? -24.021 5.548 9.870 1.00 97.62 275 ILE A O 1
ATOM 2051 N N . ILE A 1 276 ? -24.994 6.623 8.147 1.00 97.50 276 ILE A N 1
ATOM 2052 C CA . ILE A 1 276 ? -24.085 7.779 8.133 1.00 97.50 276 ILE A CA 1
ATOM 2053 C C . ILE A 1 276 ? -24.159 8.643 9.405 1.00 97.50 276 ILE A C 1
ATOM 2055 O O . ILE A 1 276 ? -23.194 9.340 9.706 1.00 97.50 276 ILE A O 1
ATOM 2059 N N . ASP A 1 277 ? -25.268 8.593 10.152 1.00 97.56 277 ASP A N 1
ATOM 2060 C CA . ASP A 1 277 ? -25.458 9.368 11.384 1.00 97.56 277 ASP A CA 1
ATOM 2061 C C . ASP A 1 277 ? -24.789 8.684 12.605 1.00 97.56 277 ASP A C 1
ATOM 2063 O O . ASP A 1 277 ? -24.547 9.325 13.630 1.00 97.56 277 ASP A O 1
ATOM 2067 N N . HIS A 1 278 ? -24.353 7.418 12.474 1.00 95.25 278 HIS A N 1
ATOM 2068 C CA . HIS A 1 278 ? -23.533 6.739 13.485 1.00 95.25 278 HIS A CA 1
ATOM 2069 C C . HIS A 1 278 ? -22.097 7.263 13.467 1.00 95.25 278 HIS A C 1
ATOM 2071 O O . HIS A 1 278 ? -21.363 7.063 12.498 1.00 95.25 278 HIS A O 1
ATOM 2077 N N . GLN A 1 279 ? -21.639 7.844 14.581 1.00 93.38 279 GLN A N 1
ATOM 2078 C CA . GLN A 1 279 ? -20.303 8.453 14.686 1.00 93.38 279 GLN A CA 1
ATOM 2079 C C . GLN A 1 279 ? -19.160 7.519 14.249 1.00 93.38 279 GLN A C 1
ATOM 2081 O O . GLN A 1 279 ? -18.242 7.957 13.557 1.00 93.38 279 GLN A O 1
ATOM 2086 N N . GLY A 1 280 ? -19.221 6.235 14.620 1.00 89.06 280 GLY A N 1
ATOM 2087 C CA . GLY A 1 280 ? -18.204 5.257 14.224 1.00 89.06 280 GLY A CA 1
ATOM 2088 C C . GLY A 1 280 ? -18.095 5.091 12.704 1.00 89.06 280 GLY A C 1
ATOM 2089 O O . GLY A 1 280 ? -16.989 5.007 12.175 1.00 89.06 280 GLY A O 1
ATOM 2090 N N . LEU A 1 281 ? -19.227 5.113 11.990 1.00 93.94 281 LEU A N 1
ATOM 2091 C CA . LEU A 1 281 ? -19.241 5.049 10.528 1.00 93.94 281 LEU A CA 1
ATOM 2092 C C . LEU A 1 281 ? -18.840 6.389 9.898 1.00 93.94 281 LEU A C 1
ATOM 2094 O O . LEU A 1 281 ? -18.119 6.410 8.904 1.00 93.94 281 LEU A O 1
ATOM 2098 N N . ALA A 1 282 ? -19.263 7.508 10.489 1.00 91.44 282 ALA A N 1
ATOM 2099 C CA . ALA A 1 282 ? -18.898 8.839 10.016 1.00 91.44 282 ALA A CA 1
ATOM 2100 C C . ALA A 1 282 ? -17.374 9.060 10.029 1.00 91.44 282 ALA A C 1
ATOM 2102 O O . ALA A 1 282 ? -16.831 9.615 9.074 1.00 91.44 282 ALA A O 1
ATOM 2103 N N . PHE A 1 283 ? -16.667 8.587 11.064 1.00 96.50 283 PHE A N 1
ATOM 2104 C CA . PHE A 1 283 ? -15.199 8.639 11.114 1.00 96.50 283 PHE A CA 1
ATOM 2105 C C . PHE A 1 283 ? -14.548 7.768 10.039 1.00 96.50 283 PHE A C 1
ATOM 2107 O O . PHE A 1 283 ? -13.614 8.218 9.382 1.00 96.50 283 PHE A O 1
ATOM 2114 N N . LEU A 1 284 ? -15.085 6.570 9.791 1.00 97.00 284 LEU A N 1
ATOM 2115 C CA . LEU A 1 284 ? -14.593 5.698 8.724 1.00 97.00 284 LEU A CA 1
ATOM 2116 C C . LEU A 1 284 ? -14.689 6.383 7.348 1.00 97.00 284 LEU A C 1
ATOM 2118 O O . LEU A 1 284 ? -13.715 6.406 6.598 1.00 97.00 284 LEU A O 1
ATOM 2122 N N . LEU A 1 285 ? -15.832 7.005 7.040 1.00 98.06 285 LEU A N 1
ATOM 2123 C CA . LEU A 1 285 ? -16.031 7.756 5.795 1.00 98.06 285 LEU A CA 1
ATOM 2124 C C . LEU A 1 285 ? -15.122 8.994 5.709 1.00 98.06 285 LEU A C 1
ATOM 2126 O O . LEU A 1 285 ? -14.619 9.309 4.629 1.00 98.06 285 LEU A O 1
ATOM 2130 N N . ALA A 1 286 ? -14.877 9.677 6.831 1.00 98.12 286 ALA A N 1
ATOM 2131 C CA . ALA A 1 286 ? -13.950 10.807 6.888 1.00 98.12 286 ALA A CA 1
ATOM 2132 C C . ALA A 1 286 ? -12.504 10.380 6.577 1.00 98.12 286 ALA A C 1
ATOM 2134 O O . ALA A 1 286 ? -11.824 11.042 5.791 1.00 98.12 286 ALA A O 1
ATOM 2135 N N . ASP A 1 287 ? -12.055 9.248 7.124 1.00 98.38 287 ASP A N 1
ATOM 2136 C CA . ASP A 1 287 ? -10.732 8.687 6.839 1.00 98.38 287 ASP A CA 1
ATOM 2137 C C . ASP A 1 287 ? -10.601 8.240 5.379 1.00 98.38 287 ASP A C 1
ATOM 2139 O O . ASP A 1 287 ? -9.538 8.393 4.772 1.00 98.38 287 ASP A O 1
ATOM 2143 N N . MET A 1 288 ? -11.673 7.690 4.798 1.00 98.75 288 MET A N 1
ATOM 2144 C CA . MET A 1 288 ? -11.701 7.327 3.382 1.00 98.75 288 MET A CA 1
ATOM 2145 C C . MET A 1 288 ? -11.548 8.564 2.486 1.00 98.75 288 MET A C 1
ATOM 2147 O O . MET A 1 288 ? -10.704 8.564 1.591 1.00 98.75 288 MET A O 1
ATOM 2151 N N . GLU A 1 289 ? -12.303 9.636 2.747 1.00 98.31 289 GLU A N 1
ATOM 2152 C CA . GLU A 1 289 ? -12.187 10.904 2.012 1.00 98.31 289 GLU A CA 1
ATOM 2153 C C . GLU A 1 289 ? -10.780 11.501 2.145 1.00 98.31 289 GLU A C 1
ATOM 2155 O O . GLU A 1 289 ? -10.160 11.859 1.140 1.00 98.31 289 GLU A O 1
ATOM 2160 N N . ALA A 1 290 ? -10.227 11.548 3.362 1.00 98.38 290 ALA A N 1
ATOM 2161 C CA . ALA A 1 290 ? -8.868 12.033 3.591 1.00 98.38 290 ALA A CA 1
ATOM 2162 C C . ALA A 1 290 ? -7.838 11.238 2.770 1.00 98.38 290 ALA A C 1
ATOM 2164 O O . ALA A 1 290 ? -6.984 11.829 2.105 1.00 98.38 290 ALA A O 1
ATOM 2165 N N . ALA A 1 291 ? -7.957 9.908 2.746 1.00 98.62 291 ALA A N 1
ATOM 2166 C CA . ALA A 1 291 ? -7.068 9.035 1.990 1.00 98.62 291 ALA A CA 1
ATOM 2167 C C . ALA A 1 291 ? -7.136 9.298 0.473 1.00 98.62 291 ALA A C 1
ATOM 2169 O O . ALA A 1 291 ? -6.092 9.388 -0.186 1.00 98.62 291 ALA A O 1
ATOM 2170 N N . VAL A 1 292 ? -8.340 9.478 -0.082 1.00 98.62 292 VAL A N 1
ATOM 2171 C CA . VAL A 1 292 ? -8.529 9.807 -1.505 1.00 98.62 292 VAL A CA 1
ATOM 2172 C C . VAL A 1 292 ? -7.932 11.179 -1.834 1.00 98.62 292 VAL A C 1
ATOM 2174 O O . VAL A 1 292 ? -7.207 11.319 -2.822 1.00 98.62 292 VAL A O 1
ATOM 2177 N N . GLN A 1 293 ? -8.157 12.191 -0.990 1.00 98.19 293 GLN A N 1
ATOM 2178 C CA . GLN A 1 293 ? -7.594 13.527 -1.207 1.00 98.19 293 GLN A CA 1
ATOM 2179 C C . GLN A 1 293 ? -6.063 13.540 -1.119 1.00 98.19 293 GLN A C 1
ATOM 2181 O O . GLN A 1 293 ? -5.406 14.175 -1.947 1.00 98.19 293 GLN A O 1
ATOM 2186 N N . THR A 1 294 ? -5.468 12.805 -0.174 1.00 97.94 294 THR A N 1
ATOM 2187 C CA . THR A 1 294 ? -4.006 12.673 -0.067 1.00 97.94 294 THR A CA 1
ATOM 2188 C C . THR A 1 294 ? -3.402 11.991 -1.299 1.00 97.94 294 THR A C 1
ATOM 2190 O O . THR A 1 294 ? -2.380 12.453 -1.819 1.00 97.94 294 THR A O 1
ATOM 2193 N N . ALA A 1 295 ? -4.050 10.938 -1.811 1.00 98.31 295 ALA A N 1
ATOM 2194 C CA . ALA A 1 295 ? -3.626 10.242 -3.026 1.00 98.31 295 ALA A CA 1
ATOM 2195 C C . ALA A 1 295 ? -3.646 11.177 -4.245 1.00 98.31 295 ALA A C 1
ATOM 2197 O O . ALA A 1 295 ? -2.647 11.296 -4.964 1.00 98.31 295 ALA A O 1
ATOM 2198 N N . ARG A 1 296 ? -4.744 11.922 -4.417 1.00 98.00 296 ARG A N 1
ATOM 2199 C CA . ARG A 1 296 ? -4.904 12.901 -5.497 1.00 98.00 296 ARG A CA 1
ATOM 2200 C C . ARG A 1 296 ? -3.862 14.011 -5.429 1.00 98.00 296 ARG A C 1
ATOM 2202 O O . ARG A 1 296 ? -3.209 14.301 -6.428 1.00 98.00 296 ARG A O 1
ATOM 2209 N N . ALA A 1 297 ? -3.668 14.609 -4.254 1.00 97.81 297 ALA A N 1
ATOM 2210 C CA . ALA A 1 297 ? -2.717 15.703 -4.069 1.00 97.81 297 ALA A CA 1
ATOM 2211 C C . ALA A 1 297 ? -1.283 15.283 -4.424 1.00 97.81 297 ALA A C 1
ATOM 2213 O O . ALA A 1 297 ? -0.593 15.990 -5.158 1.00 97.81 297 ALA A O 1
ATOM 2214 N N . THR A 1 298 ? -0.861 14.106 -3.957 1.00 97.81 298 THR A N 1
ATOM 2215 C CA . THR A 1 298 ? 0.480 13.568 -4.232 1.00 97.81 298 THR A CA 1
ATOM 2216 C C . THR A 1 298 ? 0.666 13.256 -5.718 1.00 97.81 298 THR A C 1
ATOM 2218 O O . THR A 1 298 ? 1.692 13.606 -6.301 1.00 97.81 298 THR A O 1
ATOM 2221 N N . THR A 1 299 ? -0.349 12.658 -6.349 1.00 98.12 299 THR A N 1
ATOM 2222 C CA . THR A 1 299 ? -0.339 12.326 -7.782 1.00 98.12 299 THR A CA 1
ATOM 2223 C C . THR A 1 299 ? -0.223 13.577 -8.652 1.00 98.12 299 THR A C 1
ATOM 2225 O O . THR A 1 299 ? 0.639 13.645 -9.528 1.00 98.12 299 THR A O 1
ATOM 2228 N N . LEU A 1 300 ? -1.028 14.609 -8.377 1.00 97.69 300 LEU A N 1
ATOM 2229 C CA . LEU A 1 300 ? -0.994 15.863 -9.135 1.00 97.69 300 LEU A CA 1
ATOM 2230 C C . LEU A 1 300 ? 0.282 16.670 -8.887 1.00 97.69 300 LEU A C 1
ATOM 2232 O O . LEU A 1 300 ? 0.764 17.340 -9.795 1.00 97.69 300 LEU A O 1
ATOM 2236 N N . HIS A 1 301 ? 0.853 16.607 -7.683 1.00 97.81 301 HIS A N 1
ATOM 2237 C CA . HIS A 1 301 ? 2.138 17.246 -7.412 1.00 97.81 301 HIS A CA 1
ATOM 2238 C C . HIS A 1 301 ? 3.246 16.682 -8.311 1.00 97.81 301 HIS A C 1
ATOM 2240 O O . HIS A 1 301 ? 3.935 17.447 -8.983 1.00 97.81 301 HIS A O 1
ATOM 2246 N N . ALA A 1 302 ? 3.369 15.355 -8.382 1.00 97.88 302 ALA A N 1
ATOM 2247 C CA . ALA A 1 302 ? 4.358 14.700 -9.230 1.00 97.88 302 ALA A CA 1
ATOM 2248 C C . ALA A 1 302 ? 4.127 14.978 -10.729 1.00 97.88 302 ALA A C 1
ATOM 2250 O O . ALA A 1 302 ? 5.081 15.211 -11.469 1.00 97.88 302 ALA A O 1
ATOM 2251 N N . ALA A 1 303 ? 2.864 15.022 -11.167 1.00 97.25 303 ALA A N 1
ATOM 2252 C CA . ALA A 1 303 ? 2.513 15.370 -12.544 1.00 97.25 303 ALA A CA 1
ATOM 2253 C C . ALA A 1 303 ? 2.949 16.793 -12.920 1.00 97.25 303 ALA A C 1
ATOM 2255 O O . ALA A 1 303 ? 3.547 16.995 -13.971 1.00 97.25 303 ALA A O 1
ATOM 2256 N N . ARG A 1 304 ? 2.736 17.768 -12.030 1.00 97.44 304 ARG A N 1
ATOM 2257 C CA . ARG A 1 304 ? 3.151 19.162 -12.254 1.00 97.44 304 ARG A CA 1
ATOM 2258 C C . ARG A 1 304 ? 4.663 19.331 -12.314 1.00 97.44 304 ARG A C 1
ATOM 2260 O O . ARG A 1 304 ? 5.141 20.164 -13.074 1.00 97.44 304 ARG A O 1
ATOM 2267 N N . LEU A 1 305 ? 5.420 18.550 -11.539 1.00 97.62 305 LEU A N 1
ATOM 2268 C CA . LEU A 1 305 ? 6.882 18.524 -11.658 1.00 97.62 305 LEU A CA 1
ATOM 2269 C C . LEU A 1 305 ? 7.303 18.023 -13.042 1.00 97.62 305 LEU A C 1
ATOM 2271 O O . LEU A 1 305 ? 8.121 18.670 -13.692 1.00 97.62 305 LEU A O 1
ATOM 2275 N N . LYS A 1 306 ? 6.687 16.932 -13.517 1.00 95.62 306 LYS A N 1
ATOM 2276 C CA . LYS A 1 306 ? 6.914 16.416 -14.872 1.00 95.62 306 LYS A CA 1
ATOM 2277 C C . LYS A 1 306 ? 6.579 17.464 -15.937 1.00 95.62 306 LYS A C 1
ATOM 2279 O O . LYS A 1 306 ? 7.383 17.678 -16.838 1.00 95.62 306 LYS A O 1
ATOM 2284 N N . ASP A 1 307 ? 5.423 18.114 -15.838 1.00 95.88 307 ASP A N 1
ATOM 2285 C CA . ASP A 1 307 ? 4.988 19.136 -16.801 1.00 95.88 307 ASP A CA 1
ATOM 2286 C C . ASP A 1 307 ? 5.916 20.360 -16.809 1.00 95.88 307 ASP A C 1
ATOM 2288 O O . ASP A 1 307 ? 6.142 20.963 -17.854 1.00 95.88 307 ASP A O 1
ATOM 2292 N N . ALA A 1 308 ? 6.525 20.686 -15.666 1.00 96.38 308 ALA A N 1
ATOM 2293 C CA . ALA A 1 308 ? 7.539 21.731 -15.548 1.00 96.38 308 ALA A CA 1
ATOM 2294 C C . ALA A 1 308 ? 8.948 21.299 -16.012 1.00 96.38 308 ALA A C 1
ATOM 2296 O O . ALA A 1 308 ? 9.888 22.087 -15.901 1.00 96.38 308 ALA A O 1
ATOM 2297 N N . GLY A 1 309 ? 9.126 20.062 -16.494 1.00 94.19 309 GLY A N 1
ATOM 2298 C CA . GLY A 1 309 ? 10.431 19.521 -16.891 1.00 94.19 309 GLY A CA 1
ATOM 2299 C C . GLY A 1 309 ? 11.394 19.289 -15.721 1.00 94.19 309 GLY A C 1
ATOM 2300 O O . GLY A 1 309 ? 12.605 19.220 -15.924 1.00 94.19 309 GLY A O 1
ATOM 2301 N N . LEU A 1 310 ? 10.873 19.201 -14.495 1.00 95.25 310 LEU A N 1
ATOM 2302 C CA . LEU A 1 310 ? 11.652 18.945 -13.287 1.00 95.25 310 LEU A CA 1
ATOM 2303 C C . LEU A 1 310 ? 11.765 17.440 -13.021 1.00 95.25 310 LEU A C 1
ATOM 2305 O O . LEU A 1 310 ? 10.899 16.651 -13.399 1.00 95.25 310 LEU A O 1
ATOM 2309 N N . GLU A 1 311 ? 12.826 17.047 -12.314 1.00 92.25 311 GLU A N 1
ATOM 2310 C CA . GLU A 1 311 ? 12.980 15.683 -11.802 1.00 92.25 311 GLU A CA 1
ATOM 2311 C C . GLU A 1 311 ? 11.783 15.307 -10.915 1.00 92.25 311 GLU A C 1
ATOM 2313 O O . GLU A 1 311 ? 11.445 16.030 -9.978 1.00 92.25 311 GLU A O 1
ATOM 2318 N N . PHE A 1 312 ? 11.149 14.170 -11.212 1.00 95.25 312 PHE A N 1
ATOM 2319 C CA . PHE A 1 312 ? 9.910 13.743 -10.547 1.00 95.25 312 PHE A CA 1
ATOM 2320 C C . PHE A 1 312 ? 9.883 12.246 -10.190 1.00 95.25 312 PHE A C 1
ATOM 2322 O O . PHE A 1 312 ? 8.874 11.742 -9.700 1.00 95.25 312 PHE A O 1
ATOM 2329 N N . SER A 1 313 ? 10.972 11.503 -10.428 1.00 94.00 313 SER A N 1
ATOM 2330 C CA . SER A 1 313 ? 11.028 10.040 -10.236 1.00 94.00 313 SER A CA 1
ATOM 2331 C C . SER A 1 313 ? 10.716 9.615 -8.791 1.00 94.00 313 SER A C 1
ATOM 2333 O O . SER A 1 313 ? 9.984 8.646 -8.533 1.00 94.00 313 SER A O 1
ATOM 2335 N N . ARG A 1 314 ? 11.220 10.386 -7.815 1.00 95.94 314 ARG A N 1
ATOM 2336 C CA . ARG A 1 314 ? 10.931 10.178 -6.391 1.00 95.94 314 ARG A CA 1
ATOM 2337 C C . ARG A 1 314 ? 9.449 10.413 -6.112 1.00 95.94 314 ARG A C 1
ATOM 2339 O O . ARG A 1 314 ? 8.802 9.562 -5.509 1.00 95.94 314 ARG A O 1
ATOM 2346 N N . GLU A 1 315 ? 8.909 11.533 -6.568 1.00 98.12 315 GLU A N 1
ATOM 2347 C CA . GLU A 1 315 ? 7.529 11.952 -6.344 1.00 98.12 315 GLU A CA 1
ATOM 2348 C C . GLU A 1 315 ? 6.533 11.012 -7.030 1.00 98.12 315 GLU A C 1
ATOM 2350 O O . GLU A 1 315 ? 5.517 10.680 -6.427 1.00 98.12 315 GLU A O 1
ATOM 2355 N N . ALA A 1 316 ? 6.849 10.483 -8.216 1.00 97.62 316 ALA A N 1
ATOM 2356 C CA . ALA A 1 316 ? 6.064 9.437 -8.871 1.00 97.62 316 ALA A CA 1
ATOM 2357 C C . ALA A 1 316 ? 6.016 8.143 -8.046 1.00 97.62 316 ALA A C 1
ATOM 2359 O O . ALA A 1 316 ? 4.960 7.522 -7.912 1.00 97.62 316 ALA A O 1
ATOM 2360 N N . SER A 1 317 ? 7.143 7.759 -7.440 1.00 98.06 317 SER A N 1
ATOM 2361 C CA . SER A 1 317 ? 7.217 6.577 -6.573 1.00 98.06 317 SER A CA 1
ATOM 2362 C C . SER A 1 317 ? 6.427 6.776 -5.272 1.00 98.06 317 SER A C 1
ATOM 2364 O O . SER A 1 317 ? 5.726 5.862 -4.833 1.00 98.06 317 SER A O 1
ATOM 2366 N N . ILE A 1 318 ? 6.476 7.979 -4.682 1.00 98.69 318 ILE A N 1
ATOM 2367 C CA . ILE A 1 318 ? 5.650 8.357 -3.521 1.00 98.69 318 ILE A CA 1
ATOM 2368 C C . ILE A 1 318 ? 4.166 8.348 -3.904 1.00 98.69 318 ILE A C 1
ATOM 2370 O O . ILE A 1 318 ? 3.369 7.737 -3.197 1.00 98.69 318 ILE A O 1
ATOM 2374 N N . ALA A 1 319 ? 3.792 8.960 -5.031 1.00 98.69 319 ALA A N 1
ATOM 2375 C CA . ALA A 1 319 ? 2.414 9.010 -5.510 1.00 98.69 319 ALA A CA 1
ATOM 2376 C C . ALA A 1 319 ? 1.829 7.610 -5.705 1.00 98.69 319 ALA A C 1
ATOM 2378 O O . ALA A 1 319 ? 0.768 7.311 -5.160 1.00 98.69 319 ALA A O 1
ATOM 2379 N N . LYS A 1 320 ? 2.545 6.720 -6.404 1.00 98.69 320 LYS A N 1
ATOM 2380 C CA . LYS A 1 320 ? 2.097 5.339 -6.622 1.00 98.69 320 LYS A CA 1
ATOM 2381 C C . LYS A 1 320 ? 1.958 4.579 -5.310 1.00 98.69 320 LYS A C 1
ATOM 2383 O O . LYS A 1 320 ? 0.959 3.891 -5.111 1.00 98.69 320 LYS A O 1
ATOM 2388 N N . LEU A 1 321 ? 2.930 4.704 -4.405 1.00 98.81 321 LEU A N 1
ATOM 2389 C CA . LEU A 1 321 ? 2.873 4.068 -3.091 1.00 98.81 321 LEU A CA 1
ATOM 2390 C C . LEU A 1 321 ? 1.639 4.525 -2.298 1.00 98.81 321 LEU A C 1
ATOM 2392 O O . LEU A 1 321 ? 0.842 3.691 -1.875 1.00 98.81 321 LEU A O 1
ATOM 2396 N N . VAL A 1 322 ? 1.472 5.839 -2.139 1.00 98.81 322 VAL A N 1
ATOM 2397 C CA . VAL A 1 322 ? 0.388 6.445 -1.354 1.00 98.81 322 VAL A CA 1
ATOM 2398 C C . VAL A 1 322 ? -0.972 6.130 -1.964 1.00 98.81 322 VAL A C 1
ATOM 2400 O O . VAL A 1 322 ? -1.862 5.667 -1.258 1.00 98.81 322 VAL A O 1
ATOM 2403 N N . ALA A 1 323 ? -1.139 6.333 -3.272 1.00 98.88 323 ALA A N 1
ATOM 2404 C CA . ALA A 1 323 ? -2.421 6.123 -3.934 1.00 98.88 323 ALA A CA 1
ATOM 2405 C C . ALA A 1 323 ? -2.875 4.662 -3.869 1.00 98.88 323 ALA A C 1
ATOM 2407 O O . ALA A 1 323 ? -4.046 4.397 -3.613 1.00 98.88 323 ALA A O 1
ATOM 2408 N N . THR A 1 324 ? -1.960 3.707 -4.051 1.00 98.88 324 THR A N 1
ATOM 2409 C CA . THR A 1 324 ? -2.321 2.281 -4.074 1.00 98.88 324 THR A CA 1
ATOM 2410 C C . THR A 1 324 ? -2.518 1.684 -2.680 1.00 98.88 324 THR A C 1
ATOM 2412 O O . THR A 1 324 ? -3.418 0.862 -2.510 1.00 98.88 324 THR A O 1
ATOM 2415 N N . ASP A 1 325 ? -1.756 2.119 -1.666 1.00 98.88 325 ASP A N 1
ATOM 2416 C CA . ASP A 1 325 ? -2.020 1.740 -0.268 1.00 98.88 325 ASP A CA 1
ATOM 2417 C C . ASP A 1 325 ? -3.359 2.346 0.211 1.00 98.88 325 ASP A C 1
ATOM 2419 O O . ASP A 1 325 ? -4.176 1.641 0.812 1.00 98.88 325 ASP A O 1
ATOM 2423 N N . ASN A 1 326 ? -3.649 3.604 -0.145 1.00 98.88 326 ASN A N 1
ATOM 2424 C CA . ASN A 1 326 ? -4.926 4.247 0.177 1.00 98.88 326 ASN A CA 1
ATOM 2425 C C . ASN A 1 326 ? -6.109 3.599 -0.551 1.00 98.88 326 ASN A C 1
ATOM 2427 O O . ASN A 1 326 ? -7.143 3.385 0.073 1.00 98.88 326 ASN A O 1
ATOM 2431 N N . ALA A 1 327 ? -5.972 3.233 -1.829 1.00 98.88 327 ALA A N 1
ATOM 2432 C CA . ALA A 1 327 ? -7.033 2.550 -2.568 1.00 98.88 327 ALA A CA 1
ATOM 2433 C C . ALA A 1 327 ? -7.409 1.206 -1.932 1.00 98.88 327 ALA A C 1
ATOM 2435 O O . ALA A 1 327 ? -8.594 0.907 -1.783 1.00 98.88 327 ALA A O 1
ATOM 2436 N N . MET A 1 328 ? -6.422 0.422 -1.486 1.00 98.88 328 MET A N 1
ATOM 2437 C CA . MET A 1 328 ? -6.680 -0.838 -0.784 1.00 98.88 328 MET A CA 1
ATOM 2438 C C . MET A 1 328 ? -7.407 -0.608 0.550 1.00 98.88 328 MET A C 1
ATOM 2440 O O . MET A 1 328 ? -8.370 -1.313 0.850 1.00 98.88 328 MET A O 1
ATOM 2444 N N . LYS A 1 329 ? -6.994 0.401 1.331 1.00 98.75 329 LYS A N 1
ATOM 2445 C CA . LYS A 1 329 ? -7.684 0.778 2.576 1.00 98.75 329 LYS A CA 1
ATOM 2446 C C . LYS A 1 329 ? -9.133 1.190 2.301 1.00 98.75 329 LYS A C 1
ATOM 2448 O O . LYS A 1 329 ? -10.052 0.587 2.840 1.00 98.75 329 LYS A O 1
ATOM 2453 N N . VAL A 1 330 ? -9.331 2.173 1.422 1.00 98.94 330 VAL A N 1
ATOM 2454 C CA . VAL A 1 330 ? -10.646 2.754 1.109 1.00 98.94 330 VAL A CA 1
ATOM 2455 C C . VAL A 1 330 ? -11.616 1.698 0.595 1.00 98.94 330 VAL A C 1
ATOM 2457 O O . VAL A 1 330 ? -12.765 1.667 1.016 1.00 98.94 330 VAL A O 1
ATOM 2460 N N . THR A 1 331 ? -11.176 0.810 -0.293 1.00 98.88 331 THR A N 1
ATOM 2461 C CA . THR A 1 331 ? -12.056 -0.236 -0.831 1.00 98.88 331 THR A CA 1
ATOM 2462 C C . THR A 1 331 ? -12.405 -1.317 0.184 1.00 98.88 331 THR A C 1
ATOM 2464 O O . THR A 1 331 ? -13.533 -1.803 0.182 1.00 98.88 331 THR A O 1
ATOM 2467 N N . THR A 1 332 ? -11.481 -1.654 1.086 1.00 98.88 332 THR A N 1
ATOM 2468 C CA . THR A 1 332 ? -11.766 -2.563 2.207 1.00 98.88 332 THR A CA 1
ATOM 2469 C C . THR A 1 332 ? -12.785 -1.937 3.162 1.00 98.88 332 THR A C 1
ATOM 2471 O O . THR A 1 332 ? -13.772 -2.576 3.524 1.00 98.88 332 THR A O 1
ATOM 2474 N N . ASP A 1 333 ? -12.601 -0.660 3.503 1.00 98.81 333 ASP A N 1
ATOM 2475 C CA . ASP A 1 333 ? -13.529 0.095 4.348 1.00 98.81 333 ASP A CA 1
ATOM 2476 C C . ASP A 1 333 ? -14.903 0.250 3.666 1.00 98.81 333 ASP A C 1
ATOM 2478 O O . ASP A 1 333 ? -15.937 0.123 4.318 1.00 98.81 333 ASP A O 1
ATOM 2482 N N . ALA A 1 334 ? -14.949 0.431 2.342 1.00 98.81 334 ALA A N 1
ATOM 2483 C CA . ALA A 1 334 ? -16.199 0.492 1.584 1.00 98.81 334 ALA A CA 1
ATOM 2484 C C . ALA A 1 334 ? -17.000 -0.818 1.672 1.00 98.81 334 ALA A C 1
ATOM 2486 O O . ALA A 1 334 ? -18.214 -0.775 1.863 1.00 98.81 334 ALA A O 1
ATOM 2487 N N . VAL A 1 335 ? -16.343 -1.982 1.598 1.00 98.81 335 VAL A N 1
ATOM 2488 C CA . VAL A 1 335 ? -17.003 -3.277 1.849 1.00 98.81 335 VAL A CA 1
ATOM 2489 C C . VAL A 1 335 ? -17.576 -3.318 3.269 1.00 98.81 335 VAL A C 1
ATOM 2491 O O . VAL A 1 335 ? -18.727 -3.714 3.457 1.00 98.81 335 VAL A O 1
ATOM 2494 N N . GLN A 1 336 ? -16.820 -2.835 4.259 1.00 98.38 336 GLN A N 1
ATOM 2495 C CA . GLN A 1 336 ? -17.262 -2.783 5.652 1.00 98.38 336 GLN A CA 1
ATOM 2496 C C . GLN A 1 336 ? -18.490 -1.878 5.854 1.00 98.38 336 GLN A C 1
ATOM 2498 O O . GLN A 1 336 ? -19.394 -2.250 6.603 1.00 98.38 336 GLN A O 1
ATOM 2503 N N . VAL A 1 337 ? -18.572 -0.735 5.158 1.00 98.44 337 VAL A N 1
ATOM 2504 C CA . VAL A 1 337 ? -19.735 0.177 5.191 1.00 98.44 337 VAL A CA 1
ATOM 2505 C C . VAL A 1 337 ? -21.015 -0.523 4.720 1.00 98.44 337 VAL A C 1
ATOM 2507 O O . VAL A 1 337 ? -22.087 -0.311 5.289 1.00 98.44 337 VAL A O 1
ATOM 2510 N N . PHE A 1 338 ? -20.920 -1.395 3.713 1.00 98.38 338 PHE A N 1
ATOM 2511 C CA . PHE A 1 338 ? -22.062 -2.176 3.228 1.00 98.38 338 PHE A CA 1
ATOM 2512 C C . PHE A 1 338 ? -22.404 -3.386 4.120 1.00 98.38 338 PHE A C 1
ATOM 2514 O O . PHE A 1 338 ? -23.489 -3.965 3.992 1.00 98.38 338 PHE A O 1
ATOM 2521 N N . GLY A 1 339 ? -21.512 -3.785 5.031 1.00 97.31 339 GLY A N 1
ATOM 2522 C CA . GLY A 1 339 ? -21.674 -4.976 5.863 1.00 97.31 339 GLY A CA 1
ATOM 2523 C C . GLY A 1 339 ? -21.804 -6.245 5.015 1.00 97.31 339 GLY A C 1
ATOM 2524 O O . GLY A 1 339 ? -21.088 -6.425 4.035 1.00 97.31 339 GLY A O 1
ATOM 2525 N N . GLY A 1 340 ? -22.753 -7.124 5.357 1.00 96.62 340 GLY A N 1
ATOM 2526 C CA . GLY A 1 340 ? -22.964 -8.381 4.623 1.00 96.62 340 GLY A CA 1
ATOM 2527 C C . GLY A 1 340 ? -23.230 -8.195 3.122 1.00 96.62 340 GLY A C 1
ATOM 2528 O O . GLY A 1 340 ? -22.755 -8.994 2.321 1.00 96.62 340 GLY A O 1
ATOM 2529 N N . PHE A 1 341 ? -23.907 -7.111 2.724 1.00 97.75 341 PHE A N 1
ATOM 2530 C CA . PHE A 1 341 ? -24.142 -6.794 1.310 1.00 97.75 341 PHE A CA 1
ATOM 2531 C C . PHE A 1 341 ? -22.851 -6.470 0.558 1.00 97.75 341 PHE A C 1
ATOM 2533 O O . PHE A 1 341 ? -22.723 -6.810 -0.615 1.00 97.75 341 PHE A O 1
ATOM 2540 N N . GLY A 1 342 ? -21.868 -5.885 1.244 1.00 98.00 342 GLY A N 1
ATOM 2541 C CA . GLY A 1 342 ? -20.583 -5.518 0.656 1.00 98.00 342 GLY A CA 1
ATOM 2542 C C . GLY A 1 342 ? -19.752 -6.721 0.233 1.00 98.00 342 GLY A C 1
ATOM 2543 O O . GLY A 1 342 ? -18.833 -6.563 -0.560 1.00 98.00 342 GLY A O 1
ATOM 2544 N N . TYR A 1 343 ? -20.078 -7.913 0.739 1.00 98.19 343 TYR A N 1
ATOM 2545 C CA . TYR A 1 343 ? -19.427 -9.171 0.380 1.00 98.19 343 TYR A CA 1
ATOM 2546 C C . TYR A 1 343 ? -20.118 -9.901 -0.787 1.00 98.19 343 TYR A C 1
ATOM 2548 O O . TYR A 1 343 ? -19.612 -10.902 -1.291 1.00 98.19 343 TYR A O 1
ATOM 2556 N N . THR A 1 344 ? -21.288 -9.422 -1.218 1.00 96.94 344 THR A N 1
ATOM 2557 C CA . THR A 1 344 ? -22.046 -10.004 -2.334 1.00 96.94 344 THR A CA 1
ATOM 2558 C C . THR A 1 344 ? -21.721 -9.290 -3.640 1.00 96.94 344 THR A C 1
ATOM 2560 O O . THR A 1 344 ? -21.482 -8.085 -3.656 1.00 96.94 344 THR A O 1
ATOM 2563 N N . ARG A 1 345 ? -21.766 -10.022 -4.759 1.00 94.50 345 ARG A N 1
ATOM 2564 C CA . ARG A 1 345 ? -21.531 -9.460 -6.102 1.00 94.50 345 ARG A CA 1
ATOM 2565 C C . ARG A 1 345 ? -22.708 -8.641 -6.644 1.00 94.50 345 ARG A C 1
ATOM 2567 O O . ARG A 1 345 ? -22.604 -8.087 -7.733 1.00 94.50 345 ARG A O 1
ATOM 2574 N N . ASP A 1 346 ? -23.800 -8.549 -5.886 1.00 93.50 346 ASP A N 1
ATOM 2575 C CA . ASP A 1 346 ? -24.926 -7.659 -6.182 1.00 93.50 346 ASP A CA 1
ATOM 2576 C C . ASP A 1 346 ? -24.543 -6.179 -6.006 1.00 93.50 346 ASP A C 1
ATOM 2578 O O . ASP A 1 346 ? -25.172 -5.298 -6.591 1.00 93.50 346 ASP A O 1
ATOM 2582 N N . PHE A 1 347 ? -23.486 -5.900 -5.230 1.00 95.38 347 PHE A N 1
ATOM 2583 C CA . PHE A 1 347 ? -22.953 -4.559 -5.004 1.00 95.38 347 PHE A CA 1
ATOM 2584 C C . PHE A 1 347 ? -21.516 -4.435 -5.532 1.00 95.38 347 PHE A C 1
ATOM 2586 O O . PHE A 1 347 ? -20.714 -5.359 -5.404 1.00 95.38 347 PHE A O 1
ATOM 2593 N N . PRO A 1 348 ? -21.131 -3.273 -6.090 1.00 94.25 348 PRO A N 1
ATOM 2594 C CA . PRO A 1 348 ? -19.858 -3.130 -6.799 1.00 94.25 348 PRO A CA 1
ATOM 2595 C C . PRO A 1 348 ? -18.629 -3.024 -5.879 1.00 94.25 348 PRO A C 1
ATOM 2597 O O . PRO A 1 348 ? -17.500 -3.066 -6.366 1.00 94.25 348 PRO A O 1
ATOM 2600 N N . VAL A 1 349 ? -18.810 -2.857 -4.564 1.00 97.75 349 VAL A N 1
ATOM 2601 C CA . VAL A 1 349 ? -17.703 -2.567 -3.633 1.00 97.75 349 VAL A CA 1
ATOM 2602 C C . VAL A 1 349 ? -16.710 -3.718 -3.477 1.00 97.75 349 VAL A C 1
ATOM 2604 O O . VAL A 1 349 ? -15.509 -3.464 -3.376 1.00 97.75 349 VAL A O 1
ATOM 2607 N N . GLU A 1 350 ? -17.167 -4.971 -3.567 1.00 98.25 350 GLU A N 1
ATOM 2608 C CA . GLU A 1 350 ? -16.276 -6.139 -3.555 1.00 98.25 350 GLU A CA 1
ATOM 2609 C C . GLU A 1 350 ? -15.342 -6.157 -4.774 1.00 98.25 350 GLU A C 1
ATOM 2611 O O . GLU A 1 350 ? -14.154 -6.466 -4.658 1.00 98.25 350 GLU A O 1
ATOM 2616 N N . ARG A 1 351 ? -15.850 -5.734 -5.940 1.00 97.94 351 ARG A N 1
ATOM 2617 C CA . ARG A 1 351 ? -15.069 -5.639 -7.173 1.00 97.94 351 ARG A CA 1
ATOM 2618 C C . ARG A 1 351 ? -13.952 -4.615 -7.029 1.00 97.94 351 ARG A C 1
ATOM 2620 O O . ARG A 1 351 ? -12.804 -4.947 -7.320 1.00 97.94 351 ARG A O 1
ATOM 2627 N N . TYR A 1 352 ? -14.260 -3.411 -6.539 1.00 98.62 352 TYR A N 1
ATOM 2628 C CA . TYR A 1 352 ? -13.236 -2.386 -6.313 1.00 98.62 352 TYR A CA 1
ATOM 2629 C C . TYR A 1 352 ? -12.141 -2.888 -5.361 1.00 98.62 352 TYR A C 1
ATOM 2631 O O . TYR A 1 352 ? -10.960 -2.673 -5.623 1.00 98.62 352 TYR A O 1
ATOM 2639 N N . MET A 1 353 ? -12.504 -3.615 -4.297 1.00 98.75 353 MET A N 1
ATOM 2640 C CA . MET A 1 353 ? -11.535 -4.212 -3.368 1.00 98.75 353 MET A CA 1
ATOM 2641 C C . MET A 1 353 ? -10.614 -5.230 -4.054 1.00 98.75 353 MET A C 1
ATOM 2643 O O . MET A 1 353 ? -9.398 -5.205 -3.848 1.00 98.75 353 MET A O 1
ATOM 2647 N N . ARG A 1 354 ? -11.165 -6.108 -4.901 1.00 98.56 354 ARG A N 1
ATOM 2648 C CA . ARG A 1 354 ? -10.368 -7.069 -5.682 1.00 98.56 354 ARG A CA 1
ATOM 2649 C C . ARG A 1 354 ? -9.428 -6.383 -6.670 1.00 98.56 354 ARG A C 1
ATOM 2651 O O . ARG A 1 354 ? -8.273 -6.785 -6.800 1.00 98.56 354 ARG A O 1
ATOM 2658 N N . GLU A 1 355 ? -9.909 -5.345 -7.346 1.00 98.50 355 GLU A N 1
ATOM 2659 C CA . GLU A 1 355 ? -9.152 -4.557 -8.324 1.00 98.50 355 GLU A CA 1
ATOM 2660 C C . GLU A 1 355 ? -8.035 -3.719 -7.680 1.00 98.50 355 GLU A C 1
ATOM 2662 O O . GLU A 1 355 ? -6.945 -3.619 -8.244 1.00 98.50 355 GLU A O 1
ATOM 2667 N N . ALA A 1 356 ? -8.246 -3.174 -6.477 1.00 98.75 356 ALA A N 1
ATOM 2668 C CA . ALA A 1 356 ? -7.246 -2.366 -5.773 1.00 98.75 356 ALA A CA 1
ATOM 2669 C C . ALA A 1 356 ? -5.935 -3.130 -5.522 1.00 98.75 356 ALA A C 1
ATOM 2671 O O . ALA A 1 356 ? -4.840 -2.563 -5.583 1.00 98.75 356 ALA A O 1
ATOM 2672 N N . LYS A 1 357 ? -6.033 -4.434 -5.237 1.00 98.75 357 LYS A N 1
ATOM 2673 C CA . LYS A 1 357 ? -4.913 -5.222 -4.714 1.00 98.75 357 LYS A CA 1
ATOM 2674 C C . LYS A 1 357 ? -3.729 -5.300 -5.673 1.00 98.75 357 LYS A C 1
ATOM 2676 O O . LYS A 1 357 ? -2.578 -5.172 -5.245 1.00 98.75 357 LYS A O 1
ATOM 2681 N N . VAL A 1 358 ? -3.992 -5.512 -6.961 1.00 98.25 358 VAL A N 1
ATOM 2682 C CA . VAL A 1 358 ? -2.933 -5.664 -7.971 1.00 98.25 358 VAL A CA 1
ATOM 2683 C C . VAL A 1 358 ? -2.196 -4.351 -8.235 1.00 98.25 358 VAL A C 1
ATOM 2685 O O . VAL A 1 358 ? -1.015 -4.372 -8.583 1.00 98.25 358 VAL A O 1
ATOM 2688 N N . MET A 1 359 ? -2.823 -3.205 -7.949 1.00 98.56 359 MET A N 1
ATOM 2689 C CA . MET A 1 359 ? -2.179 -1.902 -8.110 1.00 98.56 359 MET A CA 1
ATOM 2690 C C . MET A 1 359 ? -0.997 -1.709 -7.155 1.00 98.56 359 MET A C 1
ATOM 2692 O O . MET A 1 359 ? -0.030 -1.033 -7.496 1.00 98.56 359 MET A O 1
ATOM 2696 N N . GLN A 1 360 ? -0.980 -2.390 -6.005 1.00 98.75 360 GLN A N 1
ATOM 2697 C CA . GLN A 1 360 ? 0.182 -2.418 -5.106 1.00 98.75 360 GLN A CA 1
ATOM 2698 C C . GLN A 1 360 ? 1.354 -3.266 -5.650 1.00 98.75 360 GLN A C 1
ATOM 2700 O O . GLN A 1 360 ? 2.457 -3.210 -5.098 1.00 98.75 360 GLN A O 1
ATOM 2705 N N . ILE A 1 361 ? 1.141 -4.041 -6.721 1.00 98.38 361 ILE A N 1
ATOM 2706 C CA . ILE A 1 361 ? 2.058 -5.078 -7.219 1.00 98.38 361 ILE A CA 1
ATOM 2707 C C . ILE A 1 361 ? 2.686 -4.689 -8.561 1.00 98.38 361 ILE A C 1
ATOM 2709 O O . ILE A 1 361 ? 3.913 -4.669 -8.666 1.00 98.38 361 ILE A O 1
ATOM 2713 N N . PHE A 1 362 ? 1.880 -4.388 -9.581 1.00 95.69 362 PHE A N 1
ATOM 2714 C CA . PHE A 1 362 ? 2.404 -4.107 -10.922 1.00 95.69 362 PHE A CA 1
ATOM 2715 C C . PHE A 1 362 ? 3.061 -2.719 -11.034 1.00 95.69 362 PHE A C 1
ATOM 2717 O O . PHE A 1 362 ? 3.004 -1.913 -10.099 1.00 95.69 362 PHE A O 1
ATOM 2724 N N . GLU A 1 363 ? 3.736 -2.462 -12.160 1.00 92.88 363 GLU A N 1
ATOM 2725 C CA . GLU A 1 363 ? 4.495 -1.219 -12.409 1.00 92.88 363 GLU A CA 1
ATOM 2726 C C . GLU A 1 363 ? 5.503 -0.878 -11.289 1.00 92.88 363 GLU A C 1
ATOM 2728 O O . GLU A 1 363 ? 5.767 0.274 -10.932 1.00 92.88 363 GLU A O 1
ATOM 2733 N N . GLY A 1 364 ? 6.086 -1.938 -10.723 1.00 94.38 364 GLY A N 1
ATOM 2734 C CA . GLY A 1 364 ? 6.923 -1.895 -9.533 1.00 94.38 364 GLY A CA 1
ATOM 2735 C C . GLY A 1 364 ? 6.088 -2.023 -8.261 1.00 94.38 364 GLY A C 1
ATOM 2736 O O . GLY A 1 364 ? 5.270 -1.156 -7.928 1.00 94.38 364 GLY A O 1
ATOM 2737 N N . THR A 1 365 ? 6.345 -3.088 -7.502 1.00 98.12 365 THR A N 1
ATOM 2738 C CA . THR A 1 365 ? 5.665 -3.332 -6.227 1.00 98.12 365 THR A CA 1
ATOM 2739 C C . THR A 1 365 ? 5.866 -2.166 -5.266 1.00 98.12 365 THR A C 1
ATOM 2741 O O . THR A 1 365 ? 6.838 -1.411 -5.364 1.00 98.12 365 THR A O 1
ATOM 2744 N N . ASN A 1 366 ? 4.998 -2.034 -4.268 1.00 98.56 366 ASN A N 1
ATOM 2745 C CA . ASN A 1 366 ? 5.165 -1.002 -3.245 1.00 98.56 366 ASN A CA 1
ATOM 2746 C C . ASN A 1 366 ? 6.474 -1.167 -2.437 1.00 98.56 366 ASN A C 1
ATOM 2748 O O . ASN A 1 366 ? 6.923 -0.216 -1.799 1.00 98.56 366 ASN A O 1
ATOM 2752 N N . GLN A 1 367 ? 7.138 -2.326 -2.486 1.00 98.19 367 GLN A N 1
ATOM 2753 C CA . GLN A 1 367 ? 8.500 -2.515 -1.971 1.00 98.19 367 GLN A CA 1
ATOM 2754 C C . GLN A 1 367 ? 9.550 -1.880 -2.893 1.00 98.19 367 GLN A C 1
ATOM 2756 O O . GLN A 1 367 ? 10.466 -1.224 -2.402 1.00 98.19 367 GLN A O 1
ATOM 2761 N N . ILE A 1 368 ? 9.396 -2.003 -4.215 1.00 96.06 368 ILE A N 1
ATOM 2762 C CA . ILE A 1 368 ? 10.240 -1.289 -5.183 1.00 96.06 368 ILE A CA 1
ATOM 2763 C C . ILE A 1 368 ? 10.064 0.222 -5.048 1.00 96.06 368 ILE A C 1
ATOM 2765 O O . ILE A 1 368 ? 11.062 0.936 -5.016 1.00 96.06 368 ILE A O 1
ATOM 2769 N N . GLN A 1 369 ? 8.837 0.712 -4.853 1.00 97.94 369 GLN A N 1
ATOM 2770 C CA . GLN A 1 369 ? 8.619 2.143 -4.609 1.00 97.94 369 GLN A CA 1
ATOM 2771 C C . GLN A 1 369 ? 9.361 2.620 -3.355 1.00 97.94 369 GLN A C 1
ATOM 2773 O O . GLN A 1 369 ? 10.093 3.606 -3.402 1.00 97.94 369 GLN A O 1
ATOM 2778 N N . ARG A 1 370 ? 9.262 1.872 -2.245 1.00 97.50 370 ARG A N 1
ATOM 2779 C CA . ARG A 1 370 ? 10.021 2.155 -1.013 1.00 97.50 370 ARG A CA 1
ATOM 2780 C C . ARG A 1 370 ? 11.534 2.138 -1.248 1.00 97.50 370 ARG A C 1
ATOM 2782 O O . ARG A 1 370 ? 12.230 2.989 -0.704 1.00 97.50 370 ARG A O 1
ATOM 2789 N N . MET A 1 371 ? 12.043 1.221 -2.073 1.00 95.56 371 MET A N 1
ATOM 2790 C CA . MET A 1 371 ? 13.461 1.170 -2.441 1.00 95.56 371 MET A CA 1
ATOM 2791 C C . MET A 1 371 ? 13.897 2.417 -3.224 1.00 95.56 371 MET A C 1
ATOM 2793 O O . MET A 1 371 ? 14.934 2.994 -2.901 1.00 95.56 371 MET A O 1
ATOM 2797 N N . VAL A 1 372 ? 13.119 2.854 -4.221 1.00 93.00 372 VAL A N 1
ATOM 2798 C CA . VAL A 1 372 ? 13.409 4.074 -4.999 1.00 93.00 372 VAL A CA 1
ATOM 2799 C C . VAL A 1 372 ? 13.413 5.301 -4.087 1.00 93.00 372 VAL A C 1
ATOM 2801 O O . VAL A 1 372 ? 14.362 6.085 -4.114 1.00 93.00 372 VAL A O 1
ATOM 2804 N N . ILE A 1 373 ? 12.406 5.424 -3.217 1.00 95.44 373 ILE A N 1
ATOM 2805 C CA . ILE A 1 373 ? 12.315 6.509 -2.234 1.00 95.44 373 ILE A CA 1
ATOM 2806 C C . ILE A 1 373 ? 13.529 6.480 -1.301 1.00 95.44 373 ILE A C 1
ATOM 2808 O O . ILE A 1 373 ? 14.229 7.481 -1.186 1.00 95.44 373 ILE A O 1
ATOM 2812 N N . SER A 1 374 ? 13.839 5.334 -0.693 1.00 94.75 374 SER A N 1
ATOM 2813 C CA . SER A 1 374 ? 14.975 5.185 0.224 1.00 94.75 374 SER A CA 1
ATOM 2814 C C . SER A 1 374 ? 16.304 5.570 -0.433 1.00 94.75 374 SER A C 1
ATOM 2816 O O . SER A 1 374 ? 17.058 6.355 0.137 1.00 94.75 374 SER A O 1
ATOM 2818 N N . ARG A 1 375 ? 16.562 5.111 -1.663 1.00 91.75 375 ARG A N 1
ATOM 2819 C CA . ARG A 1 375 ? 17.775 5.470 -2.416 1.00 91.75 375 ARG A CA 1
ATOM 2820 C C . ARG A 1 375 ? 17.854 6.954 -2.754 1.00 91.75 375 ARG A C 1
ATOM 2822 O O . ARG A 1 375 ? 18.950 7.495 -2.846 1.00 91.75 375 ARG A O 1
ATOM 2829 N N . SER A 1 376 ? 16.716 7.614 -2.965 1.00 91.19 376 SER A N 1
ATOM 2830 C CA . SER A 1 376 ? 16.695 9.059 -3.210 1.00 91.19 376 SER A CA 1
ATOM 2831 C C . SER A 1 376 ? 17.073 9.875 -1.967 1.00 91.19 376 SER A C 1
ATOM 2833 O O . SER A 1 376 ? 17.618 10.963 -2.116 1.00 91.19 376 SER A O 1
ATOM 2835 N N . LEU A 1 377 ? 16.829 9.344 -0.761 1.00 87.75 377 LEU A N 1
ATOM 2836 C CA . LEU A 1 377 ? 17.162 9.996 0.513 1.00 87.75 377 LEU A CA 1
ATOM 2837 C C . LEU A 1 377 ? 18.642 9.845 0.892 1.00 87.75 377 LEU A C 1
ATOM 2839 O O . LEU A 1 377 ? 19.185 10.713 1.563 1.00 87.75 377 LEU A O 1
ATOM 2843 N N . ASP A 1 378 ? 19.291 8.766 0.451 1.00 81.06 378 ASP A N 1
ATOM 2844 C CA . ASP A 1 378 ? 20.713 8.485 0.708 1.00 81.06 378 ASP A CA 1
ATOM 2845 C C . ASP A 1 378 ? 21.668 9.363 -0.132 1.00 81.06 378 ASP A C 1
ATOM 2847 O O . ASP A 1 378 ? 22.872 9.436 0.107 1.00 81.06 378 ASP A O 1
ATOM 2851 N N . ARG A 1 379 ? 21.145 10.077 -1.136 1.00 76.06 379 ARG A N 1
ATOM 2852 C CA . ARG A 1 379 ? 21.944 11.004 -1.949 1.00 76.06 379 ARG A CA 1
ATOM 2853 C C . ARG A 1 379 ? 22.168 12.307 -1.186 1.00 76.06 379 ARG A C 1
ATOM 2855 O O . ARG A 1 379 ? 21.215 13.029 -0.907 1.00 76.06 379 ARG A O 1
ATOM 2862 N N . ALA A 1 380 ? 23.430 12.622 -0.885 1.00 44.81 380 ALA A N 1
ATOM 2863 C CA . ALA A 1 380 ? 23.801 13.855 -0.194 1.00 44.81 380 ALA A CA 1
ATOM 2864 C C . ALA A 1 380 ? 23.264 15.109 -0.926 1.00 44.81 380 ALA A C 1
ATOM 2866 O O . ALA A 1 380 ? 23.377 15.195 -2.155 1.00 44.81 380 ALA A O 1
ATOM 2867 N N . PRO A 1 381 ? 22.718 16.103 -0.202 1.00 43.03 381 PRO A N 1
ATOM 2868 C CA . PRO A 1 381 ? 22.263 17.348 -0.808 1.00 43.03 381 PRO A CA 1
ATOM 2869 C C . PRO A 1 381 ? 23.482 18.159 -1.283 1.00 43.03 381 PRO A C 1
ATOM 2871 O O . PRO A 1 381 ? 24.233 18.677 -0.461 1.00 43.03 381 PRO A O 1
ATOM 2874 N N . GLY A 1 382 ? 23.696 18.250 -2.603 1.00 46.66 382 GLY A N 1
ATOM 2875 C CA . GLY A 1 382 ? 24.733 19.108 -3.206 1.00 46.66 382 GLY A CA 1
ATOM 2876 C C . GLY A 1 382 ? 25.709 18.458 -4.199 1.00 46.66 382 GLY A C 1
ATOM 2877 O O . GLY A 1 382 ? 26.669 19.111 -4.596 1.00 46.66 382 GLY A O 1
ATOM 2878 N N . GLY A 1 383 ? 25.507 17.204 -4.615 1.00 36.16 383 GLY A N 1
ATOM 2879 C CA . GLY A 1 383 ? 26.295 16.603 -5.702 1.00 36.16 383 GLY A CA 1
ATOM 2880 C C . GLY A 1 383 ? 25.898 17.154 -7.077 1.00 36.16 383 GLY A C 1
ATOM 2881 O O . GLY A 1 383 ? 24.733 17.066 -7.451 1.00 36.16 383 GLY A O 1
ATOM 2882 N N . ASP A 1 384 ? 26.873 17.709 -7.800 1.00 35.38 384 ASP A N 1
ATOM 2883 C CA . ASP A 1 384 ? 26.798 18.331 -9.132 1.00 35.38 384 ASP A CA 1
ATOM 2884 C C . ASP A 1 384 ? 25.757 17.681 -10.074 1.00 35.38 384 ASP A C 1
ATOM 2886 O O . ASP A 1 384 ? 25.879 16.519 -10.480 1.00 35.38 384 ASP A O 1
ATOM 2890 N N . HIS A 1 385 ? 24.709 18.438 -10.412 1.00 46.12 385 HIS A N 1
ATOM 2891 C CA . HIS A 1 385 ? 23.634 18.013 -11.305 1.00 46.12 385 HIS A CA 1
ATOM 2892 C C . HIS A 1 385 ? 24.130 17.987 -12.754 1.00 46.12 385 HIS A C 1
ATOM 2894 O O . HIS A 1 385 ? 24.006 18.963 -13.492 1.00 46.12 385 HIS A O 1
ATOM 2900 N N . ARG A 1 386 ? 24.647 16.837 -13.197 1.00 32.47 386 ARG A N 1
ATOM 2901 C CA . ARG A 1 386 ? 24.699 16.523 -14.630 1.00 32.47 386 ARG A CA 1
ATOM 2902 C C . ARG A 1 386 ? 23.373 15.885 -15.059 1.00 32.47 386 ARG A C 1
ATOM 2904 O O . ARG A 1 386 ? 22.932 14.951 -14.388 1.00 32.47 386 ARG A O 1
ATOM 2911 N N . PRO A 1 387 ? 22.759 16.317 -16.176 1.00 35.78 387 PRO A N 1
ATOM 2912 C CA . PRO A 1 387 ? 21.618 15.630 -16.764 1.00 35.78 387 PRO A CA 1
ATOM 2913 C C . PRO A 1 387 ? 22.137 14.333 -17.390 1.00 35.78 387 PRO A C 1
ATOM 2915 O O . PRO A 1 387 ? 22.658 14.309 -18.501 1.00 35.78 387 PRO A O 1
ATOM 2918 N N . GLY A 1 388 ? 22.097 13.253 -16.623 1.00 30.55 388 GLY A N 1
ATOM 2919 C CA . GLY A 1 388 ? 22.585 11.949 -17.040 1.00 30.55 388 GLY A CA 1
ATOM 2920 C C . GLY A 1 388 ? 21.853 10.885 -16.252 1.00 30.55 388 GLY A C 1
ATOM 2921 O O . GLY A 1 388 ? 21.965 10.835 -15.029 1.00 30.55 388 GLY A O 1
ATOM 2922 N N . GLY A 1 389 ? 21.073 10.075 -16.966 1.00 35.12 389 GLY A N 1
ATOM 2923 C CA . GLY A 1 389 ? 20.233 9.027 -16.406 1.00 35.12 389 GLY A CA 1
ATOM 2924 C C . GLY A 1 389 ? 20.946 8.180 -15.356 1.00 35.12 389 GLY A C 1
ATOM 2925 O O . GLY A 1 389 ? 22.143 7.903 -15.433 1.00 35.12 389 GLY A O 1
ATOM 2926 N N . LEU A 1 390 ? 20.163 7.758 -14.367 1.00 35.06 390 LEU A N 1
ATOM 2927 C CA . LEU A 1 390 ? 20.550 6.771 -13.371 1.00 35.06 390 LEU A CA 1
ATOM 2928 C C . LEU A 1 390 ? 21.292 5.604 -14.040 1.00 35.06 390 LEU A C 1
ATOM 2930 O O . LEU A 1 390 ? 20.701 4.844 -14.804 1.00 35.06 390 LEU A O 1
ATOM 2934 N N . SER A 1 391 ? 22.589 5.467 -13.751 1.00 31.34 391 SER A N 1
ATOM 2935 C CA . SER A 1 391 ? 23.400 4.349 -14.235 1.00 31.34 391 SER A CA 1
ATOM 2936 C C . SER A 1 391 ? 22.755 2.999 -13.848 1.00 31.34 391 SER A C 1
ATOM 2938 O O . SER A 1 391 ? 22.391 2.823 -12.673 1.00 31.34 391 SER A O 1
ATOM 2940 N N . PRO A 1 392 ? 22.677 2.014 -14.773 1.00 37.34 392 PRO A N 1
ATOM 2941 C CA . PRO A 1 392 ? 22.116 0.678 -14.527 1.00 37.34 392 PRO A CA 1
ATOM 2942 C C . PRO A 1 392 ? 22.800 -0.106 -13.395 1.00 37.34 392 PRO A C 1
ATOM 2944 O O . PRO A 1 392 ? 22.261 -1.094 -12.902 1.00 37.34 392 PRO A O 1
ATOM 2947 N N . THR A 1 393 ? 23.987 0.316 -12.952 1.00 30.61 393 THR A N 1
ATOM 2948 C CA . THR A 1 393 ? 24.792 -0.392 -11.943 1.00 30.61 393 THR A CA 1
ATOM 2949 C C . THR A 1 393 ? 24.258 -0.298 -10.511 1.00 30.61 393 THR A C 1
ATOM 2951 O O . THR A 1 393 ? 24.718 -1.038 -9.646 1.00 30.61 393 THR A O 1
ATOM 2954 N N . SER A 1 394 ? 23.263 0.549 -10.234 1.00 33.72 394 SER A N 1
ATOM 2955 C CA . SER A 1 394 ? 22.751 0.763 -8.868 1.00 33.72 394 SER A CA 1
ATOM 2956 C C . SER A 1 394 ? 21.651 -0.216 -8.417 1.00 33.72 394 SER A C 1
ATOM 2958 O O . SER A 1 394 ? 21.147 -0.099 -7.300 1.00 33.72 394 SER A O 1
ATOM 2960 N N . TYR A 1 395 ? 21.285 -1.208 -9.240 1.00 34.22 395 TYR A N 1
ATOM 2961 C CA . TYR A 1 395 ? 20.247 -2.204 -8.919 1.00 34.22 395 TYR A CA 1
ATOM 2962 C C . TYR A 1 395 ? 20.762 -3.536 -8.348 1.00 34.22 395 TYR A C 1
ATOM 2964 O O . TYR A 1 395 ? 19.950 -4.379 -7.973 1.00 34.22 395 TYR A O 1
ATOM 2972 N N . ALA A 1 396 ? 22.075 -3.738 -8.216 1.00 31.47 396 ALA A N 1
ATOM 2973 C CA . ALA A 1 396 ? 22.605 -4.965 -7.625 1.00 31.47 396 ALA A CA 1
ATOM 2974 C C . ALA A 1 396 ? 22.416 -4.979 -6.094 1.00 31.47 396 ALA A C 1
ATOM 2976 O O . ALA A 1 396 ? 22.940 -4.120 -5.386 1.00 31.47 396 ALA A O 1
ATOM 2977 N N . LEU A 1 397 ? 21.690 -5.975 -5.572 1.00 29.80 397 LEU A N 1
ATOM 2978 C CA . LEU A 1 397 ? 21.802 -6.368 -4.162 1.00 29.80 397 LEU A CA 1
ATOM 2979 C C . LEU A 1 397 ? 23.261 -6.781 -3.879 1.00 29.80 397 LEU A C 1
ATOM 2981 O O . LEU A 1 397 ? 23.875 -7.413 -4.744 1.00 29.80 397 LEU A O 1
ATOM 2985 N N . PRO A 1 398 ? 23.832 -6.471 -2.700 1.00 29.05 398 PRO A N 1
ATOM 2986 C CA . PRO A 1 398 ? 25.179 -6.915 -2.368 1.00 29.05 398 PRO A CA 1
ATOM 2987 C C . PRO A 1 398 ? 25.233 -8.447 -2.352 1.00 29.05 398 PRO A C 1
ATOM 2989 O O . PRO A 1 398 ? 24.557 -9.109 -1.562 1.00 29.05 398 PRO A O 1
ATOM 2992 N N . VAL A 1 399 ? 26.047 -9.011 -3.244 1.00 33.12 399 VAL A N 1
ATOM 2993 C CA . VAL A 1 399 ? 26.373 -10.439 -3.272 1.00 33.12 399 VAL A CA 1
ATOM 2994 C C . VAL A 1 399 ? 27.189 -10.746 -2.016 1.00 33.12 399 VAL A C 1
ATOM 2996 O O . VAL A 1 399 ? 28.284 -10.215 -1.836 1.00 33.12 399 VAL A O 1
ATOM 2999 N N . ARG A 1 400 ? 26.656 -11.587 -1.121 1.00 32.84 400 ARG A N 1
ATOM 3000 C CA . ARG A 1 400 ? 27.432 -12.141 -0.000 1.00 32.84 400 ARG A CA 1
ATOM 3001 C C . ARG A 1 400 ? 28.596 -12.977 -0.557 1.00 32.84 400 ARG A C 1
ATOM 3003 O O . ARG A 1 400 ? 28.370 -13.756 -1.483 1.00 32.84 400 ARG A O 1
ATOM 3010 N N . PRO A 1 401 ? 29.811 -12.875 0.009 1.00 30.44 401 PRO A N 1
ATOM 3011 C CA . PRO A 1 401 ? 30.928 -13.709 -0.415 1.00 30.44 401 PRO A CA 1
ATOM 3012 C C . PRO A 1 401 ? 30.648 -15.191 -0.097 1.00 30.44 401 PRO A C 1
ATOM 3014 O O . PRO A 1 401 ? 29.918 -15.489 0.857 1.00 30.44 401 PRO A O 1
ATOM 3017 N N . PRO A 1 402 ? 31.212 -16.130 -0.879 1.00 30.45 402 PRO A N 1
ATOM 3018 C CA . PRO A 1 402 ? 30.979 -17.555 -0.688 1.00 30.45 402 PRO A CA 1
ATOM 3019 C C . PRO A 1 402 ? 31.538 -18.013 0.664 1.00 30.45 402 PRO A C 1
ATOM 3021 O O . PRO A 1 402 ? 32.694 -17.751 0.998 1.00 30.45 402 PRO A O 1
ATOM 3024 N N . ARG A 1 403 ? 30.707 -18.714 1.444 1.00 34.31 403 ARG A N 1
ATOM 3025 C CA . ARG A 1 403 ? 31.150 -19.434 2.643 1.00 34.31 403 ARG A CA 1
ATOM 3026 C C . ARG A 1 403 ? 31.987 -20.644 2.220 1.00 34.31 403 ARG A C 1
ATOM 3028 O O . ARG A 1 403 ? 31.605 -21.387 1.319 1.00 34.31 403 ARG A O 1
ATOM 3035 N N . THR A 1 404 ? 33.119 -20.826 2.887 1.00 30.31 404 THR A N 1
ATOM 3036 C CA . THR A 1 404 ? 34.004 -21.990 2.784 1.00 30.31 404 THR A CA 1
ATOM 3037 C C . THR A 1 404 ? 33.262 -23.292 3.126 1.00 30.31 404 THR A C 1
ATOM 3039 O O . THR A 1 404 ? 32.392 -23.283 3.999 1.00 30.31 404 THR A O 1
ATOM 3042 N N . PRO A 1 405 ? 33.586 -24.422 2.468 1.00 29.80 405 PRO A N 1
ATOM 3043 C CA . PRO A 1 405 ? 32.849 -25.667 2.642 1.00 29.80 405 PRO A CA 1
ATOM 3044 C C . PRO A 1 405 ? 33.295 -26.393 3.919 1.00 29.80 405 PRO A C 1
ATOM 3046 O O . PRO A 1 405 ? 34.467 -26.748 4.049 1.00 29.80 405 PRO A O 1
ATOM 3049 N N . SER A 1 406 ? 32.366 -26.647 4.846 1.00 31.16 406 SER A N 1
ATOM 3050 C CA . SER A 1 406 ? 32.547 -27.651 5.903 1.00 31.16 406 SER A CA 1
ATOM 3051 C C . SER A 1 406 ? 31.925 -28.991 5.483 1.00 31.16 406 SER A C 1
ATOM 3053 O O . SER A 1 406 ? 31.128 -29.074 4.550 1.00 31.16 406 SER A O 1
ATOM 3055 N N . ALA A 1 407 ? 32.425 -30.055 6.103 1.00 31.44 407 ALA A N 1
ATOM 3056 C CA . ALA A 1 407 ? 32.498 -31.409 5.578 1.00 31.44 407 ALA A CA 1
ATOM 3057 C C . ALA A 1 407 ? 31.157 -32.126 5.324 1.00 31.44 407 ALA A C 1
ATOM 3059 O O . ALA A 1 407 ? 30.166 -31.954 6.026 1.00 31.44 407 ALA A O 1
ATOM 3060 N N . ARG A 1 408 ? 31.208 -33.004 4.313 1.00 30.83 408 ARG A N 1
ATOM 3061 C CA . ARG A 1 408 ? 30.178 -33.949 3.864 1.00 30.83 408 ARG A CA 1
ATOM 3062 C C . ARG A 1 408 ? 29.674 -34.851 5.000 1.00 30.83 408 ARG A C 1
ATOM 3064 O O . ARG A 1 408 ? 30.474 -35.556 5.608 1.00 30.83 408 ARG A O 1
ATOM 3071 N N . LEU A 1 409 ? 28.353 -34.957 5.142 1.00 31.03 409 LEU A N 1
ATOM 3072 C CA . LEU A 1 409 ? 27.681 -36.154 5.656 1.00 31.03 409 LEU A CA 1
ATOM 3073 C C . LEU A 1 409 ? 26.917 -36.810 4.498 1.00 31.03 409 LEU A C 1
ATOM 3075 O O . LEU A 1 409 ? 26.280 -36.140 3.688 1.00 31.03 409 LEU A O 1
ATOM 3079 N N . GLN A 1 410 ? 27.110 -38.118 4.363 1.00 30.50 410 GLN A N 1
ATOM 3080 C CA . GLN A 1 410 ? 26.706 -38.945 3.230 1.00 30.50 410 GLN A CA 1
ATOM 3081 C C . GLN A 1 410 ? 25.207 -39.279 3.311 1.00 30.50 410 GLN A C 1
ATOM 3083 O O . GLN A 1 410 ? 24.747 -39.784 4.331 1.00 30.50 410 GLN A O 1
ATOM 3088 N N . HIS A 1 411 ? 24.460 -39.035 2.231 1.00 30.66 411 HIS A N 1
ATOM 3089 C CA . HIS A 1 411 ? 23.093 -39.536 2.063 1.00 30.66 411 HIS A CA 1
ATOM 3090 C C . HIS A 1 411 ? 23.107 -41.002 1.597 1.00 30.66 411 HIS A C 1
ATOM 3092 O O . HIS A 1 411 ? 23.805 -41.348 0.643 1.00 30.66 411 HIS A O 1
ATOM 3098 N N . ALA A 1 412 ? 22.314 -41.842 2.265 1.00 32.44 412 ALA A N 1
ATOM 3099 C CA . ALA A 1 412 ? 21.966 -43.199 1.839 1.00 32.44 412 ALA A CA 1
ATOM 3100 C C . ALA A 1 412 ? 20.896 -43.174 0.714 1.00 32.44 412 ALA A C 1
ATOM 3102 O O . ALA A 1 412 ? 20.164 -42.186 0.611 1.00 32.44 412 ALA A O 1
ATOM 3103 N N . PRO A 1 413 ? 20.802 -44.216 -0.140 1.00 32.34 413 PRO A N 1
ATOM 3104 C CA . PRO A 1 413 ? 19.971 -44.199 -1.348 1.00 32.34 413 PRO A CA 1
ATOM 3105 C C . PRO A 1 413 ? 18.484 -44.494 -1.060 1.00 32.34 413 PRO A C 1
ATOM 3107 O O . PRO A 1 413 ? 18.173 -45.099 -0.031 1.00 32.34 413 PRO A O 1
ATOM 3110 N N . PRO A 1 414 ? 17.559 -44.111 -1.964 1.00 33.31 414 PRO A N 1
ATOM 3111 C CA . PRO A 1 414 ? 16.128 -44.325 -1.776 1.00 33.31 414 PRO A CA 1
ATOM 3112 C C . PRO A 1 414 ? 15.737 -45.782 -2.072 1.00 33.31 414 PRO A C 1
ATOM 3114 O O . PRO A 1 414 ? 16.271 -46.403 -2.994 1.00 33.31 414 PRO A O 1
ATOM 3117 N N . GLN A 1 415 ? 14.792 -46.320 -1.298 1.00 31.48 415 GLN A N 1
ATOM 3118 C CA . GLN A 1 415 ? 14.137 -47.605 -1.574 1.00 31.48 415 GLN A CA 1
ATOM 3119 C C . GLN A 1 415 ? 12.850 -47.419 -2.404 1.00 31.48 415 GLN A C 1
ATOM 3121 O O . GLN A 1 415 ? 12.262 -46.337 -2.356 1.00 31.48 415 GLN A O 1
ATOM 3126 N N . PRO A 1 416 ? 12.431 -48.438 -3.184 1.00 31.91 416 PRO A N 1
ATOM 3127 C CA . PRO A 1 416 ? 11.407 -48.297 -4.214 1.00 31.91 416 PRO A CA 1
ATOM 3128 C C . PRO A 1 416 ? 9.976 -48.556 -3.716 1.00 31.91 416 PRO A C 1
ATOM 3130 O O . PRO A 1 416 ? 9.751 -49.309 -2.770 1.00 31.91 416 PRO A O 1
ATOM 3133 N N . ASP A 1 417 ? 9.029 -47.947 -4.435 1.00 39.38 417 ASP A N 1
ATOM 3134 C CA . ASP A 1 417 ? 7.573 -48.067 -4.308 1.00 39.38 417 ASP A CA 1
ATOM 3135 C C . ASP A 1 417 ? 7.062 -49.515 -4.334 1.00 39.38 417 ASP A C 1
ATOM 3137 O O . ASP A 1 417 ? 7.303 -50.253 -5.294 1.00 39.38 417 ASP A O 1
ATOM 3141 N N . THR A 1 418 ? 6.224 -49.873 -3.356 1.00 31.23 418 THR A N 1
ATOM 3142 C CA . THR A 1 418 ? 5.279 -50.993 -3.479 1.00 31.23 418 THR A CA 1
ATOM 3143 C C . THR A 1 418 ? 3.921 -50.668 -2.848 1.00 31.23 418 THR A C 1
ATOM 3145 O O . THR A 1 418 ? 3.819 -50.512 -1.637 1.00 31.23 418 THR A O 1
ATOM 3148 N N . ALA A 1 419 ? 2.912 -50.606 -3.725 1.00 32.22 419 ALA A N 1
ATOM 3149 C CA . ALA A 1 419 ? 1.492 -50.974 -3.609 1.00 32.22 419 ALA A CA 1
ATOM 3150 C C . ALA A 1 419 ? 0.728 -50.809 -2.270 1.00 32.22 419 ALA A C 1
ATOM 3152 O O . ALA A 1 419 ? 1.012 -51.462 -1.269 1.00 32.22 419 ALA A O 1
ATOM 3153 N N . GLN A 1 420 ? -0.373 -50.045 -2.338 1.00 35.78 420 GLN A N 1
ATOM 3154 C CA . GLN A 1 420 ? -1.479 -50.026 -1.366 1.00 35.78 420 GLN A CA 1
ATOM 3155 C C . GLN A 1 420 ? -2.185 -51.388 -1.233 1.00 35.78 420 GLN A C 1
ATOM 3157 O O . GLN A 1 420 ? -2.325 -52.112 -2.223 1.00 35.78 420 GLN A O 1
ATOM 3162 N N . PRO A 1 421 ? -2.779 -51.647 -0.052 1.00 32.16 421 PRO A N 1
ATOM 3163 C CA . PRO A 1 421 ? -4.185 -52.044 -0.036 1.00 32.16 421 PRO A CA 1
ATOM 3164 C C . PRO A 1 421 ? -5.048 -51.292 1.001 1.00 32.16 421 PRO A C 1
ATOM 3166 O O . PRO A 1 421 ? -4.672 -51.095 2.152 1.00 32.16 421 PRO A O 1
ATOM 3169 N N . ASP A 1 422 ? -6.217 -50.884 0.510 1.00 31.91 422 ASP A N 1
ATOM 3170 C CA . ASP A 1 422 ? -7.550 -50.709 1.104 1.00 31.91 422 ASP A CA 1
ATOM 3171 C C . ASP A 1 422 ? -7.813 -50.559 2.627 1.00 31.91 422 ASP A C 1
ATOM 3173 O O . ASP A 1 422 ? -7.588 -51.446 3.445 1.00 31.91 422 ASP A O 1
ATOM 3177 N N . THR A 1 423 ? -8.599 -49.503 2.901 1.00 42.38 423 THR A N 1
ATOM 3178 C CA . THR A 1 423 ? -9.701 -49.360 3.887 1.00 42.38 423 THR A CA 1
ATOM 3179 C C . THR A 1 423 ? -9.409 -49.161 5.384 1.00 42.38 423 THR A C 1
ATOM 3181 O O . THR A 1 423 ? -9.277 -50.107 6.148 1.00 42.38 423 THR A O 1
ATOM 3184 N N . ALA A 1 424 ? -9.520 -47.903 5.833 1.00 33.09 424 ALA A N 1
ATOM 3185 C CA . ALA A 1 424 ? -10.282 -47.457 7.014 1.00 33.09 424 ALA A CA 1
ATOM 3186 C C . ALA A 1 424 ? -10.305 -45.913 7.030 1.00 33.09 424 ALA A C 1
ATOM 3188 O O . ALA A 1 424 ? -9.310 -45.282 6.682 1.00 33.09 424 ALA A O 1
ATOM 3189 N N . GLY A 1 425 ? -11.440 -45.293 7.377 1.00 35.34 425 GLY A N 1
ATOM 3190 C CA . GLY A 1 425 ? -11.576 -43.827 7.430 1.00 35.34 425 GLY A CA 1
ATOM 3191 C C . GLY A 1 425 ? -10.543 -43.157 8.355 1.00 35.34 425 GLY A C 1
ATOM 3192 O O . GLY A 1 425 ? -10.027 -43.817 9.260 1.00 35.34 425 GLY A O 1
ATOM 3193 N N . PRO A 1 426 ? -10.225 -41.862 8.155 1.00 31.62 426 PRO A N 1
ATOM 3194 C CA . PRO A 1 426 ? -9.139 -41.219 8.884 1.00 31.62 426 PRO A CA 1
ATOM 3195 C C . PRO A 1 426 ? -9.448 -41.178 10.392 1.00 31.62 426 PRO A C 1
ATOM 3197 O O . PRO A 1 426 ? -10.577 -40.847 10.778 1.00 31.62 426 PRO A O 1
ATOM 3200 N N . PRO A 1 427 ? -8.474 -41.507 11.259 1.00 32.81 427 PRO A N 1
ATOM 3201 C CA . PRO A 1 427 ? -8.658 -41.439 12.698 1.00 32.81 427 PRO A CA 1
ATOM 3202 C C . PRO A 1 427 ? -8.781 -39.975 13.136 1.00 32.81 427 PRO A C 1
ATOM 3204 O O . PRO A 1 427 ? -8.123 -39.079 12.608 1.00 32.81 427 PRO A O 1
ATOM 3207 N N . ARG A 1 428 ? -9.635 -39.727 14.132 1.00 37.16 428 ARG A N 1
ATOM 3208 C CA . ARG A 1 428 ? -9.694 -38.442 14.836 1.00 37.16 428 ARG A CA 1
ATOM 3209 C C . ARG A 1 428 ? -8.338 -38.195 15.504 1.00 37.16 428 ARG A C 1
ATOM 3211 O O . ARG A 1 428 ? -7.999 -38.907 16.444 1.00 37.16 428 ARG A O 1
ATOM 3218 N N . HIS A 1 429 ? -7.593 -37.194 15.040 1.00 34.88 429 HIS A N 1
ATOM 3219 C CA . HIS A 1 429 ? -6.397 -36.717 15.731 1.00 34.88 429 HIS A CA 1
ATOM 3220 C C . HIS A 1 429 ? -6.782 -36.153 17.108 1.00 34.88 429 HIS A C 1
ATOM 3222 O O . HIS A 1 429 ? -7.575 -35.215 17.215 1.00 34.88 429 HIS A O 1
ATOM 3228 N N . THR A 1 430 ? -6.241 -36.753 18.164 1.00 36.12 430 THR A N 1
ATOM 3229 C CA . THR A 1 430 ? -6.252 -36.232 19.532 1.00 36.12 430 THR A CA 1
ATOM 3230 C C . THR A 1 430 ? -5.290 -35.040 19.644 1.00 36.12 430 THR A C 1
ATOM 3232 O O . THR A 1 430 ? -4.219 -35.029 19.044 1.00 36.12 430 THR A O 1
ATOM 3235 N N . ARG A 1 431 ? -5.707 -34.001 20.381 1.00 42.50 431 ARG A N 1
ATOM 3236 C CA . ARG A 1 431 ? -5.015 -32.712 20.595 1.00 42.50 431 ARG A CA 1
ATOM 3237 C C . ARG A 1 431 ? -3.798 -32.827 21.539 1.00 42.50 431 ARG A C 1
ATOM 3239 O O . ARG A 1 431 ? -3.790 -32.179 22.577 1.00 42.50 431 ARG A O 1
ATOM 3246 N N . GLU A 1 432 ? -2.804 -33.654 21.232 1.00 41.81 432 GLU A N 1
ATOM 3247 C CA . GLU A 1 432 ? -1.674 -33.892 22.159 1.00 41.81 432 GLU A CA 1
ATOM 3248 C C . GLU A 1 432 ? -0.314 -33.301 21.743 1.00 41.81 432 GLU A C 1
ATOM 3250 O O . GLU A 1 432 ? 0.670 -33.533 22.433 1.00 41.81 432 GLU A O 1
ATOM 3255 N N . GLY A 1 433 ? -0.220 -32.473 20.697 1.00 45.09 433 GLY A N 1
ATOM 3256 C CA . GLY A 1 433 ? 1.088 -31.937 20.276 1.00 45.09 433 GLY A CA 1
ATOM 3257 C C . GLY A 1 433 ? 1.042 -30.588 19.573 1.00 45.09 433 GLY A C 1
ATOM 3258 O O . GLY A 1 433 ? 1.395 -30.525 18.412 1.00 45.09 433 GLY A O 1
ATOM 3259 N N . ILE A 1 434 ? 0.519 -29.537 20.219 1.00 50.84 434 ILE A N 1
ATOM 3260 C CA . ILE A 1 434 ? 0.583 -28.155 19.675 1.00 50.84 434 ILE A CA 1
ATOM 3261 C C . ILE A 1 434 ? 0.942 -27.113 20.765 1.00 50.84 434 ILE A C 1
ATOM 3263 O O . ILE A 1 434 ? 1.224 -25.959 20.470 1.00 50.84 434 ILE A O 1
ATOM 3267 N N . THR A 1 435 ? 0.949 -27.472 22.054 1.00 59.62 435 THR A N 1
ATOM 3268 C CA . THR A 1 435 ? 1.020 -26.491 23.157 1.00 59.62 435 THR A CA 1
ATOM 3269 C C . THR A 1 435 ? 2.344 -26.544 23.914 1.00 59.62 435 THR A C 1
ATOM 3271 O O . THR A 1 435 ? 2.839 -27.629 24.226 1.00 59.62 435 THR A O 1
ATOM 3274 N N . MET A 1 436 ? 2.877 -25.381 24.305 1.00 73.69 436 MET A N 1
ATOM 3275 C CA . MET A 1 436 ? 3.975 -25.302 25.276 1.00 73.69 436 MET A CA 1
ATOM 3276 C C . MET A 1 436 ? 3.526 -25.921 26.605 1.00 73.69 436 MET A C 1
ATOM 3278 O O . MET A 1 436 ? 2.563 -25.462 27.215 1.00 73.69 436 MET A O 1
ATOM 3282 N N . GLN A 1 437 ? 4.212 -26.977 27.042 1.00 74.81 437 GLN A N 1
ATOM 3283 C CA . GLN A 1 437 ? 3.895 -27.670 28.289 1.00 74.81 437 GLN A CA 1
ATOM 3284 C C . GLN A 1 437 ? 4.296 -26.814 29.498 1.00 74.81 437 GLN A C 1
ATOM 3286 O O . GLN A 1 437 ? 5.417 -26.312 29.565 1.00 74.81 437 GLN A O 1
ATOM 3291 N N . VAL A 1 438 ? 3.360 -26.627 30.432 1.00 82.69 438 VAL A N 1
ATOM 3292 C CA . VAL A 1 438 ? 3.577 -25.887 31.688 1.00 82.69 438 VAL A CA 1
ATOM 3293 C C . VAL A 1 438 ? 4.107 -26.811 32.788 1.00 82.69 438 VAL A C 1
ATOM 3295 O O . VAL A 1 438 ? 4.925 -26.384 33.603 1.00 82.69 438 VAL A O 1
ATOM 3298 N N . ASN A 1 439 ? 3.677 -28.074 32.795 1.00 87.50 439 ASN A N 1
ATOM 3299 C CA . ASN A 1 439 ? 4.148 -29.080 33.740 1.00 87.50 439 ASN A CA 1
ATOM 3300 C C . ASN A 1 439 ? 5.642 -29.360 33.551 1.00 87.50 439 ASN A C 1
ATOM 3302 O O . ASN A 1 439 ? 6.147 -29.320 32.431 1.00 87.50 439 ASN A O 1
ATOM 3306 N N . ASP A 1 440 ? 6.340 -29.651 34.649 1.00 88.81 440 ASP A N 1
ATOM 3307 C CA . ASP A 1 440 ? 7.763 -30.019 34.639 1.00 88.81 440 ASP A CA 1
ATOM 3308 C C . ASP A 1 440 ? 8.678 -28.928 34.043 1.00 88.81 440 ASP A C 1
ATOM 3310 O O . ASP A 1 440 ? 9.760 -29.200 33.518 1.00 88.81 440 ASP A O 1
ATOM 3314 N N . THR A 1 441 ? 8.254 -27.665 34.147 1.00 94.88 441 THR A N 1
ATOM 3315 C CA . THR A 1 441 ? 9.044 -26.481 33.784 1.00 94.88 441 THR A CA 1
ATOM 3316 C C . THR A 1 441 ? 9.185 -25.541 34.974 1.00 94.88 441 THR A C 1
ATOM 3318 O O . THR A 1 441 ? 8.357 -25.539 35.886 1.00 94.88 441 THR A O 1
ATOM 3321 N N . ALA A 1 442 ? 10.236 -24.722 34.976 1.00 97.81 442 ALA A N 1
ATOM 3322 C CA . ALA A 1 442 ? 10.341 -23.595 35.892 1.00 97.81 442 ALA A CA 1
ATOM 3323 C C . ALA A 1 442 ? 9.663 -22.351 35.299 1.00 97.81 442 ALA A C 1
ATOM 3325 O O . ALA A 1 442 ? 9.764 -22.075 34.094 1.00 97.81 442 ALA A O 1
ATOM 3326 N N . ALA A 1 443 ? 9.019 -21.573 36.169 1.00 98.44 443 ALA A N 1
ATOM 3327 C CA . ALA A 1 443 ? 8.402 -20.298 35.827 1.00 98.44 443 ALA A CA 1
ATOM 3328 C C . ALA A 1 443 ? 8.793 -19.201 36.823 1.00 98.44 443 ALA A C 1
ATOM 3330 O O . ALA A 1 443 ? 8.787 -19.420 38.031 1.00 98.44 443 ALA A O 1
ATOM 3331 N N . ILE A 1 444 ? 9.085 -18.002 36.323 1.00 98.81 444 ILE A N 1
ATOM 3332 C CA . ILE A 1 444 ? 9.315 -16.809 37.146 1.00 98.81 444 ILE A CA 1
ATOM 3333 C C . ILE A 1 444 ? 8.058 -15.944 37.122 1.00 98.81 444 ILE A C 1
ATOM 3335 O O . ILE A 1 444 ? 7.552 -15.618 36.048 1.00 98.81 444 ILE A O 1
ATOM 3339 N N . VAL A 1 445 ? 7.587 -15.513 38.293 1.00 98.69 445 VAL A N 1
ATOM 3340 C CA . VAL A 1 445 ? 6.508 -14.522 38.407 1.00 98.69 445 VAL A CA 1
ATOM 3341 C C . VAL A 1 445 ? 6.962 -13.379 39.304 1.00 98.69 445 VAL A C 1
ATOM 3343 O O . VAL A 1 445 ? 7.164 -13.568 40.501 1.00 98.69 445 VAL A O 1
ATOM 3346 N N . THR A 1 446 ? 7.124 -12.181 38.743 1.00 98.50 446 THR A N 1
ATOM 3347 C CA . THR A 1 446 ? 7.503 -10.998 39.535 1.00 98.50 446 THR A CA 1
ATOM 3348 C C . THR A 1 446 ? 6.274 -10.333 40.136 1.00 98.50 446 THR A C 1
ATOM 3350 O O . THR A 1 446 ? 5.207 -10.356 39.529 1.00 98.50 446 THR A O 1
ATOM 3353 N N . GLY A 1 447 ? 6.394 -9.747 41.330 1.00 95.94 447 GLY A N 1
ATOM 3354 C CA . GLY A 1 447 ? 5.226 -9.319 42.108 1.00 95.94 447 GLY A CA 1
ATOM 3355 C C . GLY A 1 447 ? 4.387 -10.511 42.587 1.00 95.94 447 GLY A C 1
ATOM 3356 O O . GLY A 1 447 ? 3.170 -10.397 42.738 1.00 95.94 447 GLY A O 1
ATOM 3357 N N . GLY A 1 448 ? 5.015 -11.684 42.723 1.00 95.38 448 GLY A N 1
ATOM 3358 C CA . GLY A 1 448 ? 4.347 -12.966 42.947 1.00 95.38 448 GLY A CA 1
ATOM 3359 C C . GLY A 1 448 ? 3.741 -13.142 44.343 1.00 95.38 448 GLY A C 1
ATOM 3360 O O . GLY A 1 448 ? 3.051 -14.130 44.573 1.00 95.38 448 GLY A O 1
ATOM 3361 N N . ALA A 1 449 ? 3.964 -12.211 45.277 1.00 93.56 449 ALA A N 1
ATOM 3362 C CA . ALA A 1 449 ? 3.424 -12.303 46.635 1.00 93.56 449 ALA A CA 1
ATOM 3363 C C . ALA A 1 449 ? 2.008 -11.718 46.778 1.00 93.56 449 ALA A C 1
ATOM 3365 O O . ALA A 1 449 ? 1.340 -11.979 47.778 1.00 93.56 449 ALA A O 1
ATOM 3366 N N . SER A 1 450 ? 1.513 -10.936 45.806 1.00 90.88 450 SER A N 1
ATOM 3367 C CA . SER A 1 450 ? 0.176 -10.331 45.899 1.00 90.88 450 SER A CA 1
ATOM 3368 C C . SER A 1 450 ? -0.518 -10.095 44.550 1.00 90.88 450 SER A C 1
ATOM 3370 O O . SER A 1 450 ? 0.092 -10.148 43.482 1.00 90.88 450 SER A O 1
ATOM 3372 N N . GLY A 1 451 ? -1.828 -9.823 44.594 1.00 91.75 451 GLY A N 1
ATOM 3373 C CA . GLY A 1 451 ? -2.610 -9.363 43.441 1.00 91.75 451 GLY A CA 1
ATOM 3374 C C . GLY A 1 451 ? -2.523 -10.279 42.213 1.00 91.75 451 GLY A C 1
ATOM 3375 O O . GLY A 1 451 ? -2.763 -11.480 42.312 1.00 91.75 451 GLY A O 1
ATOM 3376 N N . LEU A 1 452 ? -2.199 -9.688 41.054 1.00 94.88 452 LEU A N 1
ATOM 3377 C CA . LEU A 1 452 ? -2.088 -10.393 39.768 1.00 94.88 452 LEU A CA 1
ATOM 3378 C C . LEU A 1 452 ? -0.983 -11.454 39.779 1.00 94.88 452 LEU A C 1
ATOM 3380 O O . LEU A 1 452 ? -1.175 -12.551 39.254 1.00 94.88 452 LEU A O 1
ATOM 3384 N N . GLY A 1 453 ? 0.166 -11.124 40.377 1.00 96.06 453 GLY A N 1
ATOM 3385 C CA . GLY A 1 453 ? 1.319 -12.014 40.416 1.00 96.06 453 GLY A CA 1
ATOM 3386 C C . GLY A 1 453 ? 1.044 -13.239 41.279 1.00 96.06 453 GLY A C 1
ATOM 3387 O O . GLY A 1 453 ? 1.277 -14.350 40.819 1.00 96.06 453 GLY A O 1
ATOM 3388 N N . ALA A 1 454 ? 0.454 -13.068 42.466 1.00 95.88 454 ALA A N 1
ATOM 3389 C CA . ALA A 1 454 ? 0.076 -14.202 43.316 1.00 95.88 454 ALA A CA 1
ATOM 3390 C C . ALA A 1 454 ? -0.930 -15.143 42.642 1.00 95.88 454 ALA A C 1
ATOM 3392 O O . ALA A 1 454 ? -0.741 -16.357 42.665 1.00 95.88 454 ALA A O 1
ATOM 3393 N N . ALA A 1 455 ? -1.967 -14.597 41.994 1.00 96.62 455 ALA A N 1
ATOM 3394 C CA . ALA A 1 455 ? -2.941 -15.410 41.266 1.00 96.62 455 ALA A CA 1
ATOM 3395 C C . ALA A 1 455 ? -2.297 -16.169 40.094 1.00 96.62 455 ALA A C 1
ATOM 3397 O O . ALA A 1 455 ? -2.598 -17.337 39.870 1.00 96.62 455 ALA A O 1
ATOM 3398 N N . THR A 1 456 ? -1.371 -15.526 39.375 1.00 98.00 456 THR A N 1
ATOM 3399 C CA . THR A 1 456 ? -0.645 -16.159 38.264 1.00 98.00 456 THR A CA 1
ATOM 3400 C C . THR A 1 456 ? 0.312 -17.243 38.756 1.00 98.00 456 THR A C 1
ATOM 3402 O O . THR A 1 456 ? 0.375 -18.317 38.164 1.00 98.00 456 THR A O 1
ATOM 3405 N N . ALA A 1 457 ? 1.030 -16.990 39.852 1.00 97.94 457 ALA A N 1
ATOM 3406 C CA . ALA A 1 457 ? 1.942 -17.949 40.461 1.00 97.94 457 ALA A CA 1
ATOM 3407 C C . ALA A 1 457 ? 1.195 -19.198 40.958 1.00 97.94 457 ALA A C 1
ATOM 3409 O O . ALA A 1 457 ? 1.616 -20.312 40.661 1.00 97.94 457 ALA A O 1
ATOM 3410 N N . ALA A 1 458 ? 0.049 -19.018 41.625 1.00 97.25 458 ALA A N 1
ATOM 3411 C CA . ALA A 1 458 ? -0.816 -20.122 42.039 1.00 97.25 458 ALA A CA 1
ATOM 3412 C C . ALA A 1 458 ? -1.328 -20.932 40.839 1.00 97.25 458 ALA A C 1
ATOM 3414 O O . ALA A 1 458 ? -1.190 -22.150 40.821 1.00 97.25 458 ALA A O 1
ATOM 3415 N N . ALA A 1 459 ? -1.831 -20.265 39.797 1.00 97.06 459 ALA A N 1
ATOM 3416 C CA . ALA A 1 459 ? -2.370 -20.939 38.617 1.00 97.06 459 ALA A CA 1
ATOM 3417 C C . ALA A 1 459 ? -1.305 -21.725 37.820 1.00 97.06 459 ALA A C 1
ATOM 3419 O O . ALA A 1 459 ? -1.609 -22.756 37.221 1.00 97.06 459 ALA A O 1
ATOM 3420 N N . LEU A 1 460 ? -0.050 -21.259 37.809 1.00 97.44 460 LEU A N 1
ATOM 3421 C CA . LEU A 1 460 ? 1.082 -21.992 37.229 1.00 97.44 460 LEU A CA 1
ATOM 3422 C C . LEU A 1 460 ? 1.473 -23.209 38.079 1.00 97.44 460 LEU A C 1
ATOM 3424 O O . LEU A 1 460 ? 1.679 -24.289 37.526 1.00 97.44 460 LEU A O 1
ATOM 3428 N N . ALA A 1 461 ? 1.533 -23.054 39.405 1.00 96.62 461 ALA A N 1
ATOM 3429 C CA . ALA A 1 461 ? 1.835 -24.150 40.326 1.00 96.62 461 ALA A CA 1
ATOM 3430 C C . ALA A 1 461 ? 0.760 -25.252 40.275 1.00 96.62 461 ALA A C 1
ATOM 3432 O O . ALA A 1 461 ? 1.092 -26.433 40.205 1.00 96.62 461 ALA A O 1
ATOM 3433 N N . GLU A 1 462 ? -0.523 -24.883 40.188 1.00 95.69 462 GLU A N 1
ATOM 3434 C CA . GLU A 1 462 ? -1.642 -25.820 39.990 1.00 95.69 462 GLU A CA 1
ATOM 3435 C C . GLU A 1 462 ? -1.527 -26.628 38.685 1.00 95.69 462 GLU A C 1
ATOM 3437 O O . GLU A 1 462 ? -2.031 -27.748 38.601 1.00 95.69 462 GLU A O 1
ATOM 3442 N N . ARG A 1 463 ? -0.837 -26.090 37.670 1.00 94.56 463 ARG A N 1
ATOM 3443 C CA . ARG A 1 463 ? -0.526 -26.786 36.410 1.00 94.56 463 ARG A CA 1
ATOM 3444 C C . ARG A 1 463 ? 0.795 -27.563 36.437 1.00 94.56 463 ARG A C 1
ATOM 3446 O O . ARG A 1 463 ? 1.214 -28.072 35.400 1.00 94.56 463 ARG A O 1
ATOM 3453 N N . GLY A 1 464 ? 1.439 -27.679 37.598 1.00 94.25 464 GLY A N 1
ATOM 3454 C CA . GLY A 1 464 ? 2.654 -28.470 37.784 1.00 94.25 464 GLY A CA 1
ATOM 3455 C C . GLY A 1 464 ? 3.952 -27.765 37.387 1.00 94.25 464 GLY A C 1
ATOM 3456 O O . GLY A 1 464 ? 4.955 -28.444 37.170 1.00 94.25 464 GLY A O 1
ATOM 3457 N N . ALA A 1 465 ? 3.956 -26.433 37.267 1.00 96.38 465 ALA A N 1
ATOM 3458 C CA . ALA A 1 465 ? 5.200 -25.677 37.129 1.00 96.38 465 ALA A CA 1
ATOM 3459 C C . ALA A 1 465 ? 5.886 -25.493 38.493 1.00 96.38 465 ALA A C 1
ATOM 3461 O O . ALA A 1 465 ? 5.227 -25.251 39.505 1.00 96.38 465 ALA A O 1
ATOM 3462 N N . THR A 1 466 ? 7.218 -25.505 38.507 1.00 97.31 466 THR A N 1
ATOM 3463 C CA . THR A 1 466 ? 8.012 -25.058 39.658 1.00 97.31 466 THR A CA 1
ATOM 3464 C C . THR A 1 466 ? 8.114 -23.535 39.611 1.00 97.31 466 THR A C 1
ATOM 3466 O O . THR A 1 466 ? 8.838 -22.976 38.783 1.00 97.31 466 THR A O 1
ATOM 3469 N N . VAL A 1 467 ? 7.367 -22.841 40.470 1.00 98.38 467 VAL A N 1
ATOM 3470 C CA . VAL A 1 467 ? 7.225 -21.382 40.392 1.00 98.38 467 VAL A CA 1
ATOM 3471 C C . VAL A 1 467 ? 8.184 -20.674 41.342 1.00 98.38 467 VAL A C 1
ATOM 3473 O O . VAL A 1 467 ? 8.224 -20.956 42.536 1.00 98.38 467 VAL A O 1
ATOM 3476 N N . PHE A 1 468 ? 8.904 -19.685 40.821 1.00 98.50 468 PHE A N 1
ATOM 3477 C CA . PHE A 1 468 ? 9.746 -18.767 41.578 1.00 98.50 468 PHE A CA 1
ATOM 3478 C C . PHE A 1 468 ? 9.087 -17.385 41.609 1.00 98.50 468 PHE A C 1
ATOM 3480 O O . PHE A 1 468 ? 9.086 -16.645 40.622 1.00 98.50 468 PHE A O 1
ATOM 3487 N N . ALA A 1 469 ? 8.483 -17.051 42.748 1.00 98.25 469 ALA A N 1
ATOM 3488 C CA . ALA A 1 469 ? 7.772 -15.798 42.962 1.00 98.25 469 ALA A CA 1
ATOM 3489 C C . ALA A 1 469 ? 8.743 -14.722 43.465 1.00 98.25 469 ALA A C 1
ATOM 3491 O O . ALA A 1 469 ? 9.133 -14.728 44.633 1.00 98.25 469 ALA A O 1
ATOM 3492 N N . PHE A 1 470 ? 9.142 -13.804 42.583 1.00 98.31 470 PHE A N 1
ATOM 3493 C CA . PHE A 1 470 ? 10.051 -12.704 42.915 1.00 98.31 470 PHE A CA 1
ATOM 3494 C C . PHE A 1 470 ? 9.256 -11.548 43.514 1.00 98.31 470 PHE A C 1
ATOM 3496 O O . PHE A 1 470 ? 8.347 -11.019 42.867 1.00 98.31 470 PHE A O 1
ATOM 3503 N N . ASP A 1 471 ? 9.599 -11.131 44.727 1.00 97.56 471 ASP A N 1
ATOM 3504 C CA . ASP A 1 471 ? 8.993 -9.959 45.356 1.00 97.56 471 ASP A CA 1
ATOM 3505 C C . ASP A 1 471 ? 9.920 -9.361 46.420 1.00 97.56 471 ASP A C 1
ATOM 3507 O O . ASP A 1 471 ? 10.911 -9.971 46.825 1.00 97.56 471 ASP A O 1
ATOM 3511 N N . LEU A 1 472 ? 9.592 -8.165 46.902 1.00 96.50 472 LEU A N 1
ATOM 3512 C CA . LEU A 1 472 ? 10.339 -7.544 47.991 1.00 96.50 472 LEU A CA 1
ATOM 3513 C C . LEU A 1 472 ? 10.171 -8.354 49.290 1.00 96.50 472 LEU A C 1
ATOM 3515 O O . LEU A 1 472 ? 9.081 -8.877 49.537 1.00 96.50 472 LEU A O 1
ATOM 3519 N N . PRO A 1 473 ? 11.187 -8.391 50.178 1.00 94.62 473 PRO A N 1
ATOM 3520 C CA . PRO A 1 473 ? 11.117 -9.137 51.439 1.00 94.62 473 PRO A CA 1
ATOM 3521 C C . PRO A 1 473 ? 9.840 -8.866 52.250 1.00 94.62 473 PRO A C 1
ATOM 3523 O O . PRO A 1 473 ? 9.158 -9.796 52.667 1.00 94.62 473 PRO A O 1
ATOM 3526 N N . ALA A 1 474 ? 9.453 -7.594 52.376 1.00 92.31 474 ALA A N 1
ATOM 3527 C CA . ALA A 1 474 ? 8.253 -7.187 53.109 1.00 92.31 474 ALA A CA 1
ATOM 3528 C C . ALA A 1 474 ? 6.936 -7.692 52.481 1.00 92.31 474 ALA A C 1
ATOM 3530 O O . ALA A 1 474 ? 5.950 -7.909 53.188 1.00 92.31 474 ALA A O 1
ATOM 3531 N N . SER A 1 475 ? 6.896 -7.877 51.157 1.00 92.19 475 SER A N 1
ATOM 3532 C CA . SER A 1 475 ? 5.738 -8.468 50.478 1.00 92.19 475 SER A CA 1
ATOM 3533 C C . SER A 1 475 ? 5.644 -9.967 50.772 1.00 92.19 475 SER A C 1
ATOM 3535 O O . SER A 1 475 ? 4.551 -10.480 50.997 1.00 92.19 475 SER A O 1
ATOM 3537 N N . ILE A 1 476 ? 6.790 -10.658 50.802 1.00 94.06 476 ILE A N 1
ATOM 3538 C CA . ILE A 1 476 ? 6.883 -12.109 51.019 1.00 94.06 476 ILE A CA 1
ATOM 3539 C C . ILE A 1 476 ? 6.458 -12.496 52.436 1.00 94.06 476 ILE A C 1
ATOM 3541 O O . ILE A 1 476 ? 5.788 -13.507 52.608 1.00 94.06 476 ILE A O 1
ATOM 3545 N N . GLU A 1 477 ? 6.783 -11.683 53.443 1.00 91.25 477 GLU A N 1
ATOM 3546 C CA . GLU A 1 477 ? 6.396 -11.937 54.842 1.00 91.25 477 GLU A CA 1
ATOM 3547 C C . GLU A 1 477 ? 4.884 -12.146 55.030 1.00 91.25 477 GLU A C 1
ATOM 3549 O O . GLU A 1 477 ? 4.465 -12.861 55.937 1.00 91.25 477 GLU A O 1
ATOM 3554 N N . ASN A 1 478 ? 4.068 -11.541 54.162 1.00 85.00 478 ASN A N 1
ATOM 3555 C CA . ASN A 1 478 ? 2.608 -11.621 54.205 1.00 85.00 478 ASN A CA 1
ATOM 3556 C C . ASN A 1 478 ? 2.022 -12.571 53.145 1.00 85.00 478 ASN A C 1
ATOM 3558 O O . ASN A 1 478 ? 0.799 -12.664 53.016 1.00 85.00 478 ASN A O 1
ATOM 3562 N N . ALA A 1 479 ? 2.869 -13.246 52.363 1.00 89.06 479 ALA A N 1
ATOM 3563 C CA . ALA A 1 479 ? 2.430 -14.139 51.304 1.00 89.06 479 ALA A CA 1
ATOM 3564 C C . ALA A 1 479 ? 1.917 -15.471 51.884 1.00 89.06 479 ALA A C 1
ATOM 3566 O O . ALA A 1 479 ? 2.508 -16.009 52.825 1.00 89.06 479 ALA A O 1
ATOM 3567 N N . PRO A 1 480 ? 0.828 -16.039 51.337 1.00 86.19 480 PRO A N 1
ATOM 3568 C CA . PRO A 1 480 ? 0.374 -17.364 51.738 1.00 86.19 480 PRO A CA 1
ATOM 3569 C C . PRO A 1 480 ? 1.406 -18.428 51.342 1.00 86.19 480 PRO A C 1
ATOM 3571 O O . PRO A 1 480 ? 1.987 -18.367 50.263 1.00 86.19 480 PRO A O 1
ATOM 3574 N N . ALA A 1 481 ? 1.603 -19.443 52.183 1.00 89.62 481 ALA A N 1
ATOM 3575 C CA . ALA A 1 481 ? 2.391 -20.608 51.796 1.00 89.62 481 ALA A CA 1
ATOM 3576 C C . ALA A 1 481 ? 1.576 -21.466 50.813 1.00 89.62 481 ALA A C 1
ATOM 3578 O O . ALA A 1 481 ? 0.529 -21.998 51.182 1.00 89.62 481 ALA A O 1
ATOM 3579 N N . VAL A 1 482 ? 2.051 -21.587 49.572 1.00 91.69 482 VAL A N 1
ATOM 3580 C CA . VAL A 1 482 ? 1.404 -22.358 48.502 1.00 91.69 482 VAL A CA 1
ATOM 3581 C C . VAL A 1 482 ? 2.385 -23.405 47.985 1.00 91.69 482 VAL A C 1
ATOM 3583 O O . VAL A 1 482 ? 3.543 -23.098 47.702 1.00 91.69 482 VAL A O 1
ATOM 3586 N N . GLU A 1 483 ? 1.929 -24.651 47.882 1.00 90.94 483 GLU A N 1
ATOM 3587 C CA . GLU A 1 483 ? 2.730 -25.752 47.344 1.00 90.94 483 GLU A CA 1
ATOM 3588 C C . GLU A 1 483 ? 3.140 -25.468 45.889 1.00 90.94 483 GLU A C 1
ATOM 3590 O O . GLU A 1 483 ? 2.359 -24.933 45.106 1.00 90.94 483 GLU A O 1
ATOM 3595 N N . GLY A 1 484 ? 4.387 -25.785 45.531 1.00 90.75 484 GLY A N 1
ATOM 3596 C CA . GLY A 1 484 ? 4.936 -25.514 44.196 1.00 90.75 484 GLY A CA 1
ATOM 3597 C C . GLY A 1 484 ? 5.451 -24.084 43.976 1.00 90.75 484 GLY A C 1
ATOM 3598 O O . GLY A 1 484 ? 6.042 -23.818 42.930 1.00 90.75 484 GLY A O 1
ATOM 3599 N N . ILE A 1 485 ? 5.299 -23.179 44.956 1.00 97.50 485 ILE A N 1
ATOM 3600 C CA . ILE A 1 485 ? 5.804 -21.800 44.885 1.00 97.50 485 ILE A CA 1
ATOM 3601 C C . ILE A 1 485 ? 6.972 -21.593 45.854 1.00 97.50 485 ILE A C 1
ATOM 3603 O O . ILE A 1 485 ? 6.843 -21.752 47.066 1.00 97.50 485 ILE A O 1
ATOM 3607 N N . SER A 1 486 ? 8.111 -21.162 45.317 1.00 97.56 486 SER A N 1
ATOM 3608 C CA . SER A 1 486 ? 9.257 -20.658 46.074 1.00 97.56 486 SER A CA 1
ATOM 3609 C C . SER A 1 486 ? 9.276 -19.133 46.025 1.00 97.56 486 SER A C 1
ATOM 3611 O O . SER A 1 486 ? 9.492 -18.542 44.967 1.00 97.56 486 SER A O 1
ATOM 3613 N N . TYR A 1 487 ? 9.062 -18.481 47.166 1.00 97.62 487 TYR A N 1
ATOM 3614 C CA . TYR A 1 487 ? 9.181 -17.027 47.276 1.00 97.62 487 TYR A CA 1
ATOM 3615 C C . TYR A 1 487 ? 10.652 -16.618 47.376 1.00 97.62 487 TYR A C 1
ATOM 3617 O O . TYR A 1 487 ? 11.364 -17.071 48.273 1.00 97.62 487 TYR A O 1
ATOM 3625 N N . VAL A 1 488 ? 11.103 -15.758 46.462 1.00 97.62 488 VAL A N 1
ATOM 3626 C CA . VAL A 1 488 ? 12.498 -15.312 46.372 1.00 97.62 488 VAL A CA 1
ATOM 3627 C C . VAL A 1 488 ? 12.558 -13.800 46.609 1.00 97.62 488 VAL A C 1
ATOM 3629 O O . VAL A 1 488 ? 11.933 -13.051 45.851 1.00 97.62 488 VAL A O 1
ATOM 3632 N N . PRO A 1 489 ? 13.286 -13.327 47.640 1.00 97.50 489 PRO A N 1
ATOM 3633 C CA . PRO A 1 489 ? 13.417 -11.902 47.919 1.00 97.50 489 PRO A CA 1
ATOM 3634 C C . PRO A 1 489 ? 14.255 -11.225 46.831 1.00 97.50 489 PRO A C 1
ATOM 3636 O O . PRO A 1 489 ? 15.448 -11.496 46.712 1.00 97.50 489 PRO A O 1
ATOM 3639 N N . VAL A 1 490 ? 13.627 -10.359 46.035 1.00 97.31 490 VAL A N 1
ATOM 3640 C CA . VAL A 1 490 ? 14.248 -9.683 44.888 1.00 97.31 490 VAL A CA 1
ATOM 3641 C C . VAL A 1 490 ? 13.674 -8.278 44.725 1.00 97.31 490 VAL A C 1
ATOM 3643 O O . VAL A 1 490 ? 12.462 -8.103 44.578 1.00 97.31 490 VAL A O 1
ATOM 3646 N N . ASP A 1 491 ? 14.545 -7.271 44.661 1.00 97.75 491 ASP A N 1
ATOM 3647 C CA . ASP A 1 491 ? 14.214 -5.994 44.025 1.00 97.75 491 ASP A CA 1
ATOM 3648 C C . ASP A 1 491 ? 14.459 -6.104 42.515 1.00 97.75 491 ASP A C 1
ATOM 3650 O O . ASP A 1 491 ? 15.593 -6.243 42.065 1.00 97.75 491 ASP A O 1
ATOM 3654 N N . VAL A 1 492 ? 13.397 -6.023 41.709 1.00 97.94 492 VAL A N 1
ATOM 3655 C CA . VAL A 1 492 ? 13.497 -6.145 40.242 1.00 97.94 492 VAL A CA 1
ATOM 3656 C C . VAL A 1 492 ? 14.360 -5.055 39.591 1.00 97.94 492 VAL A C 1
ATOM 3658 O O . VAL A 1 492 ? 14.781 -5.209 38.443 1.00 97.94 492 VAL A O 1
ATOM 3661 N N . THR A 1 493 ? 14.631 -3.955 40.298 1.00 97.44 493 THR A N 1
ATOM 3662 C CA . THR A 1 493 ? 15.524 -2.884 39.833 1.00 97.44 493 THR A CA 1
ATOM 3663 C C . THR A 1 493 ? 17.006 -3.165 40.092 1.00 97.44 493 THR A C 1
ATOM 3665 O O . THR A 1 493 ? 17.852 -2.485 39.513 1.00 97.44 493 THR A O 1
ATOM 3668 N N . ASP A 1 494 ? 17.328 -4.172 40.906 1.00 98.12 494 ASP A N 1
ATOM 3669 C CA . ASP A 1 494 ? 18.691 -4.585 41.229 1.00 98.12 494 ASP A CA 1
ATOM 3670 C C . ASP A 1 494 ? 19.120 -5.751 40.322 1.00 98.12 494 ASP A C 1
ATOM 3672 O O . ASP A 1 494 ? 18.595 -6.863 40.393 1.00 98.12 494 ASP A O 1
ATOM 3676 N N . ALA A 1 495 ? 20.073 -5.491 39.427 1.00 96.06 495 ALA A N 1
ATOM 3677 C CA . ALA A 1 495 ? 20.535 -6.476 38.452 1.00 96.06 495 ALA A CA 1
ATOM 3678 C C . ALA A 1 495 ? 21.208 -7.701 39.091 1.00 96.06 495 ALA A C 1
ATOM 3680 O O . ALA A 1 495 ? 21.038 -8.805 38.581 1.00 96.06 495 ALA A O 1
ATOM 3681 N N . GLU A 1 496 ? 21.932 -7.539 40.203 1.00 97.75 496 GLU A N 1
ATOM 3682 C CA . GLU A 1 496 ? 22.623 -8.655 40.859 1.00 97.75 496 GLU A CA 1
ATOM 3683 C C . GLU A 1 496 ? 21.624 -9.573 41.564 1.00 97.75 496 GLU A C 1
ATOM 3685 O O . GLU A 1 496 ? 21.707 -10.798 41.442 1.00 97.75 496 GLU A O 1
ATOM 3690 N N . GLN A 1 497 ? 20.631 -8.989 42.242 1.00 98.19 497 GLN A N 1
ATOM 3691 C CA . GLN A 1 497 ? 19.562 -9.764 42.874 1.00 98.19 497 GLN A CA 1
ATOM 3692 C C . GLN A 1 497 ? 18.731 -10.524 41.839 1.00 98.19 497 GLN A C 1
ATOM 3694 O O . GLN A 1 497 ? 18.469 -11.716 42.016 1.00 98.19 497 GLN A O 1
ATOM 3699 N N . VAL A 1 498 ? 18.345 -9.863 40.739 1.00 98.50 498 VAL A N 1
ATOM 3700 C CA . VAL A 1 498 ? 17.593 -10.521 39.663 1.00 98.50 498 VAL A CA 1
ATOM 3701 C C . VAL A 1 498 ? 18.423 -11.631 39.025 1.00 98.50 498 VAL A C 1
ATOM 3703 O O . VAL A 1 498 ? 17.891 -12.721 38.830 1.00 98.50 498 VAL A O 1
ATOM 3706 N N . GLN A 1 499 ? 19.712 -11.407 38.756 1.00 98.31 499 GLN A N 1
ATOM 3707 C CA . GLN A 1 499 ? 20.599 -12.433 38.205 1.00 98.31 499 GLN A CA 1
ATOM 3708 C C . GLN A 1 499 ? 20.651 -13.673 39.104 1.00 98.31 499 GLN A C 1
ATOM 3710 O O . GLN A 1 499 ? 20.372 -14.776 38.638 1.00 98.31 499 GLN A O 1
ATOM 3715 N N . GLY A 1 500 ? 20.935 -13.499 40.399 1.00 98.19 500 GLY A N 1
ATOM 3716 C CA . GLY A 1 500 ? 21.021 -14.619 41.341 1.00 98.19 500 GLY A CA 1
ATOM 3717 C C . GLY A 1 500 ? 19.704 -15.392 41.475 1.00 98.19 500 GLY A C 1
ATOM 3718 O O . GLY A 1 500 ? 19.698 -16.624 41.560 1.00 98.19 500 GLY A O 1
ATOM 3719 N N . ALA A 1 501 ? 18.571 -14.690 41.436 1.00 98.19 501 ALA A N 1
ATOM 3720 C CA . ALA A 1 501 ? 17.253 -15.312 41.483 1.00 98.19 501 ALA A CA 1
ATOM 3721 C C . ALA A 1 501 ? 16.900 -16.058 40.184 1.00 98.19 501 ALA A C 1
ATOM 3723 O O . ALA A 1 501 ? 16.351 -17.160 40.237 1.00 98.19 501 ALA A O 1
ATOM 3724 N N . VAL A 1 502 ? 17.250 -15.503 39.019 1.00 98.62 502 VAL A N 1
ATOM 3725 C CA . VAL A 1 502 ? 17.098 -16.166 37.712 1.00 98.62 502 VAL A CA 1
ATOM 3726 C C . VAL A 1 502 ? 17.978 -17.415 37.629 1.00 98.62 502 VAL A C 1
ATOM 3728 O O . VAL A 1 502 ? 17.502 -18.459 37.186 1.00 98.62 502 VAL A O 1
ATOM 3731 N N . ASP A 1 503 ? 19.226 -17.346 38.096 1.00 98.19 503 ASP A N 1
ATOM 3732 C CA . ASP A 1 503 ? 20.129 -18.501 38.156 1.00 98.19 503 ASP A CA 1
ATOM 3733 C C . ASP A 1 503 ? 19.579 -19.596 39.080 1.00 98.19 503 ASP A C 1
ATOM 3735 O O . ASP A 1 503 ? 19.635 -20.779 38.742 1.00 98.19 503 ASP A O 1
ATOM 3739 N N . THR A 1 504 ? 18.972 -19.208 40.206 1.00 97.69 504 THR A N 1
ATOM 3740 C CA . THR A 1 504 ? 18.282 -20.142 41.108 1.00 97.69 504 THR A CA 1
ATOM 3741 C C . THR A 1 504 ? 17.116 -20.837 40.401 1.00 97.69 504 THR A C 1
ATOM 3743 O O . THR A 1 504 ? 17.000 -22.060 40.473 1.00 97.69 504 THR A O 1
ATOM 3746 N N . ALA A 1 505 ? 16.285 -20.084 39.673 1.00 97.56 505 ALA A N 1
ATOM 3747 C CA . ALA A 1 505 ? 15.152 -20.639 38.935 1.00 97.56 505 ALA A CA 1
ATOM 3748 C C . ALA A 1 505 ? 15.595 -21.587 37.806 1.00 97.56 505 ALA A C 1
ATOM 3750 O O . ALA A 1 505 ? 15.025 -22.662 37.634 1.00 97.56 505 ALA A O 1
ATOM 3751 N N . ALA A 1 506 ? 16.640 -21.222 37.059 1.00 96.88 506 ALA A N 1
ATOM 3752 C CA . ALA A 1 506 ? 17.203 -22.056 35.998 1.00 96.88 506 ALA A CA 1
ATOM 3753 C C . ALA A 1 506 ? 17.936 -23.303 36.535 1.00 96.88 506 ALA A C 1
ATOM 3755 O O . ALA A 1 506 ? 18.023 -24.315 35.844 1.00 96.88 506 ALA A O 1
ATOM 3756 N N . GLY A 1 507 ? 18.450 -23.246 37.768 1.00 95.56 507 GLY A N 1
ATOM 3757 C CA . GLY A 1 507 ? 19.139 -24.343 38.452 1.00 95.56 507 GLY A CA 1
ATOM 3758 C C . GLY A 1 507 ? 18.223 -25.342 39.169 1.00 95.56 507 GLY A C 1
ATOM 3759 O O . GLY A 1 507 ? 18.723 -26.261 39.815 1.00 95.56 507 GLY A O 1
ATOM 3760 N N . ALA A 1 508 ? 16.899 -25.198 39.063 1.00 92.69 508 ALA A N 1
ATOM 3761 C CA . ALA A 1 508 ? 15.911 -25.969 39.824 1.00 92.69 508 ALA A CA 1
ATOM 3762 C C . ALA A 1 508 ? 15.756 -27.449 39.408 1.00 92.69 508 ALA A C 1
ATOM 3764 O O . ALA A 1 508 ? 14.924 -28.161 39.966 1.00 92.69 508 ALA A O 1
ATOM 3765 N N . GLY A 1 509 ? 16.518 -27.915 38.412 1.00 92.69 509 GLY A N 1
ATOM 3766 C CA . GLY A 1 509 ? 16.428 -29.277 37.868 1.00 92.69 509 GLY A CA 1
ATOM 3767 C C . GLY A 1 509 ? 15.361 -29.468 36.781 1.00 92.69 509 GLY A C 1
ATOM 3768 O O . GLY A 1 509 ? 15.270 -30.553 36.214 1.00 92.69 509 GLY A O 1
ATOM 3769 N N . VAL A 1 510 ? 14.607 -28.417 36.449 1.00 95.00 510 VAL A N 1
ATOM 3770 C CA . VAL A 1 510 ? 13.652 -28.346 35.329 1.00 95.00 510 VAL A CA 1
ATOM 3771 C C . VAL A 1 510 ? 13.935 -27.096 34.480 1.00 95.00 510 VAL A C 1
ATOM 3773 O O . VAL A 1 510 ? 14.441 -26.109 35.018 1.00 95.00 510 VAL A O 1
ATOM 3776 N N . PRO A 1 511 ? 13.660 -27.093 33.161 1.00 96.44 511 PRO A N 1
ATOM 3777 C CA . PRO A 1 511 ? 14.006 -25.965 32.298 1.00 96.44 511 PRO A CA 1
ATOM 3778 C C . PRO A 1 511 ? 13.161 -24.723 32.615 1.00 96.44 511 PRO A C 1
ATOM 3780 O O . PRO A 1 511 ? 11.935 -24.804 32.685 1.00 96.44 511 PRO A O 1
ATOM 3783 N N . LEU A 1 512 ? 13.804 -23.558 32.736 1.00 98.06 512 LEU A N 1
ATOM 3784 C CA . LEU A 1 512 ? 13.112 -22.269 32.803 1.00 98.06 512 LEU A CA 1
ATOM 3785 C C . LEU A 1 512 ? 12.524 -21.932 31.430 1.00 98.06 512 LEU A C 1
ATOM 3787 O O . LEU A 1 512 ? 13.268 -21.741 30.469 1.00 98.06 512 LEU A O 1
ATOM 3791 N N . ARG A 1 513 ? 11.193 -21.863 31.342 1.00 97.38 513 ARG A N 1
ATOM 3792 C CA . ARG A 1 513 ? 10.463 -21.633 30.079 1.00 97.38 513 ARG A CA 1
ATOM 3793 C C . ARG A 1 513 ? 9.575 -20.395 30.108 1.00 97.38 513 ARG A C 1
ATOM 3795 O O . ARG A 1 513 ? 9.317 -19.810 29.057 1.00 97.38 513 ARG A O 1
ATOM 3802 N N . THR A 1 514 ? 9.124 -19.998 31.294 1.00 98.38 514 THR A N 1
ATOM 3803 C CA . THR A 1 514 ? 8.050 -19.013 31.454 1.00 98.38 514 THR A CA 1
ATOM 3804 C C . THR A 1 514 ? 8.480 -17.873 32.363 1.00 98.38 514 THR A C 1
ATOM 3806 O O . THR A 1 514 ? 9.011 -18.095 33.450 1.00 98.38 514 THR A O 1
ATOM 3809 N N . VAL A 1 515 ? 8.192 -16.642 31.947 1.00 98.75 515 VAL A N 1
ATOM 3810 C CA . VAL A 1 515 ? 8.318 -15.446 32.789 1.00 98.75 515 VAL A CA 1
ATOM 3811 C C . VAL A 1 515 ? 7.029 -14.645 32.701 1.00 98.75 515 VAL A C 1
ATOM 3813 O O . VAL A 1 515 ? 6.584 -14.323 31.601 1.00 98.75 515 VAL A O 1
ATOM 3816 N N . VAL A 1 516 ? 6.450 -14.273 33.841 1.00 98.75 516 VAL A N 1
ATOM 3817 C CA . VAL A 1 516 ? 5.332 -13.326 33.908 1.00 98.75 516 VAL A CA 1
ATOM 3818 C C . VAL A 1 516 ? 5.700 -12.150 34.807 1.00 98.75 516 VAL A C 1
ATOM 3820 O O . VAL A 1 516 ? 5.780 -12.265 36.029 1.00 98.75 516 VAL A O 1
ATOM 3823 N N . ASN A 1 517 ? 5.918 -10.986 34.200 1.00 98.62 517 ASN A N 1
ATOM 3824 C CA . ASN A 1 517 ? 6.322 -9.782 34.914 1.00 98.62 517 ASN A CA 1
ATOM 3825 C C . ASN A 1 517 ? 5.106 -9.021 35.451 1.00 98.62 517 ASN A C 1
ATOM 3827 O O . ASN A 1 517 ? 4.503 -8.264 34.688 1.00 98.62 517 ASN A O 1
ATOM 3831 N N . CYS A 1 518 ? 4.757 -9.172 36.735 1.00 97.19 518 CYS A N 1
ATOM 3832 C CA . CYS A 1 518 ? 3.656 -8.434 37.382 1.00 97.19 518 CYS A CA 1
ATOM 3833 C C . CYS A 1 518 ? 4.117 -7.378 38.401 1.00 97.19 518 CYS A C 1
ATOM 3835 O O . CYS A 1 518 ? 3.284 -6.593 38.861 1.00 97.19 518 CYS A O 1
ATOM 3837 N N . ALA A 1 519 ? 5.411 -7.311 38.736 1.00 94.88 519 ALA A N 1
ATOM 3838 C CA . ALA A 1 519 ? 5.936 -6.301 39.650 1.00 94.88 519 ALA A CA 1
ATOM 3839 C C . ALA A 1 519 ? 5.653 -4.881 39.131 1.00 94.88 519 ALA A C 1
ATOM 3841 O O . ALA A 1 519 ? 5.863 -4.557 37.959 1.00 94.88 519 ALA A O 1
ATOM 3842 N N . GLY A 1 520 ? 5.174 -4.008 40.015 1.00 93.31 520 GLY A N 1
ATOM 3843 C CA . GLY A 1 520 ? 4.963 -2.616 39.660 1.00 93.31 520 GLY A CA 1
ATOM 3844 C C . GLY A 1 520 ? 4.380 -1.760 40.774 1.00 93.31 520 GLY A C 1
ATOM 3845 O O . GLY A 1 520 ? 3.752 -2.248 41.708 1.00 93.31 520 GLY A O 1
ATOM 3846 N N . ILE A 1 521 ? 4.565 -0.451 40.636 1.00 93.56 521 ILE A N 1
ATOM 3847 C CA . ILE A 1 521 ? 4.024 0.585 41.516 1.00 93.56 521 ILE A CA 1
ATOM 3848 C C . ILE A 1 521 ? 3.281 1.640 40.691 1.00 93.56 521 ILE A C 1
ATOM 3850 O O . ILE A 1 521 ? 3.602 1.885 39.527 1.00 93.56 521 ILE A O 1
ATOM 3854 N N . GLY A 1 522 ? 2.291 2.300 41.291 1.00 90.50 522 GLY A N 1
ATOM 3855 C CA . GLY A 1 522 ? 1.508 3.336 40.610 1.00 90.50 522 GLY A CA 1
ATOM 3856 C C . GLY A 1 522 ? 0.915 4.399 41.535 1.00 90.50 522 GLY A C 1
ATOM 3857 O O . GLY A 1 522 ? -0.297 4.606 41.490 1.00 90.50 522 GLY A O 1
ATOM 3858 N N . PRO A 1 523 ? 1.713 5.072 42.387 1.00 89.69 523 PRO A N 1
ATOM 3859 C CA . PRO A 1 523 ? 1.201 6.174 43.192 1.00 89.69 523 PRO A CA 1
ATOM 3860 C C . PRO A 1 523 ? 0.741 7.335 42.294 1.00 89.69 523 PRO A C 1
ATOM 3862 O O . PRO A 1 523 ? 1.381 7.656 41.292 1.00 89.69 523 PRO A O 1
ATOM 3865 N N . SER A 1 524 ? -0.372 7.973 42.664 1.00 88.62 524 SER A N 1
ATOM 3866 C CA . SER A 1 524 ? -0.939 9.100 41.913 1.00 88.62 524 SER A CA 1
ATOM 3867 C C . SER A 1 524 ? -0.241 10.418 42.261 1.00 88.62 524 SER A C 1
ATOM 3869 O O . SER A 1 524 ? -0.150 10.794 43.431 1.00 88.62 524 SER A O 1
ATOM 3871 N N . ALA A 1 525 ? 0.224 11.142 41.242 1.00 93.00 525 ALA A N 1
ATOM 3872 C CA . ALA A 1 525 ? 0.851 12.454 41.357 1.00 93.00 525 ALA A CA 1
ATOM 3873 C C . ALA A 1 525 ? 0.569 13.318 40.114 1.00 93.00 525 ALA A C 1
ATOM 3875 O O . ALA A 1 525 ? 0.772 12.909 38.969 1.00 93.00 525 ALA A O 1
ATOM 3876 N N . ARG A 1 526 ? 0.076 14.546 40.325 1.00 93.25 526 ARG A N 1
ATOM 3877 C CA . ARG A 1 526 ? -0.193 15.502 39.234 1.00 93.25 526 ARG A CA 1
ATOM 3878 C C . ARG A 1 526 ? 1.104 16.151 38.750 1.00 93.25 526 ARG A C 1
ATOM 3880 O O . ARG A 1 526 ? 1.998 16.397 39.551 1.00 93.25 526 ARG A O 1
ATOM 3887 N N . ILE A 1 527 ? 1.154 16.516 37.464 1.00 94.88 527 ILE A N 1
ATOM 3888 C CA . ILE A 1 527 ? 2.262 17.301 36.879 1.00 94.88 527 ILE A CA 1
ATOM 3889 C C . ILE A 1 527 ? 2.452 18.626 37.638 1.00 94.88 527 ILE A C 1
ATOM 3891 O O . ILE A 1 527 ? 3.574 19.044 37.915 1.00 94.88 527 ILE A O 1
ATOM 3895 N N . LEU A 1 528 ? 1.337 19.249 38.025 1.00 95.19 528 LEU A N 1
ATOM 3896 C CA . LEU A 1 528 ? 1.289 20.427 38.880 1.00 95.19 528 LEU A CA 1
ATOM 3897 C C . LEU A 1 528 ? 0.150 20.275 39.895 1.00 95.19 528 LEU A C 1
ATOM 3899 O O . LEU A 1 528 ? -0.970 19.894 39.543 1.00 95.19 528 LEU A O 1
ATOM 3903 N N . SER A 1 529 ? 0.428 20.576 41.162 1.00 93.31 529 SER A N 1
ATOM 3904 C CA . SER A 1 529 ? -0.553 20.549 42.251 1.00 93.31 529 SER A CA 1
ATOM 3905 C C . SER A 1 529 ? -0.419 21.775 43.159 1.00 93.31 529 SER A C 1
ATOM 3907 O O . SER A 1 529 ? 0.529 22.548 43.043 1.00 93.31 529 SER A O 1
ATOM 3909 N N . ARG A 1 530 ? -1.326 21.923 44.137 1.00 92.69 530 ARG A N 1
ATOM 3910 C CA . ARG A 1 530 ? -1.204 22.948 45.195 1.00 92.69 530 ARG A CA 1
ATOM 3911 C C . ARG A 1 530 ? 0.069 22.804 46.041 1.00 92.69 530 ARG A C 1
ATOM 3913 O O . ARG A 1 530 ? 0.460 23.761 46.692 1.00 92.69 530 ARG A O 1
ATOM 3920 N N . LYS A 1 531 ? 0.692 21.619 46.047 1.00 92.38 531 LYS A N 1
ATOM 3921 C CA . LYS A 1 531 ? 1.950 21.338 46.755 1.00 92.38 531 LYS A CA 1
ATOM 3922 C C . LYS A 1 531 ? 3.196 21.634 45.906 1.00 92.38 531 LYS A C 1
ATOM 3924 O O . LYS A 1 531 ? 4.299 21.458 46.404 1.00 92.38 531 LYS A O 1
ATOM 3929 N N . GLY A 1 532 ? 3.028 22.072 44.654 1.00 94.38 532 GLY A N 1
ATOM 3930 C CA . GLY A 1 532 ? 4.122 22.355 43.723 1.00 94.38 532 GLY A CA 1
ATOM 3931 C C . GLY A 1 532 ? 4.157 21.426 42.499 1.00 94.38 532 GLY A C 1
ATOM 3932 O O . GLY A 1 532 ? 3.185 20.691 42.257 1.00 94.38 532 GLY A O 1
ATOM 3933 N N . PRO A 1 533 ? 5.239 21.504 41.697 1.00 97.38 533 PRO A N 1
ATOM 3934 C CA . PRO A 1 533 ? 5.455 20.651 40.529 1.00 97.38 533 PRO A CA 1
ATOM 3935 C C . PRO A 1 533 ? 5.662 19.184 40.922 1.00 97.38 533 PRO A C 1
ATOM 3937 O O . PRO A 1 533 ? 5.929 18.864 42.081 1.00 97.38 533 PRO A O 1
ATOM 3940 N N . HIS A 1 534 ? 5.535 18.292 39.943 1.00 96.06 534 HIS A N 1
ATOM 3941 C CA . HIS A 1 534 ? 5.768 16.862 40.126 1.00 96.06 534 HIS A CA 1
ATOM 3942 C C . HIS A 1 534 ? 7.190 16.573 40.622 1.00 96.06 534 HIS A C 1
ATOM 3944 O O . HIS A 1 534 ? 8.163 17.130 40.116 1.00 96.06 534 HIS A O 1
ATOM 3950 N N . ASP A 1 535 ? 7.310 15.637 41.563 1.00 96.44 535 ASP A N 1
ATOM 3951 C CA . ASP A 1 535 ? 8.599 15.123 42.016 1.00 96.44 535 ASP A CA 1
ATOM 3952 C C . ASP A 1 535 ? 9.224 14.225 40.936 1.00 96.44 535 ASP A C 1
ATOM 3954 O O . ASP A 1 535 ? 8.676 13.175 40.581 1.00 96.44 535 ASP A O 1
ATOM 3958 N N . LEU A 1 536 ? 10.363 14.645 40.386 1.00 97.31 536 LEU A N 1
ATOM 3959 C CA . LEU A 1 536 ? 11.077 13.885 39.3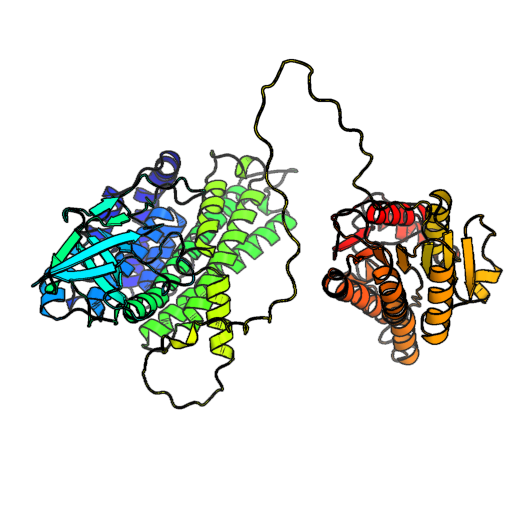62 1.00 97.31 536 LEU A CA 1
ATOM 3960 C C . LEU A 1 536 ? 11.641 12.567 39.904 1.00 97.31 536 LEU A C 1
ATOM 3962 O O . LEU A 1 536 ? 11.696 11.594 39.153 1.00 97.31 536 LEU A O 1
ATOM 3966 N N . ALA A 1 537 ? 12.007 12.498 41.188 1.00 97.56 537 ALA A N 1
ATOM 3967 C CA . ALA A 1 537 ? 12.501 11.265 41.798 1.00 97.56 537 ALA A CA 1
ATOM 3968 C C . ALA A 1 537 ? 11.392 10.207 41.861 1.00 97.56 537 ALA A C 1
ATOM 3970 O O . ALA A 1 537 ? 11.623 9.041 41.542 1.00 97.56 537 ALA A O 1
ATOM 3971 N N . LEU A 1 538 ? 10.162 10.623 42.179 1.00 96.38 538 LEU A N 1
ATOM 3972 C CA . LEU A 1 538 ? 8.994 9.748 42.126 1.00 96.38 538 LEU A CA 1
ATOM 3973 C C . LEU A 1 538 ? 8.711 9.254 40.700 1.00 96.38 538 LEU A C 1
ATOM 3975 O O . LEU A 1 538 ? 8.467 8.063 40.508 1.00 96.38 538 LEU A O 1
ATOM 3979 N N . PHE A 1 539 ? 8.767 10.143 39.700 1.00 97.56 539 PHE A N 1
ATOM 3980 C CA . PHE A 1 539 ? 8.589 9.757 38.295 1.00 97.56 539 PHE A CA 1
ATOM 3981 C C . PHE A 1 539 ? 9.633 8.713 37.876 1.00 97.56 539 PHE A C 1
ATOM 3983 O O . PHE A 1 539 ? 9.278 7.658 37.349 1.00 97.56 539 PHE A O 1
ATOM 3990 N N . ALA A 1 540 ? 10.911 8.985 38.164 1.00 97.81 540 ALA A N 1
ATOM 3991 C CA . ALA A 1 540 ? 12.020 8.092 37.853 1.00 97.81 540 ALA A CA 1
ATOM 3992 C C . ALA A 1 540 ? 11.860 6.730 38.538 1.00 97.81 540 ALA A C 1
ATOM 3994 O O . ALA A 1 540 ? 11.984 5.709 37.869 1.00 97.81 540 ALA A O 1
ATOM 3995 N N . LYS A 1 541 ? 11.494 6.702 39.826 1.00 98.00 541 LYS A N 1
ATOM 3996 C CA . LYS A 1 541 ? 11.270 5.458 40.576 1.00 98.00 541 LYS A CA 1
ATOM 3997 C C . LYS A 1 541 ? 10.173 4.591 39.952 1.00 98.00 541 LYS A C 1
ATOM 3999 O O . LYS A 1 541 ? 10.338 3.380 39.851 1.00 98.00 541 LYS A O 1
ATOM 4004 N N . ILE A 1 542 ? 9.065 5.188 39.505 1.00 97.94 542 ILE A N 1
ATOM 4005 C CA . ILE A 1 542 ? 7.968 4.449 38.853 1.00 97.94 542 ILE A CA 1
ATOM 4006 C C . ILE A 1 542 ? 8.433 3.842 37.526 1.00 97.94 542 ILE A C 1
ATOM 4008 O O . ILE A 1 542 ? 8.142 2.680 37.249 1.00 97.94 542 ILE A O 1
ATOM 4012 N N . VAL A 1 543 ? 9.178 4.600 36.717 1.00 97.94 543 VAL A N 1
ATOM 4013 C CA . VAL A 1 543 ? 9.752 4.094 35.460 1.00 97.94 543 VAL A CA 1
ATOM 4014 C C . VAL A 1 543 ? 10.779 2.993 35.729 1.00 97.94 543 VAL A C 1
ATOM 4016 O O . VAL A 1 543 ? 10.750 1.964 35.058 1.00 97.94 543 VAL A O 1
ATOM 4019 N N . GLN A 1 544 ? 11.645 3.169 36.727 1.00 98.19 544 GLN A N 1
ATOM 4020 C CA . GLN A 1 544 ? 12.648 2.180 37.116 1.00 98.19 544 GLN A CA 1
ATOM 4021 C C . GLN A 1 544 ? 11.999 0.860 37.531 1.00 98.19 544 GLN A C 1
ATOM 4023 O O . GLN A 1 544 ? 12.332 -0.182 36.984 1.00 98.19 544 GLN A O 1
ATOM 4028 N N . VAL A 1 545 ? 11.021 0.888 38.435 1.00 97.69 545 VAL A N 1
ATOM 4029 C CA . VAL A 1 545 ? 10.373 -0.347 38.894 1.00 97.69 545 VAL A CA 1
ATOM 4030 C C . VAL A 1 545 ? 9.568 -1.005 37.771 1.00 97.69 545 VAL A C 1
ATOM 4032 O O . VAL A 1 545 ? 9.746 -2.187 37.495 1.00 97.69 545 VAL A O 1
ATOM 4035 N N . ASN A 1 546 ? 8.700 -0.252 37.090 1.00 98.12 546 ASN A N 1
ATOM 4036 C CA . ASN A 1 546 ? 7.741 -0.848 36.158 1.00 98.12 546 ASN A CA 1
ATOM 4037 C C . ASN A 1 546 ? 8.372 -1.239 34.817 1.00 98.12 546 ASN A C 1
ATOM 4039 O O . ASN A 1 546 ? 8.075 -2.313 34.299 1.00 98.12 546 ASN A O 1
ATOM 4043 N N . LEU A 1 547 ? 9.182 -0.353 34.225 1.00 98.38 547 LEU A N 1
ATOM 4044 C CA . LEU A 1 547 ? 9.746 -0.543 32.887 1.00 98.38 547 LEU A CA 1
ATOM 4045 C C . LEU A 1 547 ? 11.124 -1.193 32.956 1.00 98.38 547 LEU A C 1
ATOM 4047 O O . LEU A 1 547 ? 11.314 -2.265 32.385 1.00 98.38 547 LEU A O 1
ATOM 4051 N N . LEU A 1 548 ? 12.067 -0.564 33.665 1.00 98.19 548 LEU A N 1
ATOM 4052 C CA . LEU A 1 548 ? 13.431 -1.087 33.758 1.00 98.19 548 LEU A CA 1
ATOM 4053 C C . LEU A 1 548 ? 13.452 -2.431 34.494 1.00 98.19 548 LEU A C 1
ATOM 4055 O O . LEU A 1 548 ? 14.124 -3.337 34.026 1.00 98.19 548 LEU A O 1
ATOM 4059 N N . GLY A 1 549 ? 12.674 -2.598 35.567 1.00 98.50 549 GLY A N 1
ATOM 4060 C CA . GLY A 1 549 ? 12.580 -3.868 36.290 1.00 98.50 549 GLY A CA 1
ATOM 4061 C C . GLY A 1 549 ? 12.063 -5.016 35.419 1.00 98.50 549 GLY A C 1
ATOM 4062 O O . GLY A 1 549 ? 12.679 -6.078 35.369 1.00 98.50 549 GLY A O 1
ATOM 4063 N N . SER A 1 550 ? 10.992 -4.787 34.648 1.00 98.44 550 SER A N 1
ATOM 4064 C CA . SER A 1 550 ? 10.489 -5.785 33.688 1.00 98.44 550 SER A CA 1
ATOM 4065 C C . SER A 1 550 ? 11.527 -6.112 32.609 1.00 98.44 550 SER A C 1
ATOM 4067 O O . SER A 1 550 ? 11.717 -7.277 32.264 1.00 98.44 550 SER A O 1
ATOM 4069 N N . PHE A 1 551 ? 12.223 -5.095 32.090 1.00 98.56 551 PHE A N 1
ATOM 4070 C CA . PHE A 1 551 ? 13.272 -5.269 31.083 1.00 98.56 551 PHE A CA 1
ATOM 4071 C C . PHE A 1 551 ? 14.494 -6.025 31.629 1.00 98.56 551 PHE A C 1
ATOM 4073 O O . PHE A 1 551 ? 15.037 -6.885 30.938 1.00 98.56 551 PHE A O 1
ATOM 4080 N N . ASN A 1 552 ? 14.892 -5.748 32.872 1.00 98.56 552 ASN A N 1
ATOM 4081 C CA . ASN A 1 552 ? 15.988 -6.412 33.573 1.00 98.56 552 ASN A CA 1
ATOM 4082 C C . ASN A 1 552 ? 15.709 -7.917 33.708 1.00 98.56 552 ASN A C 1
ATOM 4084 O O . ASN A 1 552 ? 16.467 -8.741 33.203 1.00 98.56 552 ASN A O 1
ATOM 4088 N N . VAL A 1 553 ? 14.550 -8.273 34.273 1.00 98.69 553 VAL A N 1
ATOM 4089 C CA . VAL A 1 553 ? 14.127 -9.676 34.426 1.00 98.69 553 VAL A CA 1
ATOM 4090 C C . VAL A 1 553 ? 14.012 -10.370 33.071 1.00 98.69 553 VAL A C 1
ATOM 4092 O O . VAL A 1 553 ? 14.511 -11.480 32.912 1.00 98.69 553 VAL A O 1
ATOM 4095 N N . MET A 1 554 ? 13.406 -9.712 32.075 1.00 98.62 554 MET A N 1
ATOM 4096 C CA . MET A 1 554 ? 13.285 -10.254 30.719 1.00 98.62 554 MET A CA 1
ATOM 4097 C C . MET A 1 554 ? 14.652 -10.566 30.106 1.00 98.62 554 MET A C 1
ATOM 4099 O O . MET A 1 554 ? 14.822 -11.642 29.544 1.00 98.62 554 MET A O 1
ATOM 4103 N N . THR A 1 555 ? 15.620 -9.655 30.224 1.00 98.06 555 THR A N 1
ATOM 4104 C CA . THR A 1 555 ? 16.953 -9.817 29.625 1.00 98.06 555 THR A CA 1
ATOM 4105 C C . THR A 1 555 ? 17.691 -11.005 30.237 1.00 98.06 555 THR A C 1
ATOM 4107 O O . THR A 1 555 ? 18.176 -11.871 29.509 1.00 98.06 555 THR A O 1
ATOM 4110 N N . LEU A 1 556 ? 17.731 -11.082 31.569 1.00 98.56 556 LEU A N 1
ATOM 4111 C CA . LEU A 1 556 ? 18.471 -12.129 32.278 1.00 98.56 556 LEU A CA 1
ATOM 4112 C C . LEU A 1 556 ? 17.789 -13.497 32.151 1.00 98.56 556 LEU A C 1
ATOM 4114 O O . LEU A 1 556 ? 18.452 -14.513 31.958 1.00 98.56 556 LEU A O 1
ATOM 4118 N N . ALA A 1 557 ? 16.455 -13.540 32.187 1.00 98.62 557 ALA A N 1
ATOM 4119 C CA . ALA A 1 557 ? 15.722 -14.783 31.982 1.00 98.62 557 ALA A CA 1
ATOM 4120 C C . ALA A 1 557 ? 15.800 -15.273 30.528 1.00 98.62 557 ALA A C 1
ATOM 4122 O O . ALA A 1 557 ? 15.928 -16.476 30.308 1.00 98.62 557 ALA A O 1
ATOM 4123 N N . ALA A 1 558 ? 15.767 -14.374 29.535 1.00 98.62 558 ALA A N 1
ATOM 4124 C CA . ALA A 1 558 ? 15.879 -14.747 28.125 1.00 98.62 558 ALA A CA 1
ATOM 4125 C C . ALA A 1 558 ? 17.200 -15.466 27.820 1.00 98.62 558 ALA A C 1
ATOM 4127 O O . ALA A 1 558 ? 17.189 -16.433 27.061 1.00 98.62 558 ALA A O 1
ATOM 4128 N N . GLU A 1 559 ? 18.308 -15.062 28.454 1.00 98.25 559 GLU A N 1
ATOM 4129 C CA . GLU A 1 559 ? 19.594 -15.764 28.349 1.00 98.25 559 GLU A CA 1
ATOM 4130 C C . GLU A 1 559 ? 19.463 -17.241 28.759 1.00 98.25 559 GLU A C 1
ATOM 4132 O O . GLU A 1 559 ? 19.898 -18.138 28.033 1.00 98.25 559 GLU A O 1
ATOM 4137 N N . LYS A 1 560 ? 18.816 -17.513 29.899 1.00 98.44 560 LYS A N 1
ATOM 4138 C CA . LYS A 1 560 ? 18.645 -18.882 30.406 1.00 98.44 560 LYS A CA 1
ATOM 4139 C C . LYS A 1 560 ? 17.642 -19.682 29.587 1.00 98.44 560 LYS A C 1
ATOM 4141 O O . LYS A 1 560 ? 17.906 -20.840 29.280 1.00 98.44 560 LYS A O 1
ATOM 4146 N N . ILE A 1 561 ? 16.530 -19.066 29.187 1.00 98.38 561 ILE A N 1
ATOM 4147 C CA . ILE A 1 561 ? 15.517 -19.700 28.335 1.00 98.38 561 ILE A CA 1
ATOM 4148 C C . ILE A 1 561 ? 16.140 -20.104 26.992 1.00 98.38 561 ILE A C 1
ATOM 4150 O O . ILE A 1 561 ? 15.940 -21.232 26.542 1.00 98.38 561 ILE A O 1
ATOM 4154 N N . ALA A 1 562 ? 16.937 -19.233 26.368 1.00 98.00 562 ALA A N 1
ATOM 4155 C CA . ALA A 1 562 ? 17.587 -19.515 25.088 1.00 98.00 562 ALA A CA 1
ATOM 4156 C C . ALA A 1 562 ? 18.523 -20.737 25.152 1.00 98.00 562 ALA A C 1
ATOM 4158 O O . ALA A 1 562 ? 18.702 -21.425 24.147 1.00 98.00 562 ALA A O 1
ATOM 4159 N N . ALA A 1 563 ? 19.080 -21.039 26.329 1.00 97.19 563 ALA A N 1
ATOM 4160 C CA . ALA A 1 563 ? 19.942 -22.197 26.559 1.00 97.19 563 ALA A CA 1
ATOM 4161 C C . ALA A 1 563 ? 19.178 -23.520 26.778 1.00 97.19 563 ALA A C 1
ATOM 4163 O O . ALA A 1 563 ? 19.788 -24.585 26.724 1.00 97.19 563 ALA A O 1
ATOM 4164 N N . THR A 1 564 ? 17.862 -23.488 27.010 1.00 95.75 564 THR A N 1
ATOM 4165 C CA . THR A 1 564 ? 17.045 -24.703 27.196 1.00 95.75 564 THR A CA 1
ATOM 4166 C C . THR A 1 564 ? 16.746 -25.385 25.866 1.00 95.75 564 THR A C 1
ATOM 4168 O O . THR A 1 564 ? 16.507 -24.689 24.888 1.00 95.75 564 THR A O 1
ATOM 4171 N N . GLU A 1 565 ? 16.709 -26.719 25.804 1.00 94.06 565 GLU A N 1
ATOM 4172 C CA . GLU A 1 565 ? 16.438 -27.471 24.560 1.00 94.06 565 GLU A CA 1
ATOM 4173 C C . GLU A 1 565 ? 15.184 -26.978 23.811 1.00 94.06 565 GLU A C 1
ATOM 4175 O O . GLU A 1 565 ? 14.203 -26.619 24.455 1.00 94.06 565 GLU A O 1
ATOM 4180 N N . PRO A 1 566 ? 15.149 -26.928 22.473 1.00 92.25 566 PRO A N 1
ATOM 4181 C CA . PRO A 1 566 ? 13.950 -26.499 21.758 1.00 92.25 566 PRO A CA 1
ATOM 4182 C C . PRO A 1 566 ? 12.805 -27.514 21.914 1.00 92.25 566 PRO A C 1
ATOM 4184 O O . PRO A 1 566 ? 13.029 -28.722 21.974 1.00 92.25 566 PRO A O 1
ATOM 4187 N N . LEU A 1 567 ? 11.575 -27.008 21.983 1.00 89.56 567 LEU A N 1
ATOM 4188 C CA . LEU A 1 567 ? 10.340 -27.778 21.839 1.00 89.56 567 LEU A CA 1
ATOM 4189 C C . LEU A 1 567 ? 9.960 -27.862 20.349 1.00 89.56 567 LEU A C 1
ATOM 4191 O O . LEU A 1 567 ? 10.752 -27.529 19.463 1.00 89.56 567 LEU A O 1
ATOM 4195 N N . GLU A 1 568 ? 8.737 -28.307 20.063 1.00 86.50 568 GLU A N 1
ATOM 4196 C CA . GLU A 1 568 ? 8.184 -28.282 18.711 1.00 86.50 568 GLU A CA 1
ATOM 4197 C C . GLU A 1 568 ? 8.250 -26.869 18.102 1.00 86.50 568 GLU A C 1
ATOM 4199 O O . GLU A 1 568 ? 8.156 -25.858 18.802 1.00 86.50 568 GLU A O 1
ATOM 4204 N N . HIS A 1 569 ? 8.483 -26.806 16.789 1.00 88.56 569 HIS A N 1
ATOM 4205 C CA . HIS A 1 569 ? 8.655 -25.556 16.039 1.00 88.56 569 HIS A CA 1
ATOM 4206 C C . HIS A 1 569 ? 9.764 -24.628 16.579 1.00 88.56 569 HIS A C 1
ATOM 4208 O O . HIS A 1 569 ? 9.672 -23.409 16.450 1.00 88.56 569 HIS A O 1
ATOM 4214 N N . ASP A 1 570 ? 10.816 -25.205 17.172 1.00 90.94 570 ASP A N 1
ATOM 4215 C CA . ASP A 1 570 ? 11.967 -24.496 17.750 1.00 90.94 570 ASP A CA 1
ATOM 4216 C C . ASP A 1 570 ? 11.616 -23.542 18.911 1.00 90.94 570 ASP A C 1
ATOM 4218 O O . ASP A 1 570 ? 12.425 -22.694 19.302 1.00 90.94 570 ASP A O 1
ATOM 4222 N N . GLN A 1 571 ? 10.430 -23.684 19.512 1.00 93.44 571 GLN A N 1
ATOM 4223 C CA . GLN A 1 571 ? 10.003 -22.840 20.624 1.00 93.44 571 GLN A CA 1
ATOM 4224 C C . GLN A 1 571 ? 10.788 -23.173 21.899 1.00 93.44 571 GLN A C 1
ATOM 4226 O O . GLN A 1 571 ? 10.903 -24.328 22.297 1.00 93.44 571 GLN A O 1
ATOM 4231 N N . ARG A 1 572 ? 11.297 -22.153 22.593 1.00 95.94 572 ARG A N 1
ATOM 4232 C CA . ARG A 1 572 ? 12.048 -22.304 23.847 1.00 95.94 572 ARG A CA 1
ATOM 4233 C C . ARG A 1 572 ? 11.376 -21.696 25.059 1.00 95.94 572 ARG A C 1
ATOM 4235 O O . ARG A 1 572 ? 11.582 -22.211 26.147 1.00 95.94 572 ARG A O 1
ATOM 4242 N N . GLY A 1 573 ? 10.583 -20.642 24.914 1.00 96.88 573 GLY A N 1
ATOM 4243 C CA . GLY A 1 573 ? 9.957 -20.006 26.072 1.00 96.88 573 GLY A CA 1
ATOM 4244 C C . GLY A 1 573 ? 8.990 -18.893 25.716 1.00 96.88 573 GLY A C 1
ATOM 4245 O O . GLY A 1 573 ? 8.811 -18.546 24.546 1.00 96.88 573 GLY A O 1
ATOM 4246 N N . VAL A 1 574 ? 8.367 -18.337 26.745 1.00 98.19 574 VAL A N 1
ATOM 4247 C CA . VAL A 1 574 ? 7.452 -17.205 26.636 1.00 98.19 574 VAL A CA 1
ATOM 4248 C C . VAL A 1 574 ? 7.655 -16.240 27.797 1.00 98.19 574 VAL A C 1
ATOM 4250 O O . VAL A 1 574 ? 7.787 -16.634 28.957 1.00 98.19 574 VAL A O 1
ATOM 4253 N N . ILE A 1 575 ? 7.672 -14.954 27.468 1.00 98.75 575 ILE A N 1
ATOM 4254 C CA . ILE A 1 575 ? 7.758 -13.856 28.424 1.00 98.75 575 ILE A CA 1
ATOM 4255 C C . ILE A 1 575 ? 6.498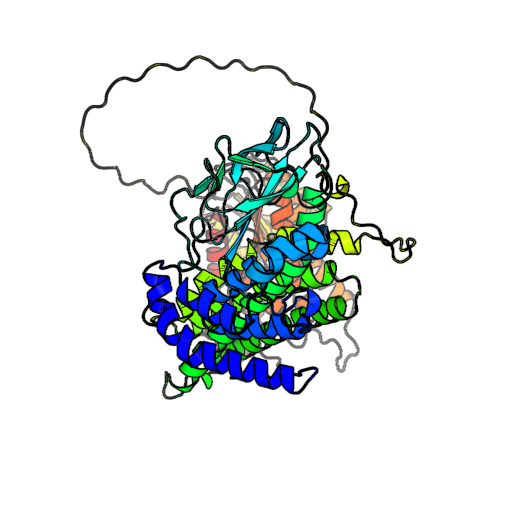 -13.008 28.277 1.00 98.75 575 ILE A C 1
ATOM 4257 O O . ILE A 1 575 ? 6.206 -12.489 27.200 1.00 98.75 575 ILE A O 1
ATOM 4261 N N . ILE A 1 576 ? 5.746 -12.863 29.364 1.00 98.81 576 ILE A N 1
ATOM 4262 C CA . ILE A 1 576 ? 4.513 -12.080 29.421 1.00 98.81 576 ILE A CA 1
ATOM 4263 C C . ILE A 1 576 ? 4.749 -10.872 30.321 1.00 98.81 576 ILE A C 1
ATOM 4265 O O . ILE A 1 576 ? 4.981 -11.009 31.522 1.00 98.81 576 ILE A O 1
ATOM 4269 N N . ASN A 1 577 ? 4.672 -9.670 29.759 1.00 98.75 577 ASN A N 1
ATOM 4270 C CA . ASN A 1 577 ? 4.783 -8.432 30.524 1.00 98.75 577 ASN A CA 1
ATOM 4271 C C . ASN A 1 577 ? 3.408 -7.895 30.940 1.00 98.75 577 ASN A C 1
ATOM 4273 O O . ASN A 1 577 ? 2.423 -8.032 30.214 1.00 98.75 577 ASN A O 1
ATOM 4277 N N . THR A 1 578 ? 3.343 -7.217 32.088 1.00 98.38 578 THR A N 1
ATOM 4278 C CA . THR A 1 578 ? 2.119 -6.538 32.541 1.00 98.38 578 THR A CA 1
ATOM 4279 C C . THR A 1 578 ? 2.190 -5.039 32.256 1.00 98.38 578 THR A C 1
ATOM 4281 O O . THR A 1 578 ? 2.905 -4.289 32.933 1.00 98.38 578 THR A O 1
ATOM 4284 N N . ALA A 1 579 ? 1.402 -4.569 31.291 1.00 97.69 579 ALA A N 1
ATOM 4285 C CA . ALA A 1 579 ? 1.176 -3.147 31.050 1.00 97.69 579 ALA A CA 1
ATOM 4286 C C . ALA A 1 579 ? -0.001 -2.625 31.907 1.00 97.69 579 ALA A C 1
ATOM 4288 O O . ALA A 1 579 ? -0.119 -2.939 33.091 1.00 97.69 579 ALA A O 1
ATOM 4289 N N . SER A 1 580 ? -0.838 -1.765 31.331 1.00 96.19 580 SER A N 1
ATOM 4290 C CA . SER A 1 580 ? -2.141 -1.332 31.843 1.00 96.19 580 SER A CA 1
ATOM 4291 C C . SER A 1 580 ? -2.851 -0.582 30.723 1.00 96.19 580 SER A C 1
ATOM 4293 O O . SER A 1 580 ? -2.185 0.046 29.899 1.00 96.19 580 SER A O 1
ATOM 4295 N N . VAL A 1 581 ? -4.183 -0.550 30.722 1.00 95.69 581 VAL A N 1
ATOM 4296 C CA . VAL A 1 581 ? -4.928 0.357 29.833 1.00 95.69 581 VAL A CA 1
ATOM 4297 C C . VAL A 1 581 ? -4.581 1.836 30.030 1.00 95.69 581 VAL A C 1
ATOM 4299 O O . VAL A 1 581 ? -4.736 2.634 29.107 1.00 95.69 581 VAL A O 1
ATOM 4302 N N . ALA A 1 582 ? -4.018 2.199 31.190 1.00 93.44 582 ALA A N 1
ATOM 4303 C CA . ALA A 1 582 ? -3.456 3.526 31.438 1.00 93.44 582 ALA A CA 1
ATOM 4304 C C . ALA A 1 582 ? -2.327 3.906 30.469 1.00 93.44 582 ALA A C 1
ATOM 4306 O O . ALA A 1 582 ? -2.084 5.090 30.277 1.00 93.44 582 ALA A O 1
ATOM 4307 N N . ALA A 1 583 ? -1.675 2.935 29.822 1.00 96.06 583 ALA A N 1
ATOM 4308 C CA . ALA A 1 583 ? -0.704 3.192 28.761 1.00 96.06 583 ALA A CA 1
ATOM 4309 C C . ALA A 1 583 ? -1.316 3.901 27.540 1.00 96.06 583 ALA A C 1
ATOM 4311 O O . ALA A 1 583 ? -0.603 4.611 26.837 1.00 96.06 583 ALA A O 1
ATOM 4312 N N . TYR A 1 584 ? -2.611 3.691 27.286 1.00 94.44 584 TYR A N 1
ATOM 4313 C CA . TYR A 1 584 ? -3.321 4.238 26.128 1.00 94.44 584 TYR A CA 1
ATOM 4314 C C . TYR A 1 584 ? -4.182 5.436 26.508 1.00 94.44 584 TYR A C 1
ATOM 4316 O O . TYR A 1 584 ? -4.158 6.455 25.825 1.00 94.44 584 TYR A O 1
ATOM 4324 N N . ASP A 1 585 ? -4.938 5.298 27.599 1.00 90.12 585 ASP A N 1
ATOM 4325 C CA . ASP A 1 585 ? -5.988 6.259 27.933 1.00 90.12 585 ASP A CA 1
ATOM 4326 C C . ASP A 1 585 ? -5.478 7.310 28.938 1.00 90.12 585 ASP A C 1
ATOM 4328 O O . ASP A 1 585 ? -5.823 8.486 28.844 1.00 90.12 585 ASP A O 1
ATOM 4332 N N . GLY A 1 586 ? -4.614 6.897 29.877 1.00 82.94 586 GLY A N 1
ATOM 4333 C CA . GLY A 1 586 ? -4.114 7.726 30.979 1.00 82.94 586 GLY A CA 1
ATOM 4334 C C . GLY A 1 586 ? -5.215 8.278 31.903 1.00 82.94 586 GLY A C 1
ATOM 4335 O O . GLY A 1 586 ? -6.402 8.264 31.592 1.00 82.94 586 GLY A O 1
ATOM 4336 N N . GLN A 1 587 ? -4.838 8.779 33.081 1.00 86.00 587 GLN A N 1
ATOM 4337 C CA . GLN A 1 587 ? -5.732 9.541 33.968 1.00 86.00 587 GLN A CA 1
ATOM 4338 C C . GLN A 1 587 ? -4.993 10.707 34.621 1.00 86.00 587 GLN A C 1
ATOM 4340 O O . GLN A 1 587 ? -3.758 10.734 34.701 1.00 86.00 587 GLN A O 1
ATOM 4345 N N . VAL A 1 588 ? -5.753 11.672 35.147 1.00 89.56 588 VAL A N 1
ATOM 4346 C CA . VAL A 1 588 ? -5.187 12.764 35.940 1.00 89.56 588 VAL A CA 1
ATOM 4347 C C . VAL A 1 588 ? -4.432 12.183 37.135 1.00 89.56 588 VAL A C 1
ATOM 4349 O O . VAL A 1 588 ? -4.961 11.414 37.933 1.00 89.56 588 VAL A O 1
ATOM 4352 N N . GLY A 1 589 ? -3.164 12.571 37.260 1.00 90.94 589 GLY A N 1
ATOM 4353 C CA . GLY A 1 589 ? -2.280 12.061 38.307 1.00 90.94 589 GLY A CA 1
ATOM 4354 C C . GLY A 1 589 ? -1.529 10.774 37.948 1.00 90.94 589 GLY A C 1
ATOM 4355 O O . GLY A 1 589 ? -0.763 10.281 38.764 1.00 90.94 589 GLY A O 1
ATOM 4356 N N . GLN A 1 590 ? -1.697 10.231 36.740 1.00 93.56 590 GLN A N 1
ATOM 4357 C CA . GLN A 1 590 ? -1.029 8.996 36.313 1.00 93.56 590 GLN A CA 1
ATOM 4358 C C . GLN A 1 590 ? 0.081 9.226 35.283 1.00 93.56 590 GLN A C 1
ATOM 4360 O O . GLN A 1 590 ? 0.419 8.299 34.556 1.00 93.56 590 GLN A O 1
ATOM 4365 N N . ALA A 1 591 ? 0.668 10.423 35.189 1.00 94.44 591 ALA A N 1
ATOM 4366 C CA . ALA A 1 591 ? 1.667 10.724 34.156 1.00 94.44 591 ALA A CA 1
ATOM 4367 C C . ALA A 1 591 ? 2.850 9.733 34.175 1.00 94.44 591 ALA A C 1
ATOM 4369 O O . ALA A 1 591 ? 3.162 9.124 33.155 1.00 94.44 591 ALA A O 1
ATOM 4370 N N . ALA A 1 592 ? 3.449 9.501 35.348 1.00 95.94 592 ALA A N 1
ATOM 4371 C CA . ALA A 1 592 ? 4.552 8.551 35.509 1.00 95.94 592 ALA A CA 1
ATOM 4372 C C . ALA A 1 592 ? 4.129 7.094 35.265 1.00 95.94 592 ALA A C 1
ATOM 4374 O O . ALA A 1 592 ? 4.823 6.343 34.580 1.00 95.94 592 ALA A O 1
ATOM 4375 N N . TYR A 1 593 ? 2.967 6.699 35.792 1.00 96.00 593 TYR A N 1
ATOM 4376 C CA . TYR A 1 593 ? 2.444 5.345 35.620 1.00 96.00 593 TYR A CA 1
ATOM 4377 C C . TYR A 1 593 ? 2.155 5.042 34.144 1.00 96.00 593 TYR A C 1
ATOM 4379 O O . TYR A 1 593 ? 2.665 4.058 33.612 1.00 96.00 593 TYR A O 1
ATOM 4387 N N . SER A 1 594 ? 1.434 5.936 33.463 1.00 96.38 594 SER A N 1
ATOM 4388 C CA . SER A 1 594 ? 1.093 5.833 32.039 1.00 96.38 594 SER A CA 1
ATOM 4389 C C . SER A 1 594 ? 2.349 5.804 31.171 1.00 96.38 594 SER A C 1
ATOM 4391 O O . SER A 1 594 ? 2.457 4.941 30.309 1.00 96.38 594 SER A O 1
ATOM 4393 N N . ALA A 1 595 ? 3.343 6.659 31.450 1.00 97.50 595 ALA A N 1
ATOM 4394 C CA . ALA A 1 595 ? 4.627 6.634 30.748 1.00 97.50 595 ALA A CA 1
ATOM 4395 C C . ALA A 1 595 ? 5.356 5.292 30.929 1.00 97.50 595 ALA A C 1
ATOM 4397 O O . ALA A 1 595 ? 5.820 4.699 29.957 1.00 97.50 595 ALA A O 1
ATOM 4398 N N . SER A 1 596 ? 5.406 4.770 32.159 1.00 98.12 596 SER A N 1
ATOM 4399 C CA . SER A 1 596 ? 6.063 3.490 32.438 1.00 98.12 596 SER A CA 1
ATOM 4400 C C . SER A 1 596 ? 5.376 2.302 31.750 1.00 98.12 596 SER A C 1
ATOM 4402 O O . SER A 1 596 ? 6.049 1.442 31.186 1.00 98.12 596 SER A O 1
ATOM 4404 N N . LYS A 1 597 ? 4.034 2.270 31.730 1.00 97.88 597 LYS A N 1
ATOM 4405 C CA . LYS A 1 597 ? 3.260 1.207 31.075 1.00 97.88 597 LYS A CA 1
ATOM 4406 C C . LYS A 1 597 ? 3.237 1.366 29.551 1.00 97.88 597 LYS A C 1
ATOM 4408 O O . LYS A 1 597 ? 3.306 0.362 28.852 1.00 97.88 597 LYS A O 1
ATOM 4413 N N . GLY A 1 598 ? 3.237 2.596 29.035 1.00 98.12 598 GLY A N 1
ATOM 4414 C CA . GLY A 1 598 ? 3.439 2.899 27.615 1.00 98.12 598 GLY A CA 1
ATOM 4415 C C . GLY A 1 598 ? 4.806 2.440 27.110 1.00 98.12 598 GLY A C 1
ATOM 4416 O O . GLY A 1 598 ? 4.903 1.913 26.006 1.00 98.12 598 GLY A O 1
ATOM 4417 N N . GLY A 1 599 ? 5.843 2.528 27.949 1.00 98.38 599 GLY A N 1
ATOM 4418 C CA . GLY A 1 599 ? 7.146 1.926 27.668 1.00 98.38 599 GLY A CA 1
ATOM 4419 C C . GLY A 1 599 ? 7.079 0.406 27.493 1.00 98.38 599 GLY A C 1
ATOM 4420 O O . GLY A 1 599 ? 7.657 -0.113 26.545 1.00 98.38 599 GLY A O 1
ATOM 4421 N N . ILE A 1 600 ? 6.319 -0.305 28.337 1.00 98.62 600 ILE A N 1
ATOM 4422 C CA . ILE A 1 600 ? 6.105 -1.759 28.196 1.00 98.62 600 ILE A CA 1
ATOM 4423 C C . ILE A 1 600 ? 5.360 -2.083 26.891 1.00 98.62 600 ILE A C 1
ATOM 4425 O O . ILE A 1 600 ? 5.761 -2.988 26.159 1.00 98.62 600 ILE A O 1
ATOM 4429 N N . VAL A 1 601 ? 4.316 -1.314 26.556 1.00 98.56 601 VAL A N 1
ATOM 4430 C CA . VAL A 1 601 ? 3.598 -1.447 25.274 1.00 98.56 601 VAL A CA 1
ATOM 4431 C C . VAL A 1 601 ? 4.563 -1.263 24.098 1.00 98.56 601 VAL A C 1
ATOM 4433 O O . VAL A 1 601 ? 4.642 -2.129 23.230 1.00 98.56 601 VAL A O 1
ATOM 4436 N N . GLY A 1 602 ? 5.353 -0.186 24.100 1.00 97.31 602 GLY A N 1
ATOM 4437 C CA . GLY A 1 602 ? 6.331 0.104 23.048 1.00 97.31 602 GLY A CA 1
ATOM 4438 C C . GLY A 1 602 ? 7.470 -0.917 22.950 1.00 97.31 602 GLY A C 1
ATOM 4439 O O . GLY A 1 602 ? 7.991 -1.140 21.861 1.00 97.31 602 GLY A O 1
ATOM 4440 N N . LEU A 1 603 ? 7.828 -1.567 24.061 1.00 98.00 603 LEU A N 1
ATOM 4441 C CA . LEU A 1 603 ? 8.864 -2.601 24.138 1.00 98.00 603 LEU A CA 1
ATOM 4442 C C . LEU A 1 603 ? 8.418 -3.949 23.547 1.00 98.00 603 LEU A C 1
ATOM 4444 O O . LEU A 1 603 ? 9.262 -4.711 23.081 1.00 98.00 603 LEU A O 1
ATOM 4448 N N . THR A 1 604 ? 7.115 -4.246 23.543 1.00 98.56 604 THR A N 1
ATOM 4449 C CA . THR A 1 604 ? 6.590 -5.605 23.300 1.00 98.56 604 THR A CA 1
ATOM 4450 C C . THR A 1 604 ? 6.989 -6.169 21.933 1.00 98.56 604 THR A C 1
ATOM 4452 O O . THR A 1 604 ? 7.634 -7.214 21.860 1.00 98.56 604 THR A O 1
ATOM 4455 N N . LEU A 1 605 ? 6.653 -5.473 20.841 1.00 98.31 605 LEU A N 1
ATOM 4456 C CA . LEU A 1 605 ? 6.955 -5.942 19.485 1.00 98.31 605 LEU A CA 1
ATOM 4457 C C . LEU A 1 605 ? 8.467 -5.948 19.172 1.00 98.31 605 LEU A C 1
ATOM 4459 O O . LEU A 1 605 ? 8.934 -6.920 18.573 1.00 98.31 605 LEU A O 1
ATOM 4463 N N . PRO A 1 606 ? 9.258 -4.922 19.554 1.00 98.00 606 PRO A N 1
ATOM 4464 C CA . PRO A 1 606 ? 10.712 -4.980 19.427 1.00 98.00 606 PRO A CA 1
ATOM 4465 C C . PRO A 1 606 ? 11.339 -6.175 20.153 1.00 98.00 606 PRO A C 1
ATOM 4467 O O . PRO A 1 606 ? 12.096 -6.910 19.526 1.00 98.00 606 PRO A O 1
ATOM 4470 N N . ALA A 1 607 ? 10.984 -6.416 21.420 1.00 98.44 607 ALA A N 1
ATOM 4471 C CA . ALA A 1 607 ? 11.522 -7.533 22.197 1.00 98.44 607 ALA A CA 1
ATOM 4472 C C . ALA A 1 607 ? 11.118 -8.893 21.607 1.00 98.44 607 ALA A C 1
ATOM 4474 O O . ALA A 1 607 ? 11.954 -9.784 21.487 1.00 98.44 607 ALA A O 1
ATOM 4475 N N . ALA A 1 608 ? 9.866 -9.038 21.159 1.00 98.56 608 ALA A N 1
ATOM 4476 C CA . ALA A 1 608 ? 9.402 -10.244 20.474 1.00 98.56 608 ALA A CA 1
ATOM 4477 C C . ALA A 1 608 ? 10.211 -10.547 19.207 1.00 98.56 608 ALA A C 1
ATOM 4479 O O . ALA A 1 608 ? 10.556 -11.698 18.956 1.00 98.56 608 ALA A O 1
ATOM 4480 N N . ARG A 1 609 ? 10.524 -9.524 18.404 1.00 97.75 609 ARG A N 1
ATOM 4481 C CA . ARG A 1 609 ? 11.334 -9.680 17.186 1.00 97.75 609 ARG A CA 1
ATOM 4482 C C . ARG A 1 609 ? 12.783 -10.026 17.497 1.00 97.75 609 ARG A C 1
ATOM 4484 O O . ARG A 1 609 ? 13.358 -10.850 16.795 1.00 97.75 609 ARG A O 1
ATOM 4491 N N . ASP A 1 610 ? 13.348 -9.399 18.522 1.00 98.06 610 ASP A N 1
ATOM 4492 C CA . ASP A 1 610 ? 14.735 -9.617 18.926 1.00 98.06 610 ASP A CA 1
ATOM 4493 C C . ASP A 1 610 ? 14.941 -11.036 19.472 1.00 98.06 610 ASP A C 1
ATOM 4495 O O . ASP A 1 610 ? 15.864 -11.745 19.070 1.00 98.06 610 ASP A O 1
ATOM 4499 N N . LEU A 1 611 ? 14.011 -11.500 20.311 1.00 98.44 611 LEU A N 1
ATOM 4500 C CA . LEU A 1 611 ? 14.093 -12.807 20.956 1.00 98.44 611 LEU A CA 1
ATOM 4501 C C . LEU A 1 611 ? 13.532 -13.969 20.112 1.00 98.44 611 LEU A C 1
ATOM 4503 O O . LEU A 1 611 ? 13.816 -15.130 20.413 1.00 98.44 611 LEU A O 1
ATOM 4507 N N . ALA A 1 612 ? 12.816 -13.689 19.014 1.00 97.69 612 ALA A N 1
ATOM 4508 C CA . ALA A 1 612 ? 12.276 -14.719 18.118 1.00 97.69 612 ALA A CA 1
ATOM 4509 C C . ALA A 1 612 ? 13.361 -15.638 17.538 1.00 97.69 612 ALA A C 1
ATOM 4511 O O . ALA A 1 612 ? 13.137 -16.836 17.393 1.00 97.69 612 ALA A O 1
ATOM 4512 N N . GLN A 1 613 ? 14.554 -15.105 17.253 1.00 96.88 613 GLN A N 1
ATOM 4513 C CA . GLN A 1 613 ? 15.682 -15.904 16.751 1.00 96.88 613 GLN A CA 1
ATOM 4514 C C . GLN A 1 613 ? 16.185 -16.952 17.762 1.00 96.88 613 GLN A C 1
ATOM 4516 O O . GLN A 1 613 ? 16.884 -17.886 17.378 1.00 96.88 613 GLN A O 1
ATOM 4521 N N . PHE A 1 614 ? 15.822 -16.804 19.039 1.00 98.12 614 PHE A N 1
ATOM 4522 C CA . PHE A 1 614 ? 16.128 -17.740 20.119 1.00 98.12 614 PHE A CA 1
ATOM 4523 C C . PHE A 1 614 ? 14.921 -18.614 20.497 1.00 98.12 614 PHE A C 1
ATOM 4525 O O . PHE A 1 614 ? 14.959 -19.302 21.513 1.00 98.12 614 PHE A O 1
ATOM 4532 N N . GLY A 1 615 ? 13.837 -18.587 19.713 1.00 96.75 615 GLY A N 1
ATOM 4533 C CA . GLY A 1 615 ? 12.624 -19.362 19.987 1.00 96.75 615 GLY A CA 1
ATOM 4534 C C . GLY A 1 615 ? 11.791 -18.829 21.158 1.00 96.75 615 GLY A C 1
ATOM 4535 O O . GLY A 1 615 ? 10.977 -19.563 21.715 1.00 96.75 615 GLY A O 1
ATOM 4536 N N . ILE A 1 616 ? 11.990 -17.577 21.576 1.00 98.38 616 ILE A N 1
ATOM 4537 C CA . ILE A 1 616 ? 11.297 -16.998 22.734 1.00 98.38 616 ILE A CA 1
ATOM 4538 C C . ILE A 1 616 ? 10.219 -16.031 22.252 1.00 98.38 616 ILE A C 1
ATOM 4540 O O . ILE A 1 616 ? 10.491 -15.092 21.501 1.00 98.38 616 ILE A O 1
ATOM 4544 N N . ARG A 1 617 ? 8.988 -16.244 22.715 1.00 98.12 617 ARG A N 1
ATOM 4545 C CA . ARG A 1 617 ? 7.865 -15.337 22.461 1.00 98.12 617 ARG A CA 1
ATOM 4546 C C . ARG A 1 617 ? 7.812 -14.249 23.525 1.00 98.12 617 ARG A C 1
ATOM 4548 O O . ARG A 1 617 ? 8.088 -14.508 24.694 1.00 98.12 617 ARG A O 1
ATOM 4555 N N . VAL A 1 618 ? 7.403 -13.046 23.135 1.00 98.75 618 VAL A N 1
ATOM 4556 C CA . VAL A 1 618 ? 7.136 -11.945 24.066 1.00 98.75 618 VAL A CA 1
ATOM 4557 C C . VAL A 1 618 ? 5.739 -11.406 23.809 1.00 98.75 618 VAL A C 1
ATOM 4559 O O . VAL A 1 618 ? 5.411 -11.020 22.689 1.00 98.75 618 VAL A O 1
ATOM 4562 N N . LEU A 1 619 ? 4.916 -11.375 24.849 1.00 98.69 619 LEU A N 1
ATOM 4563 C CA . LEU A 1 619 ? 3.567 -10.819 24.822 1.00 98.69 619 LEU A CA 1
ATOM 4564 C C . LEU A 1 619 ? 3.382 -9.856 25.985 1.00 98.69 619 LEU A C 1
ATOM 4566 O O . LEU A 1 619 ? 4.140 -9.871 26.955 1.00 98.69 619 LEU A O 1
ATOM 4570 N N . THR A 1 620 ? 2.336 -9.042 25.910 1.00 98.81 620 THR A N 1
ATOM 4571 C CA . THR A 1 620 ? 1.965 -8.152 27.007 1.00 98.81 620 THR A CA 1
ATOM 4572 C C . THR A 1 620 ? 0.469 -8.207 27.251 1.00 98.81 620 THR A C 1
ATOM 4574 O O . THR A 1 620 ? -0.322 -8.156 26.313 1.00 98.81 620 THR A O 1
ATOM 4577 N N . ILE A 1 621 ? 0.069 -8.247 28.519 1.00 98.75 621 ILE A N 1
ATOM 4578 C CA . ILE A 1 621 ? -1.323 -8.052 28.922 1.00 98.75 621 ILE A CA 1
ATOM 4579 C C . ILE A 1 621 ? -1.467 -6.620 29.441 1.00 98.75 621 ILE A C 1
ATOM 4581 O O . ILE A 1 621 ? -0.720 -6.177 30.316 1.00 98.75 621 ILE A O 1
ATOM 4585 N N . ALA A 1 622 ? -2.435 -5.880 28.907 1.00 98.19 622 ALA A N 1
ATOM 4586 C CA . ALA A 1 622 ? -2.811 -4.547 29.362 1.00 98.19 622 ALA A CA 1
ATOM 4587 C C . ALA A 1 622 ? -4.148 -4.623 30.119 1.00 98.19 622 ALA A C 1
ATOM 4589 O O . ALA A 1 622 ? -5.209 -4.447 29.510 1.00 98.19 622 ALA A O 1
ATOM 4590 N N . PRO A 1 623 ? -4.128 -4.910 31.435 1.00 96.62 623 PRO A N 1
ATOM 4591 C CA . PRO A 1 623 ? -5.355 -5.026 32.203 1.00 96.62 623 PRO A CA 1
ATOM 4592 C C . PRO A 1 623 ? -6.023 -3.664 32.420 1.00 96.62 623 PRO A C 1
ATOM 4594 O O . PRO A 1 623 ? -5.357 -2.623 32.526 1.00 96.62 623 PRO A O 1
ATOM 4597 N N . GLY A 1 624 ? -7.352 -3.708 32.502 1.00 92.88 624 GLY A N 1
ATOM 4598 C CA . GLY A 1 624 ? -8.209 -2.644 33.008 1.00 92.88 624 GLY A CA 1
ATOM 4599 C C . GLY A 1 624 ? -8.086 -2.481 34.523 1.00 92.88 624 GLY A C 1
ATOM 4600 O O . GLY A 1 624 ? -7.026 -2.680 35.116 1.00 92.88 624 GLY A O 1
ATOM 4601 N N . ILE A 1 625 ? -9.190 -2.125 35.174 1.00 89.88 625 ILE A N 1
ATOM 4602 C CA . ILE A 1 625 ? -9.234 -2.045 36.635 1.00 89.88 625 ILE A CA 1
ATOM 4603 C C . ILE A 1 625 ? -9.481 -3.453 37.188 1.00 89.88 625 ILE A C 1
ATOM 4605 O O . ILE A 1 625 ? -10.534 -4.042 36.939 1.00 89.88 625 ILE A O 1
ATOM 4609 N N . ILE A 1 626 ? -8.507 -3.980 37.933 1.00 91.19 626 ILE A N 1
ATOM 4610 C CA . ILE A 1 626 ? -8.560 -5.315 38.542 1.00 91.19 626 ILE A CA 1
ATOM 4611 C C . ILE A 1 626 ? -8.725 -5.208 40.059 1.00 91.19 626 ILE A C 1
ATOM 4613 O O . ILE A 1 626 ? -8.068 -4.380 40.698 1.00 91.19 626 ILE A O 1
ATOM 4617 N N . GLU A 1 627 ? -9.555 -6.075 40.638 1.00 86.88 627 GLU A N 1
ATOM 4618 C CA . GLU A 1 627 ? -9.718 -6.251 42.083 1.00 86.88 627 GLU A CA 1
ATOM 4619 C C . GLU A 1 627 ? -8.411 -6.722 42.721 1.00 86.88 627 GLU A C 1
ATOM 4621 O O . GLU A 1 627 ? -8.090 -7.905 42.773 1.00 86.88 627 GLU A O 1
ATOM 4626 N N . THR A 1 628 ? -7.620 -5.769 43.198 1.00 79.19 628 THR A N 1
ATOM 4627 C CA . THR A 1 628 ? -6.337 -6.028 43.855 1.00 79.19 628 THR A CA 1
ATOM 4628 C C . THR A 1 628 ? -6.396 -5.603 45.321 1.00 79.19 628 THR A C 1
ATOM 4630 O O . THR A 1 628 ? -7.222 -4.755 45.678 1.00 79.19 628 THR A O 1
ATOM 4633 N N . PRO A 1 629 ? -5.486 -6.101 46.182 1.00 71.06 629 PRO A N 1
ATOM 4634 C CA . PRO A 1 629 ? -5.382 -5.647 47.571 1.00 71.06 629 PRO A CA 1
ATOM 4635 C C . PRO A 1 629 ? -5.259 -4.122 47.711 1.00 71.06 629 PRO A C 1
ATOM 4637 O O . PRO A 1 629 ? -5.757 -3.541 48.669 1.00 71.06 629 PRO A O 1
ATOM 4640 N N . MET A 1 630 ? -4.682 -3.438 46.717 1.00 69.00 630 MET A N 1
ATOM 4641 C CA . MET A 1 630 ? -4.618 -1.976 46.688 1.00 69.00 630 MET A CA 1
ATOM 4642 C C . MET A 1 630 ? -6.014 -1.332 46.624 1.00 69.00 630 MET A C 1
ATOM 4644 O O . MET A 1 630 ? -6.283 -0.382 47.358 1.00 69.00 630 MET A O 1
ATOM 4648 N N . LEU A 1 631 ? -6.938 -1.872 45.820 1.00 71.38 631 LEU A N 1
ATOM 4649 C CA . LEU A 1 631 ? -8.337 -1.427 45.806 1.00 71.38 631 LEU A CA 1
ATOM 4650 C C . LEU A 1 631 ? -9.098 -1.855 47.066 1.00 71.38 631 LEU A C 1
ATOM 4652 O O . LEU A 1 631 ? -10.126 -1.263 47.374 1.00 71.38 631 LEU A O 1
ATOM 4656 N N . ALA A 1 632 ? -8.590 -2.803 47.856 1.00 69.19 632 ALA A N 1
ATOM 4657 C CA . ALA A 1 632 ? -9.196 -3.145 49.141 1.00 69.19 632 ALA A CA 1
ATOM 4658 C C . ALA A 1 632 ? -9.109 -2.004 50.180 1.00 69.19 632 ALA A C 1
ATOM 4660 O O . ALA A 1 632 ? -9.809 -2.044 51.192 1.00 69.19 632 ALA A O 1
ATOM 4661 N N . THR A 1 633 ? -8.309 -0.967 49.914 1.00 70.12 633 THR A N 1
ATOM 4662 C CA . THR A 1 633 ? -8.117 0.191 50.804 1.00 70.12 633 THR A CA 1
ATOM 4663 C C . THR A 1 633 ? -9.034 1.384 50.507 1.00 70.12 633 THR A C 1
ATOM 4665 O O . THR A 1 633 ? -9.112 2.305 51.318 1.00 70.12 633 THR A O 1
ATOM 4668 N N . VAL A 1 634 ? -9.753 1.384 49.375 1.00 76.06 634 VAL A N 1
ATOM 4669 C CA . VAL A 1 634 ? -10.687 2.465 48.992 1.00 76.06 634 VAL A CA 1
ATOM 4670 C C . VAL A 1 634 ? -12.134 2.104 49.350 1.00 76.06 634 VAL A C 1
ATOM 4672 O O . VAL A 1 634 ? -12.450 0.920 49.506 1.00 76.06 634 VAL A O 1
ATOM 4675 N N . SER A 1 635 ? -13.015 3.104 49.494 1.00 80.75 635 SER A N 1
ATOM 4676 C CA . SER A 1 635 ? -14.414 2.890 49.902 1.00 80.75 635 SER A CA 1
ATOM 4677 C C . SER A 1 635 ? -15.187 2.009 48.915 1.00 80.75 635 SER A C 1
ATOM 4679 O O . SER A 1 635 ? -14.900 1.993 47.717 1.00 80.75 635 SER A O 1
ATOM 4681 N N . GLU A 1 636 ? -16.189 1.283 49.413 1.00 83.56 636 GLU A N 1
ATOM 4682 C CA . GLU A 1 636 ? -17.051 0.422 48.593 1.00 83.56 636 GLU A CA 1
ATOM 4683 C C . GLU A 1 636 ? -17.790 1.216 47.507 1.00 83.56 636 GLU A C 1
ATOM 4685 O O . GLU A 1 636 ? -17.818 0.805 46.350 1.00 83.56 636 GLU A O 1
ATOM 4690 N N . GLU A 1 637 ? -18.272 2.416 47.843 1.00 82.94 637 GLU A N 1
ATOM 4691 C CA . GLU A 1 637 ? -18.877 3.352 46.889 1.00 82.94 637 GLU A CA 1
ATOM 4692 C C . GLU A 1 637 ? -17.912 3.720 45.750 1.00 82.94 637 GLU A C 1
ATOM 4694 O O . GLU A 1 637 ? -18.284 3.710 44.575 1.00 82.94 637 GLU A O 1
ATOM 4699 N N . PHE A 1 638 ? -16.638 3.978 46.068 1.00 81.69 638 PHE A N 1
ATOM 4700 C CA . PHE A 1 638 ? -15.641 4.282 45.048 1.00 81.69 638 PHE A CA 1
ATOM 4701 C C . PHE A 1 638 ? -15.359 3.062 44.164 1.00 81.69 638 PHE A C 1
ATOM 4703 O O . PHE A 1 638 ? -15.306 3.208 42.944 1.00 81.69 638 PHE A O 1
ATOM 4710 N N . ARG A 1 639 ? -15.265 1.851 44.732 1.00 83.94 639 ARG A N 1
ATOM 4711 C CA . ARG A 1 639 ? -15.118 0.612 43.942 1.00 83.94 639 ARG A CA 1
ATOM 4712 C C . ARG A 1 639 ? -16.306 0.376 43.018 1.00 83.94 639 ARG A C 1
ATOM 4714 O O . ARG A 1 639 ? -16.092 0.082 41.845 1.00 83.94 639 ARG A O 1
ATOM 4721 N N . ALA A 1 640 ? -17.529 0.568 43.508 1.00 85.81 640 ALA A N 1
ATOM 4722 C CA . ALA A 1 640 ? -18.738 0.474 42.697 1.00 85.81 640 ALA A CA 1
ATOM 4723 C C . ALA A 1 640 ? -18.715 1.488 41.540 1.00 85.81 640 ALA A C 1
ATOM 4725 O O . ALA A 1 640 ? -19.063 1.149 40.411 1.00 85.81 640 ALA A O 1
ATOM 4726 N N . SER A 1 641 ? -18.213 2.705 41.781 1.00 85.00 641 SER A N 1
ATOM 4727 C CA . SER A 1 641 ? -18.055 3.718 40.729 1.00 85.00 641 SER A CA 1
ATOM 4728 C C . SER A 1 641 ? -17.024 3.338 39.657 1.00 85.00 641 SER A C 1
ATOM 4730 O O . SER A 1 641 ? -17.196 3.691 38.490 1.00 85.00 641 SER A O 1
ATOM 4732 N N . LEU A 1 642 ? -15.958 2.619 40.036 1.00 86.19 642 LEU A N 1
ATOM 4733 C CA . LEU A 1 642 ? -14.963 2.099 39.096 1.00 86.19 642 LEU A CA 1
ATOM 4734 C C . LEU A 1 642 ? -15.545 0.941 38.277 1.00 86.19 642 LEU A C 1
ATOM 4736 O O . LEU A 1 642 ? -15.378 0.917 37.061 1.00 86.19 642 LEU A O 1
ATOM 4740 N N . ALA A 1 643 ? -16.272 0.029 38.929 1.00 88.19 643 ALA A N 1
ATOM 4741 C CA . ALA A 1 643 ? -16.965 -1.087 38.287 1.00 88.19 643 ALA A CA 1
ATOM 4742 C C . ALA A 1 643 ? -17.998 -0.610 37.254 1.00 88.19 643 ALA A C 1
ATOM 4744 O O . ALA A 1 643 ? -18.006 -1.098 36.128 1.00 88.19 643 ALA A O 1
ATOM 4745 N N . ALA A 1 644 ? -18.804 0.398 37.601 1.00 87.56 644 ALA A N 1
ATOM 4746 C CA . ALA A 1 644 ? -19.781 1.007 36.696 1.00 87.56 644 ALA A CA 1
ATOM 4747 C C . ALA A 1 644 ? -19.139 1.696 35.477 1.00 87.56 644 ALA A C 1
ATOM 4749 O O . ALA A 1 644 ? -19.810 1.932 34.475 1.00 87.56 644 ALA A O 1
ATOM 4750 N N . GLY A 1 645 ? -17.848 2.034 35.556 1.00 86.62 645 GLY A N 1
ATOM 4751 C CA . GLY A 1 645 ? -17.092 2.588 34.437 1.00 86.62 645 GLY A CA 1
ATOM 4752 C C . GLY A 1 645 ? -16.703 1.555 33.377 1.00 86.62 645 GLY A C 1
ATOM 4753 O O . GLY A 1 645 ? -16.360 1.955 32.268 1.00 86.62 645 GLY A O 1
ATOM 4754 N N . VAL A 1 646 ? -16.747 0.256 33.692 1.00 91.50 646 VAL A N 1
ATOM 4755 C CA . VAL A 1 646 ? -16.418 -0.828 32.756 1.00 91.50 646 VAL A CA 1
ATOM 4756 C C . VAL A 1 646 ? -17.647 -1.143 31.894 1.00 91.50 646 VAL A C 1
ATOM 4758 O O . VAL A 1 646 ? -18.666 -1.539 32.454 1.00 91.50 646 VAL A O 1
ATOM 4761 N N . PRO A 1 647 ? -17.591 -1.000 30.554 1.00 91.75 647 PRO A N 1
ATOM 4762 C CA . PRO A 1 647 ? -18.759 -1.211 29.695 1.00 91.75 647 PRO A CA 1
ATOM 4763 C C . PRO A 1 647 ? -19.384 -2.607 29.779 1.00 91.75 647 PRO A C 1
ATOM 4765 O O . PRO A 1 647 ? -20.591 -2.717 30.006 1.00 91.75 647 PRO A O 1
ATOM 4768 N N . PHE A 1 648 ? -18.595 -3.670 29.579 1.00 91.38 648 PHE A N 1
ATOM 4769 C CA . PHE A 1 648 ? -19.073 -5.047 29.702 1.00 91.38 648 PHE A CA 1
ATOM 4770 C C . PHE A 1 648 ? -17.919 -6.060 29.845 1.00 91.38 648 PHE A C 1
ATOM 4772 O O . PHE A 1 648 ? -16.994 -6.035 29.033 1.00 91.38 648 PHE A O 1
ATOM 4779 N N . PRO A 1 649 ? -17.988 -7.017 30.789 1.00 91.12 649 PRO A N 1
ATOM 4780 C CA . PRO A 1 649 ? -18.973 -7.100 31.869 1.00 91.12 649 PRO A CA 1
ATOM 4781 C C . PRO A 1 649 ? -18.809 -5.929 32.856 1.00 91.12 649 PRO A C 1
ATOM 4783 O O . PRO A 1 649 ? -17.687 -5.519 33.130 1.00 91.12 649 PRO A O 1
ATOM 4786 N N . GLN A 1 650 ? -19.918 -5.393 33.386 1.00 92.12 650 GLN A N 1
ATOM 4787 C CA . GLN A 1 650 ? -19.933 -4.219 34.284 1.00 92.12 650 GLN A CA 1
ATOM 4788 C C . GLN A 1 650 ? -19.449 -4.557 35.701 1.00 92.12 650 GLN A C 1
ATOM 4790 O O . GLN A 1 650 ? -20.205 -4.540 36.672 1.00 92.12 650 GLN A O 1
ATOM 4795 N N . ARG A 1 651 ? -18.180 -4.933 35.815 1.00 93.69 651 ARG A N 1
ATOM 4796 C CA . ARG A 1 651 ? -17.490 -5.218 37.070 1.00 93.69 651 ARG A CA 1
ATOM 4797 C C . ARG A 1 651 ? -15.998 -4.989 36.900 1.00 93.69 651 ARG A C 1
ATOM 4799 O O . ARG A 1 651 ? -15.488 -4.900 35.786 1.00 93.69 651 ARG A O 1
ATOM 4806 N N . LEU A 1 652 ? -15.294 -4.961 38.020 1.00 93.19 652 LEU A N 1
ATOM 4807 C CA . LEU A 1 652 ? -13.844 -5.039 38.002 1.00 93.19 652 LEU A CA 1
ATOM 4808 C C . LEU A 1 652 ? -13.407 -6.422 37.485 1.00 93.19 652 LEU A C 1
ATOM 4810 O O . LEU A 1 652 ? -14.086 -7.438 37.690 1.00 93.19 652 LEU A O 1
ATOM 4814 N N . GLY A 1 653 ? -12.284 -6.454 36.771 1.00 93.81 653 GLY A N 1
ATOM 4815 C CA . GLY A 1 653 ? -11.645 -7.723 36.434 1.00 93.81 653 GLY A CA 1
ATOM 4816 C C . GLY A 1 653 ? -11.099 -8.373 37.700 1.00 93.81 653 GLY A C 1
ATOM 4817 O O . GLY A 1 653 ? -10.848 -7.687 38.693 1.00 93.81 653 GLY A O 1
ATOM 4818 N N . ARG A 1 654 ? -10.906 -9.687 37.682 1.00 95.00 654 ARG A N 1
ATOM 4819 C CA . ARG A 1 654 ? -10.392 -10.422 38.842 1.00 95.00 654 ARG A CA 1
ATOM 4820 C C . ARG A 1 654 ? -8.973 -10.953 38.572 1.00 95.00 654 ARG A C 1
ATOM 4822 O O . ARG A 1 654 ? -8.646 -11.226 37.415 1.00 95.00 654 ARG A O 1
ATOM 4829 N N . PRO A 1 655 ? -8.099 -11.083 39.590 1.00 95.75 655 PRO A N 1
ATOM 4830 C CA . PRO A 1 655 ? -6.736 -11.586 39.391 1.00 95.75 655 PRO A CA 1
ATOM 4831 C C . PRO A 1 655 ? -6.654 -12.986 38.760 1.00 95.75 655 PRO A C 1
ATOM 4833 O O . PRO A 1 655 ? -5.746 -13.241 37.974 1.00 95.75 655 PRO A O 1
ATOM 4836 N N . ASP A 1 656 ? -7.611 -13.871 39.046 1.00 96.06 656 ASP A N 1
ATOM 4837 C CA . ASP A 1 656 ? -7.726 -15.205 38.439 1.00 96.06 656 ASP A CA 1
ATOM 4838 C C . ASP A 1 656 ? -7.985 -15.139 36.927 1.00 96.06 656 ASP A C 1
ATOM 4840 O O . ASP A 1 656 ? -7.479 -15.964 36.173 1.00 96.06 656 ASP A O 1
ATOM 4844 N N . GLU A 1 657 ? -8.699 -14.120 36.452 1.00 97.06 657 GLU A N 1
ATOM 4845 C CA . GLU A 1 657 ? -8.945 -13.917 35.019 1.00 97.06 657 GLU A CA 1
ATOM 4846 C C . GLU A 1 657 ? -7.680 -13.448 34.289 1.00 97.06 657 GLU A C 1
ATOM 4848 O O . GLU A 1 657 ? -7.452 -13.813 33.135 1.00 97.06 657 GLU A O 1
ATOM 4853 N N . TYR A 1 658 ? -6.826 -12.677 34.973 1.00 98.00 658 TYR A N 1
ATOM 4854 C CA . TYR A 1 658 ? -5.510 -12.308 34.455 1.00 98.00 658 TYR A CA 1
ATOM 4855 C C . TYR A 1 658 ? -4.614 -13.542 34.340 1.00 98.00 658 TYR A C 1
ATOM 4857 O O . TYR A 1 658 ? -4.005 -13.770 33.295 1.00 98.00 658 TYR A O 1
ATOM 4865 N N . ALA A 1 659 ? -4.585 -14.364 35.392 1.00 98.00 659 ALA A N 1
ATOM 4866 C CA . ALA A 1 659 ? -3.854 -15.624 35.405 1.00 98.00 659 ALA A CA 1
ATOM 4867 C C . ALA A 1 659 ? -4.345 -16.575 34.299 1.00 98.00 659 ALA A C 1
ATOM 4869 O O . ALA A 1 659 ? -3.535 -17.157 33.580 1.00 98.00 659 ALA A O 1
ATOM 4870 N N . GLN A 1 660 ? -5.662 -16.674 34.091 1.00 97.88 660 GLN A N 1
ATOM 4871 C CA . GLN A 1 660 ? -6.256 -17.474 33.018 1.00 97.88 660 GLN A CA 1
ATOM 4872 C C . GLN A 1 660 ? -5.807 -17.004 31.628 1.00 97.88 660 GLN A C 1
ATOM 4874 O O . GLN A 1 660 ? -5.478 -17.831 30.772 1.00 97.88 660 GLN A O 1
ATOM 4879 N N . LEU A 1 661 ? -5.778 -15.688 31.391 1.00 98.06 661 LEU A N 1
ATOM 4880 C CA . LEU A 1 661 ? -5.269 -15.143 30.137 1.00 98.06 661 LEU A CA 1
ATOM 4881 C C . LEU A 1 661 ? -3.775 -15.445 29.980 1.00 98.06 661 LEU A C 1
ATOM 4883 O O . LEU A 1 661 ? -3.381 -15.931 28.926 1.00 98.06 661 LEU A O 1
ATOM 4887 N N . ALA A 1 662 ? -2.960 -15.239 31.018 1.00 98.06 662 ALA A N 1
ATOM 4888 C CA . ALA A 1 662 ? -1.532 -15.556 30.979 1.00 98.06 662 ALA A CA 1
ATOM 4889 C C . ALA A 1 662 ? -1.282 -17.032 30.619 1.00 98.06 662 ALA A C 1
ATOM 4891 O O . ALA A 1 662 ? -0.512 -17.311 29.704 1.00 98.06 662 ALA A O 1
ATOM 4892 N N . LEU A 1 663 ? -2.002 -17.963 31.251 1.00 97.31 663 LEU A N 1
ATOM 4893 C CA . LEU A 1 663 ? -1.960 -19.389 30.916 1.00 97.31 663 LEU A CA 1
ATOM 4894 C C . LEU A 1 663 ? -2.363 -19.664 29.464 1.00 97.31 663 LEU A C 1
ATOM 4896 O O . LEU A 1 663 ? -1.687 -20.420 28.776 1.00 97.31 663 LEU A O 1
ATOM 4900 N N . SER A 1 664 ? -3.404 -18.997 28.964 1.00 96.50 664 SER A N 1
ATOM 4901 C CA . SER A 1 664 ? -3.836 -19.141 27.566 1.00 96.50 664 SER A CA 1
ATOM 4902 C C . SER A 1 664 ? -2.764 -18.670 26.572 1.00 96.50 664 SER A C 1
ATOM 4904 O O . SER A 1 664 ? -2.620 -19.249 25.499 1.00 96.50 664 SER A O 1
ATOM 4906 N N . LEU A 1 665 ? -1.992 -17.633 26.916 1.00 96.44 665 LEU A N 1
ATOM 4907 C CA . LEU A 1 665 ? -0.878 -17.149 26.089 1.00 96.44 665 LEU A CA 1
ATOM 4908 C C . LEU A 1 665 ? 0.347 -18.060 26.148 1.00 96.44 665 LEU A C 1
ATOM 4910 O O . LEU A 1 665 ? 1.105 -18.125 25.174 1.00 96.44 665 LEU A O 1
ATOM 4914 N N . ILE A 1 666 ? 0.541 -18.755 27.269 1.00 95.81 666 ILE A N 1
ATOM 4915 C CA . ILE A 1 666 ? 1.566 -19.789 27.396 1.00 95.81 666 ILE A CA 1
ATOM 4916 C C . ILE A 1 666 ? 1.198 -20.977 26.508 1.00 95.81 666 ILE A C 1
ATOM 4918 O O . ILE A 1 666 ? 2.010 -21.355 25.668 1.00 95.81 666 ILE A O 1
ATOM 4922 N N . ASP A 1 667 ? -0.038 -21.473 26.613 1.00 91.00 667 ASP A N 1
ATOM 4923 C CA . ASP A 1 667 ? -0.531 -22.627 25.852 1.00 91.00 667 ASP A CA 1
ATOM 4924 C C . ASP A 1 667 ? -0.500 -22.387 24.329 1.00 91.00 667 ASP A C 1
ATOM 4926 O O . ASP A 1 667 ? -0.308 -23.325 23.558 1.00 91.00 667 ASP A O 1
ATOM 4930 N N . HIS A 1 668 ? -0.680 -21.140 23.884 1.00 89.19 668 HIS A N 1
ATOM 4931 C CA . HIS A 1 668 ? -0.702 -20.782 22.466 1.00 89.19 668 HIS A CA 1
ATOM 4932 C C . HIS A 1 668 ? 0.711 -20.640 21.879 1.00 89.19 668 HIS A C 1
ATOM 4934 O O . HIS A 1 668 ? 1.519 -19.889 22.403 1.00 89.19 668 HIS A O 1
ATOM 4940 N N . ASP A 1 669 ? 0.990 -21.252 20.729 1.00 86.56 669 ASP A N 1
ATOM 4941 C CA . ASP A 1 669 ? 2.297 -21.224 20.045 1.00 86.56 669 ASP A CA 1
ATOM 4942 C C . ASP A 1 669 ? 2.463 -20.087 19.009 1.00 86.56 669 ASP A C 1
ATOM 4944 O O . ASP A 1 669 ? 3.558 -19.567 18.813 1.00 86.56 669 ASP A O 1
ATOM 4948 N N . TYR A 1 670 ? 1.375 -19.650 18.369 1.00 90.62 670 TYR A N 1
ATOM 4949 C CA . TYR A 1 670 ? 1.412 -18.652 17.292 1.00 90.62 670 TYR A CA 1
ATOM 4950 C C . TYR A 1 670 ? 1.339 -17.177 17.733 1.00 90.62 670 TYR A C 1
ATOM 4952 O O . TYR A 1 670 ? 1.694 -16.284 16.961 1.00 90.62 670 TYR A O 1
ATOM 4960 N N . LEU A 1 671 ? 0.868 -16.876 18.950 1.00 94.62 671 LEU A N 1
ATOM 4961 C CA . LEU A 1 671 ? 0.763 -15.489 19.421 1.00 94.62 671 LEU A CA 1
ATOM 4962 C C . LEU A 1 671 ? 2.133 -14.969 19.877 1.00 94.62 671 LEU A C 1
ATOM 4964 O O . LEU A 1 671 ? 2.729 -15.513 20.810 1.00 94.62 671 LEU A O 1
ATOM 4968 N N . ASN A 1 672 ? 2.615 -13.896 19.246 1.00 97.81 672 ASN A N 1
ATOM 4969 C CA . ASN A 1 672 ? 3.887 -13.251 19.570 1.00 97.81 672 ASN A CA 1
ATOM 4970 C C . ASN A 1 672 ? 3.868 -11.754 19.203 1.00 97.81 672 ASN A C 1
ATOM 4972 O O . ASN A 1 672 ? 3.334 -11.377 18.163 1.00 97.81 672 ASN A O 1
ATOM 4976 N N . GLY A 1 673 ? 4.475 -10.900 20.031 1.00 97.75 673 GLY A N 1
ATOM 4977 C CA . GLY A 1 673 ? 4.618 -9.459 19.784 1.00 97.75 673 GLY A CA 1
ATOM 4978 C C . GLY A 1 673 ? 3.355 -8.619 19.980 1.00 97.75 673 GLY A C 1
ATOM 4979 O O . GLY A 1 673 ? 3.375 -7.435 19.645 1.00 97.75 673 GLY A O 1
ATOM 4980 N N . GLU A 1 674 ? 2.289 -9.203 20.527 1.00 98.31 674 GLU A N 1
ATOM 4981 C CA . GLU A 1 674 ? 0.981 -8.560 20.682 1.00 98.31 674 GLU A CA 1
ATOM 4982 C C . GLU A 1 674 ? 0.759 -8.007 22.098 1.00 98.31 674 GLU A C 1
ATOM 4984 O O . GLU A 1 674 ? 1.248 -8.569 23.087 1.00 98.31 674 GLU A O 1
ATOM 4989 N N . VAL A 1 675 ? -0.025 -6.923 22.196 1.00 98.56 675 VAL A N 1
ATOM 4990 C CA . VAL A 1 675 ? -0.492 -6.379 23.476 1.00 98.56 675 VAL A CA 1
ATOM 4991 C C . VAL A 1 675 ? -1.997 -6.576 23.618 1.00 98.56 675 VAL A C 1
ATOM 4993 O O . VAL A 1 675 ? -2.802 -5.878 23.007 1.00 98.56 675 VAL A O 1
ATOM 4996 N N . ILE A 1 676 ? -2.392 -7.492 24.493 1.00 98.31 676 ILE A N 1
ATOM 4997 C CA . ILE A 1 676 ? -3.790 -7.880 24.661 1.00 98.31 676 ILE A CA 1
ATOM 4998 C C . ILE A 1 676 ? -4.428 -7.038 25.763 1.00 98.31 676 ILE A C 1
ATOM 5000 O O . ILE A 1 676 ? -4.035 -7.109 26.930 1.00 98.31 676 ILE A O 1
ATOM 5004 N N . ARG A 1 677 ? -5.442 -6.243 25.406 1.00 97.62 677 ARG A N 1
ATOM 5005 C CA . ARG A 1 677 ? -6.256 -5.505 26.383 1.00 97.62 677 ARG A CA 1
ATOM 5006 C C . ARG A 1 677 ? -7.221 -6.456 27.091 1.00 97.62 677 ARG A C 1
ATOM 5008 O O . ARG A 1 677 ? -7.994 -7.155 26.446 1.00 97.62 677 ARG A O 1
ATOM 5015 N N . MET A 1 678 ? -7.203 -6.432 28.421 1.00 97.12 678 MET A N 1
ATOM 5016 C CA . MET A 1 678 ? -8.098 -7.207 29.285 1.00 97.12 678 MET A CA 1
ATOM 5017 C C . MET A 1 678 ? -8.862 -6.239 30.195 1.00 97.12 678 MET A C 1
ATOM 5019 O O . MET A 1 678 ? -8.492 -6.027 31.349 1.00 97.12 678 MET A O 1
ATOM 5023 N N . ASP A 1 679 ? -9.875 -5.564 29.647 1.00 95.38 679 ASP A N 1
ATOM 5024 C CA . ASP A 1 679 ? -10.409 -4.340 30.261 1.00 95.38 679 ASP A CA 1
ATOM 5025 C C . ASP A 1 679 ? -11.926 -4.134 30.162 1.00 95.38 679 ASP A C 1
ATOM 5027 O O . ASP A 1 679 ? -12.413 -3.078 30.556 1.00 95.38 679 ASP A O 1
ATOM 5031 N N . GLY A 1 680 ? -12.677 -5.098 29.623 1.00 93.62 680 GLY A N 1
ATOM 5032 C CA . GLY A 1 680 ? -14.128 -4.971 29.453 1.00 93.62 680 GLY A CA 1
ATOM 5033 C C . GLY A 1 680 ? -14.550 -3.797 28.560 1.00 93.62 680 GLY A C 1
ATOM 5034 O O . GLY A 1 680 ? -15.607 -3.208 28.781 1.00 93.62 680 GLY A O 1
ATOM 5035 N N . ALA A 1 681 ? -13.703 -3.435 27.586 1.00 92.31 681 ALA A N 1
ATOM 5036 C CA . ALA A 1 681 ? -13.836 -2.272 26.707 1.00 92.31 681 ALA A CA 1
ATOM 5037 C C . ALA A 1 681 ? -13.727 -0.908 27.415 1.00 92.31 681 ALA A C 1
ATOM 5039 O O . ALA A 1 681 ? -14.118 0.114 26.849 1.00 92.31 681 ALA A O 1
ATOM 5040 N N . LEU A 1 682 ? -13.163 -0.866 28.627 1.00 90.94 682 LEU A N 1
ATOM 5041 C CA . LEU A 1 682 ? -12.953 0.373 29.370 1.00 90.94 682 LEU A CA 1
ATOM 5042 C C . LEU A 1 682 ? -12.153 1.389 28.539 1.00 90.94 682 LEU A C 1
ATOM 5044 O O . LEU A 1 682 ? -11.089 1.084 27.995 1.00 90.94 682 LEU A O 1
ATOM 5048 N N . ARG A 1 683 ? -12.668 2.618 28.466 1.00 89.31 683 ARG A N 1
ATOM 5049 C CA . ARG A 1 683 ? -11.970 3.798 27.944 1.00 89.31 683 ARG A CA 1
ATOM 5050 C C . ARG A 1 683 ? -12.026 4.868 29.016 1.00 89.31 683 ARG A C 1
ATOM 5052 O O . ARG A 1 683 ? -13.099 5.375 29.341 1.00 89.31 683 ARG A O 1
ATOM 5059 N N . MET A 1 684 ? -10.885 5.144 29.638 1.00 79.44 684 MET A N 1
ATOM 5060 C CA . MET A 1 684 ? -10.859 5.985 30.830 1.00 79.44 684 MET A CA 1
ATOM 5061 C C . MET A 1 684 ? -10.999 7.464 30.444 1.00 79.44 684 MET A C 1
ATOM 5063 O O . MET A 1 684 ? -10.053 8.087 29.972 1.00 79.44 684 MET A O 1
ATOM 5067 N N . ALA A 1 685 ? -12.187 8.038 30.644 1.00 70.94 685 ALA A N 1
ATOM 5068 C CA . ALA A 1 685 ? -12.402 9.472 30.458 1.00 70.94 685 ALA A CA 1
ATOM 5069 C C . ALA A 1 685 ? -11.539 10.276 31.450 1.00 70.94 685 ALA A C 1
ATOM 5071 O O . ALA A 1 685 ? -11.405 9.848 32.599 1.00 70.94 685 ALA A O 1
ATOM 5072 N N . PRO A 1 686 ? -10.963 11.427 31.063 1.00 62.34 686 PRO A N 1
ATOM 5073 C CA . PRO A 1 686 ? -10.186 12.250 31.983 1.00 62.34 686 PRO A CA 1
ATOM 5074 C C 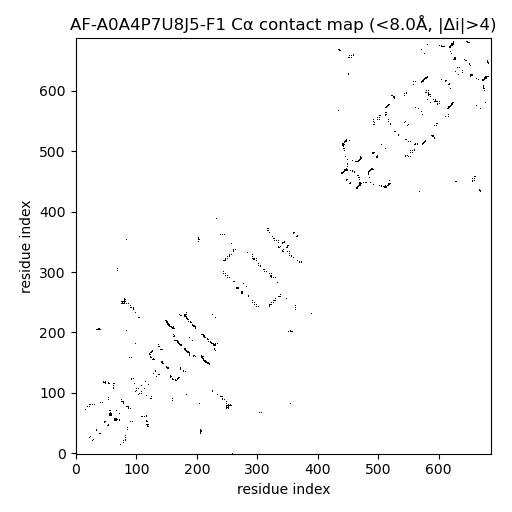. PRO A 1 686 ? -11.097 12.761 33.108 1.00 62.34 686 PRO A C 1
ATOM 5076 O O . PRO A 1 686 ? -12.025 13.527 32.849 1.00 62.34 686 PRO A O 1
ATOM 5079 N N . ARG A 1 687 ? -10.855 12.311 34.345 1.00 57.03 687 ARG A N 1
ATOM 5080 C CA . ARG A 1 687 ? -11.553 12.783 35.552 1.00 57.03 687 ARG A CA 1
ATOM 5081 C C . ARG A 1 687 ? -10.707 13.749 36.370 1.00 57.03 687 ARG A C 1
ATOM 5083 O O . ARG A 1 687 ? -9.500 13.476 36.557 1.00 57.03 687 ARG A O 1
#

InterPro domains:
  IPR002347 Short-chain dehydrogenase/reductase SDR [PF00106] (442-636)
  IPR002347 Short-chain dehydrogenase/reductase SDR [PR00080] (510-521)
  IPR002347 Short-chain dehydrogenase/reductase SDR [PR00080] (573-581)
  IPR002347 Short-chain dehydrogenase/reductase SDR [PR00080] (593-612)
  IPR002347 Short-chain dehydrogenase/reductase SDR [PR00081] (442-459)
  IPR002347 Short-chain dehydrogenase/reductase SDR [PR00081] (510-521)
  IPR002347 Short-chain dehydrogenase/reductase SDR [PR00081] (567-583)
  IPR002347 Short-chain dehydrogenase/reductase SDR [PR00081] (593-612)
  IPR002347 Short-chain dehydrogenase/reductase SDR [PR00081] (614-631)
  IPR002347 Short-chain dehydrogenase/reductase SDR [PR00081] (648-668)
  IPR006089 Acyl-CoA dehydrogenase, conserved site [PS00072] (126-138)
  IPR006089 Acyl-CoA dehydrogenase, conserved site [PS00073] (336-355)
  IPR006091 Acyl-CoA dehydrogenase/oxidase, middle domain [PF02770] (124-217)
  IPR009075 Acyl-CoA dehydrogenase/oxidase, C-terminal [PF00441] (229-377)
  IPR009100 Acyl-CoA dehydrogenase/oxidase, N-terminal and middle domain superfamily [SSF56645] (8-242)
  IPR013786 Acyl-CoA dehydrogenase/oxidase, N-terminal [PF02771] (9-119)
  IPR020904 Short-chain dehydrogenase/reductase, conserved site [PS00061] (580-608)
  IPR036250 Acyl-CoA dehydrogenase-like, C-terminal [SSF47203] (228-383)
  IPR036291 NAD(P)-binding domain superfamily [SSF51735] (442-682)
  IPR037069 Acyl-CoA dehydrogenase/oxidase, N-terminal domain superfamily [G3DSA:1.10.540.10] (5-122)